Protein 4QEZ (pdb70)

CATH classification: 3.40.50.1580

Structure (mmCIF, N/CA/C/O backbone):
data_4QEZ
#
_entry.id   4QEZ
#
_cell.length_a   181.269
_cell.length_b   74.635
_cell.length_c   46.688
_cell.angle_alpha   90.00
_cell.angle_beta   95.26
_cell.angle_gamma   90.00
#
_symmetry.space_group_name_H-M   'C 1 2 1'
#
loop_
_entity.id
_entity.type
_entity.pdbx_description
1 polymer "5'-methylthioadenosine/S-adenosylhomocysteine nucleosidase"
2 non-polymer ADENINE
3 non-polymer 2-AMINO-2-HYDROXYMETHYL-PROPANE-1,3-DIOL
#
loop_
_atom_site.group_PDB
_atom_site.id
_atom_site.type_symbol
_atom_site.label_atom_id
_atom_site.label_alt_id
_atom_site.label_comp_id
_atom_site.label_asym_id
_atom_site.label_entity_id
_atom_site.label_seq_id
_atom_site.pdbx_PDB_ins_code
_atom_site.Cartn_x
_atom_site.Cartn_y
_atom_site.Cartn_z
_atom_site.occupancy
_atom_site.B_iso_or_equiv
_atom_site.auth_seq_id
_atom_site.auth_comp_id
_atom_site.auth_asym_id
_atom_site.auth_atom_id
_atom_site.pdbx_PDB_model_num
ATOM 1 N N . ARG A 1 2 ? 39.947 -31.716 25.650 1.00 57.89 2 ARG B N 1
ATOM 2 C CA . ARG A 1 2 ? 41.083 -30.807 26.040 1.00 57.50 2 ARG B CA 1
ATOM 3 C C . ARG A 1 2 ? 41.590 -29.927 24.874 1.00 55.11 2 ARG B C 1
ATOM 4 O O . ARG A 1 2 ? 41.581 -28.695 24.978 1.00 54.21 2 ARG B O 1
ATOM 12 N N . ILE A 1 3 ? 42.031 -30.549 23.778 1.00 54.39 3 ILE B N 1
ATOM 13 C CA . ILE A 1 3 ? 42.396 -29.786 22.557 1.00 52.36 3 ILE B CA 1
ATOM 14 C C . ILE A 1 3 ? 41.486 -30.081 21.369 1.00 51.19 3 ILE B C 1
ATOM 15 O O . ILE A 1 3 ? 41.185 -31.232 21.065 1.00 51.96 3 ILE B O 1
ATOM 20 N N . ALA A 1 4 ? 41.058 -29.029 20.693 1.00 49.54 4 ALA B N 1
ATOM 21 C CA . ALA A 1 4 ? 40.190 -29.176 19.538 1.00 48.50 4 ALA B CA 1
ATOM 22 C C . ALA A 1 4 ? 40.933 -28.848 18.249 1.00 47.28 4 ALA B C 1
ATOM 23 O O . ALA A 1 4 ? 41.700 -27.885 18.181 1.00 46.68 4 ALA B O 1
ATOM 25 N N . VAL A 1 5 ? 40.692 -29.649 17.221 1.00 47.20 5 VAL B N 1
ATOM 26 C CA . VAL A 1 5 ? 41.195 -29.330 15.891 1.00 46.21 5 VAL B CA 1
ATOM 27 C C . VAL A 1 5 ? 40.016 -29.364 14.917 1.00 45.54 5 VAL B C 1
ATOM 28 O O . VAL A 1 5 ? 39.244 -30.329 14.880 1.00 46.33 5 VAL B O 1
ATOM 32 N N . ILE A 1 6 ? 39.887 -28.322 14.131 1.00 44.33 6 ILE B N 1
ATOM 33 C CA . ILE A 1 6 ? 38.744 -28.163 13.267 1.00 43.78 6 ILE B CA 1
ATOM 34 C C . ILE A 1 6 ? 39.129 -28.101 11.806 1.00 43.34 6 ILE B C 1
ATOM 35 O O . ILE A 1 6 ? 40.097 -27.495 11.449 1.00 42.99 6 ILE B O 1
ATOM 40 N N . GLY A 1 7 ? 38.341 -28.719 10.959 1.00 43.61 7 GLY B N 1
ATOM 41 C CA . GLY A 1 7 ? 38.612 -28.688 9.552 1.00 43.47 7 GLY B CA 1
ATOM 42 C C . GLY A 1 7 ? 37.340 -28.799 8.783 1.00 43.51 7 GLY B C 1
ATOM 43 O O . GLY A 1 7 ? 36.431 -29.411 9.224 1.00 44.11 7 GLY B O 1
ATOM 44 N N . ALA A 1 8 ? 37.302 -28.223 7.608 1.00 43.13 8 ALA B N 1
ATOM 45 C CA . ALA A 1 8 ? 36.084 -28.068 6.878 1.00 43.17 8 ALA B CA 1
ATOM 46 C C . ALA A 1 8 ? 35.671 -29.246 6.043 1.00 44.38 8 ALA B C 1
ATOM 47 O O . ALA A 1 8 ? 34.520 -29.571 5.992 1.00 44.91 8 ALA B O 1
ATOM 49 N N . MET A 1 9 ? 36.606 -29.867 5.352 1.00 45.03 9 MET B N 1
ATOM 50 C CA . MET A 1 9 ? 36.264 -30.889 4.396 1.00 46.37 9 MET B CA 1
ATOM 51 C C . MET A 1 9 ? 36.721 -32.191 4.909 1.00 47.58 9 MET B C 1
ATOM 52 O O . MET A 1 9 ? 37.362 -32.240 5.909 1.00 47.29 9 MET B O 1
ATOM 57 N N . GLU A 1 10 ? 36.396 -33.260 4.224 1.00 49.11 10 GLU B N 1
ATOM 58 C CA . GLU A 1 10 ? 36.740 -34.561 4.725 1.00 50.60 10 GLU B CA 1
ATOM 59 C C . GLU A 1 10 ? 38.204 -34.838 4.534 1.00 50.96 10 GLU B C 1
ATOM 60 O O . GLU A 1 10 ? 38.841 -35.484 5.327 1.00 51.60 10 GLU B O 1
ATOM 66 N N . GLU A 1 11 ? 38.734 -34.331 3.453 1.00 50.75 11 GLU B N 1
ATOM 67 C CA . GLU A 1 11 ? 40.113 -34.528 3.142 1.00 51.34 11 GLU B CA 1
ATOM 68 C C . GLU A 1 11 ? 40.997 -33.869 4.151 1.00 50.23 11 GLU B C 1
ATOM 69 O O . GLU A 1 11 ? 42.079 -34.318 4.397 1.00 51.01 11 GLU B O 1
ATOM 75 N N . GLU A 1 12 ? 40.519 -32.796 4.737 1.00 48.59 12 GLU B N 1
ATOM 76 C CA . GLU A 1 12 ? 41.277 -32.049 5.750 1.00 47.62 12 GLU B CA 1
ATOM 77 C C . GLU A 1 12 ? 41.228 -32.654 7.163 1.00 47.93 12 GLU B C 1
ATOM 78 O O . GLU A 1 12 ? 42.053 -32.302 7.999 1.00 47.64 12 GLU B O 1
ATOM 84 N N . VAL A 1 13 ? 40.281 -33.559 7.426 1.00 48.73 13 VAL B N 1
ATOM 85 C CA . VAL A 1 13 ? 40.185 -34.217 8.741 1.00 49.41 13 VAL B CA 1
ATOM 86 C C . VAL A 1 13 ? 40.475 -35.720 8.727 1.00 51.50 13 VAL B C 1
ATOM 87 O O . VAL A 1 13 ? 40.941 -36.263 9.728 1.00 52.35 13 VAL B O 1
ATOM 91 N N . ARG A 1 14 ? 40.210 -36.392 7.606 1.00 52.54 14 ARG B N 1
ATOM 92 C CA . ARG A 1 14 ? 40.370 -37.847 7.529 1.00 54.83 14 ARG B CA 1
ATOM 93 C C . ARG A 1 14 ? 41.758 -38.310 7.976 1.00 55.75 14 ARG B C 1
ATOM 94 O O . ARG A 1 14 ? 41.891 -39.370 8.586 1.00 57.53 14 ARG B O 1
ATOM 102 N N . ILE A 1 15 ? 42.782 -37.516 7.672 1.00 54.80 15 ILE B N 1
ATOM 103 C CA . ILE A 1 15 ? 44.155 -37.867 8.012 1.00 55.82 15 ILE B CA 1
ATOM 104 C C . ILE A 1 15 ? 44.296 -37.918 9.526 1.00 55.84 15 ILE B C 1
ATOM 105 O O . ILE A 1 15 ? 44.732 -38.926 10.073 1.00 57.67 15 ILE B O 1
ATOM 110 N N . LEU A 1 16 ? 43.916 -36.835 10.195 1.00 54.05 16 LEU B N 1
ATOM 111 C CA . LEU A 1 16 ? 43.873 -36.806 11.658 1.00 54.15 16 LEU B CA 1
ATOM 112 C C . LEU A 1 16 ? 43.013 -37.919 12.242 1.00 55.71 16 LEU B C 1
ATOM 113 O O . LEU A 1 16 ? 43.422 -38.598 13.187 1.00 57.19 16 LEU B O 1
ATOM 118 N N . ARG A 1 17 ? 41.823 -38.104 11.682 1.00 55.61 17 ARG B N 1
ATOM 119 C CA . ARG A 1 17 ? 40.855 -39.036 12.258 1.00 57.19 17 ARG B CA 1
ATOM 120 C C . ARG A 1 17 ? 41.366 -40.473 12.338 1.00 59.84 17 ARG B C 1
ATOM 121 O O . ARG A 1 17 ? 41.026 -41.200 13.269 1.00 61.51 17 ARG B O 1
ATOM 129 N N . ASP A 1 18 ? 42.193 -40.872 11.374 1.00 60.50 18 ASP B N 1
ATOM 130 C CA . ASP A 1 18 ?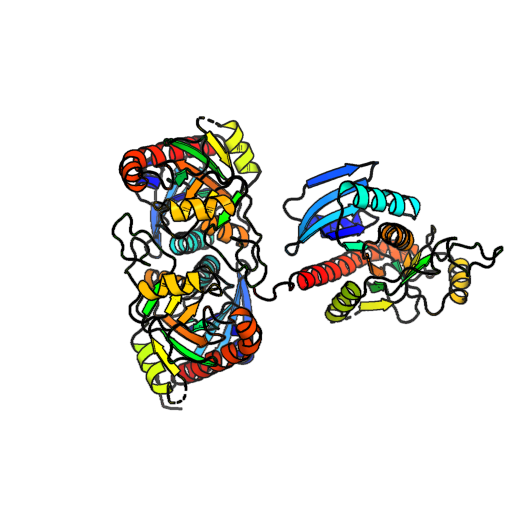 42.789 -42.204 11.379 1.00 63.19 18 ASP B CA 1
ATOM 131 C C . ASP A 1 18 ? 43.878 -42.362 12.444 1.00 64.00 18 ASP B C 1
ATOM 132 O O . ASP A 1 18 ? 44.100 -43.467 12.931 1.00 66.48 18 ASP B O 1
ATOM 137 N N . LYS A 1 19 ? 44.548 -41.267 12.802 1.00 62.18 19 LYS B N 1
ATOM 138 C CA . LYS A 1 19 ? 45.566 -41.277 13.867 1.00 62.94 19 LYS B CA 1
ATOM 139 C C . LYS A 1 19 ? 44.954 -41.311 15.273 1.00 63.35 19 LYS B C 1
ATOM 140 O O . LYS A 1 19 ? 45.623 -41.692 16.230 1.00 64.83 19 LYS B O 1
ATOM 146 N N . LEU A 1 20 ? 43.694 -40.900 15.398 1.00 62.25 20 LEU B N 1
ATOM 147 C CA . LEU A 1 20 ? 43.016 -40.908 16.689 1.00 62.83 20 LEU B CA 1
ATOM 148 C C . LEU A 1 20 ? 42.833 -42.349 17.158 1.00 65.94 20 LEU B C 1
ATOM 149 O O . LEU A 1 20 ? 42.586 -43.252 16.356 1.00 67.28 20 LEU B O 1
ATOM 154 N N . GLU A 1 21 ? 42.968 -42.548 18.464 1.00 67.32 21 GLU B N 1
ATOM 155 C CA . GLU A 1 21 ? 42.700 -43.835 19.092 1.00 70.50 21 GLU B CA 1
ATOM 156 C C . GLU A 1 21 ? 41.582 -43.678 20.098 1.00 71.03 21 GLU B C 1
ATOM 157 O O . GLU A 1 21 ? 41.355 -42.584 20.603 1.00 69.19 21 GLU B O 1
ATOM 163 N N . GLN A 1 22 ? 40.882 -44.771 20.378 1.00 73.79 22 GLN B N 1
ATOM 164 C CA . GLN A 1 22 ? 39.696 -44.716 21.225 1.00 74.71 22 GLN B CA 1
ATOM 165 C C . GLN A 1 22 ? 38.673 -43.767 20.573 1.00 72.13 22 GLN B C 1
ATOM 166 O O . GLN A 1 22 ? 37.998 -42.998 21.251 1.00 71.34 22 GLN B O 1
ATOM 172 N N . ALA A 1 23 ? 38.552 -43.841 19.249 1.00 71.06 23 ALA B N 1
ATOM 173 C CA . ALA A 1 23 ? 37.727 -42.894 18.502 1.00 68.57 23 ALA B CA 1
ATOM 174 C C . ALA A 1 23 ? 36.241 -43.163 18.735 1.00 69.94 23 ALA B C 1
ATOM 175 O O . ALA A 1 23 ? 35.772 -44.292 18.607 1.00 72.62 23 ALA B O 1
ATOM 177 N N . GLU A 1 24 ? 35.515 -42.102 19.069 1.00 68.29 24 GLU B N 1
ATOM 178 C CA . GLU A 1 24 ? 34.088 -42.166 19.356 1.00 69.51 24 GLU B CA 1
ATOM 179 C C . GLU A 1 24 ? 33.426 -40.966 18.671 1.00 66.77 24 GLU B C 1
ATOM 180 O O . GLU A 1 24 ? 33.479 -39.854 19.184 1.00 64.99 24 GLU B O 1
ATOM 186 N N . THR A 1 25 ? 32.813 -41.206 17.511 1.00 66.70 25 THR B N 1
ATOM 187 C CA . THR A 1 25 ? 32.213 -40.143 16.695 1.00 64.34 25 THR B CA 1
ATOM 188 C C . THR A 1 25 ? 30.731 -39.929 16.980 1.00 65.31 25 THR B C 1
ATOM 189 O O . THR A 1 25 ? 29.985 -40.880 17.200 1.00 68.10 25 THR B O 1
ATOM 193 N N . GLU A 1 26 ? 30.317 -38.667 16.960 1.00 63.21 26 GLU B N 1
ATOM 194 C CA . GLU A 1 26 ? 28.941 -38.293 17.223 1.00 64.01 26 GLU B CA 1
ATOM 195 C C . GLU A 1 26 ? 28.573 -37.068 16.391 1.00 61.49 26 GLU B C 1
ATOM 196 O O . GLU A 1 26 ? 29.400 -36.167 16.229 1.00 59.04 26 GLU B O 1
ATOM 202 N N . THR A 1 27 ? 27.354 -37.052 15.842 1.00 62.34 27 THR B N 1
ATOM 203 C CA . THR A 1 27 ? 26.907 -35.974 14.943 1.00 60.35 27 THR B CA 1
ATOM 204 C C . THR A 1 27 ? 25.909 -35.048 15.629 1.00 60.43 27 THR B C 1
ATOM 205 O O . THR A 1 27 ? 24.944 -35.510 16.233 1.00 62.83 27 THR B O 1
ATOM 209 N N . VAL A 1 28 ? 26.139 -33.744 15.504 1.00 58.06 28 VAL B N 1
ATOM 210 C CA . VAL A 1 28 ? 25.260 -32.723 16.064 1.00 58.02 28 VAL B CA 1
ATOM 211 C C . VAL A 1 28 ? 24.989 -31.688 14.981 1.00 56.19 28 VAL B C 1
ATOM 212 O O . VAL A 1 28 ? 25.922 -31.090 14.454 1.00 54.02 28 VAL B O 1
ATOM 216 N N . ALA A 1 29 ? 23.722 -31.491 14.638 1.00 57.31 29 ALA B N 1
ATOM 217 C CA . ALA A 1 29 ? 23.325 -30.544 13.590 1.00 56.00 29 ALA B CA 1
ATOM 218 C C . ALA A 1 29 ? 24.022 -30.813 12.249 1.00 54.77 29 ALA B C 1
ATOM 219 O O . ALA A 1 29 ? 24.392 -29.882 11.522 1.00 52.93 29 ALA B O 1
ATOM 221 N N . GLY A 1 30 ? 24.202 -32.093 11.932 1.00 56.07 30 GLY B N 1
ATOM 222 C CA . GLY A 1 30 ? 24.904 -32.502 10.720 1.00 55.34 30 GLY B CA 1
ATOM 223 C C . GLY A 1 30 ? 26.417 -32.305 10.744 1.00 53.40 30 GLY B C 1
ATOM 224 O O . GLY A 1 30 ? 27.073 -32.451 9.711 1.00 52.70 30 GLY B O 1
ATOM 225 N N . CYS A 1 31 ? 26.975 -31.987 11.913 1.00 52.80 31 CYS B N 1
ATOM 226 C CA . CYS A 1 31 ? 28.415 -31.793 12.073 1.00 51.25 31 CYS B CA 1
ATOM 227 C C . CYS A 1 31 ? 29.036 -32.979 12.798 1.00 52.57 31 CYS B C 1
ATOM 228 O O . CYS A 1 31 ? 28.568 -33.387 13.862 1.00 54.04 31 CYS B O 1
ATOM 231 N N . GLU A 1 32 ? 30.092 -33.528 12.208 1.00 52.23 32 GLU B N 1
ATOM 232 C CA . GLU A 1 32 ? 30.809 -34.671 12.768 1.00 53.57 32 GLU B CA 1
ATOM 233 C C . GLU A 1 32 ? 31.742 -34.218 13.905 1.00 52.77 32 GLU B C 1
ATOM 234 O O . GLU A 1 32 ? 32.494 -33.263 13.750 1.00 50.91 32 GLU B O 1
ATOM 240 N N . PHE A 1 33 ? 31.664 -34.888 15.051 1.00 54.43 33 PHE B N 1
ATOM 241 C CA . PHE A 1 33 ? 32.598 -34.668 16.159 1.00 54.22 33 PHE B CA 1
ATOM 242 C C . PHE A 1 33 ? 33.244 -35.988 16.519 1.00 56.11 33 PHE B C 1
ATOM 243 O O . PHE A 1 33 ? 32.605 -36.829 17.153 1.00 58.34 33 PHE B O 1
ATOM 251 N N . THR A 1 34 ? 34.489 -36.194 16.101 1.00 55.49 34 THR B N 1
ATOM 252 C CA . THR A 1 34 ? 35.218 -37.398 16.496 1.00 57.40 34 THR B CA 1
ATOM 253 C C . THR A 1 34 ? 36.118 -37.077 17.676 1.00 57.36 34 THR B C 1
ATOM 254 O O . THR A 1 34 ? 36.842 -36.082 17.666 1.00 55.55 34 THR B O 1
ATOM 258 N N . LYS A 1 35 ? 36.064 -37.935 18.689 1.00 59.67 35 LYS B N 1
ATOM 259 C CA . LYS A 1 35 ? 36.754 -37.710 19.951 1.00 60.19 35 LYS B CA 1
ATOM 260 C C . LYS A 1 35 ? 37.640 -38.911 20.256 1.00 62.29 35 LYS B C 1
ATOM 261 O O . LYS A 1 35 ? 37.156 -40.041 20.304 1.00 64.60 35 LYS B O 1
ATOM 267 N N . GLY A 1 36 ? 38.932 -38.659 20.466 1.00 61.75 36 GLY B N 1
ATOM 268 C CA . GLY A 1 36 ? 39.895 -39.723 20.740 1.00 63.80 36 GLY B CA 1
ATOM 269 C C . GLY A 1 36 ? 41.210 -39.217 21.320 1.00 63.42 36 GLY B C 1
ATOM 270 O O . GLY A 1 36 ? 41.295 -38.086 21.807 1.00 61.98 36 GLY B O 1
ATOM 271 N N . GLN A 1 37 ? 42.233 -40.067 21.262 1.00 64.93 37 GLN B N 1
ATOM 272 C CA . GLN A 1 37 ? 43.546 -39.774 21.838 1.00 65.17 37 GLN B CA 1
ATOM 273 C C . GLN A 1 37 ? 44.612 -39.634 20.759 1.00 64.10 37 GLN B C 1
ATOM 274 O O . GLN A 1 37 ? 44.699 -40.472 19.865 1.00 64.83 37 GLN B O 1
ATOM 280 N N . LEU A 1 38 ? 45.415 -38.575 20.849 1.00 62.66 38 LEU B N 1
ATOM 281 C CA . LEU A 1 38 ? 46.566 -38.383 19.963 1.00 62.06 38 LEU B CA 1
ATOM 282 C C . LEU A 1 38 ? 47.653 -37.575 20.675 1.00 62.00 38 LEU B C 1
ATOM 283 O O . LEU A 1 38 ? 47.355 -36.589 21.344 1.00 61.01 38 LEU B O 1
ATOM 288 N N . ALA A 1 39 ? 48.907 -38.015 20.539 1.00 63.37 39 ALA B N 1
ATOM 289 C CA . ALA A 1 39 ? 50.051 -37.384 21.205 1.00 63.87 39 ALA B CA 1
ATOM 290 C C . ALA A 1 39 ? 49.773 -37.138 22.694 1.00 64.75 39 ALA B C 1
ATOM 291 O O . ALA A 1 39 ? 50.092 -36.074 23.230 1.00 64.08 39 ALA B O 1
ATOM 293 N N . GLY A 1 40 ? 49.161 -38.126 23.345 1.00 66.50 40 GLY B N 1
ATOM 294 C CA . GLY A 1 40 ? 48.729 -38.016 24.737 1.00 67.68 40 GLY B CA 1
ATOM 295 C C . GLY A 1 40 ? 47.844 -36.818 25.039 1.00 65.72 40 GLY B C 1
ATOM 296 O O . GLY A 1 40 ? 47.898 -36.270 26.135 1.00 66.41 40 GLY B O 1
ATOM 297 N N . HIS A 1 41 ? 47.029 -36.405 24.071 1.00 63.49 41 HIS B N 1
ATOM 298 C CA . HIS A 1 41 ? 46.040 -35.356 24.285 1.00 61.82 41 HIS B CA 1
ATOM 299 C C . HIS A 1 41 ? 44.663 -35.942 24.056 1.00 61.82 41 HIS B C 1
ATOM 300 O O . HIS A 1 41 ? 44.513 -36.874 23.264 1.00 62.20 41 HIS B O 1
ATOM 307 N N . GLU A 1 42 ? 43.659 -35.404 24.744 1.00 61.65 42 GLU B N 1
ATOM 308 C CA . GLU A 1 42 ? 42.273 -35.688 24.379 1.00 61.33 42 GLU B CA 1
ATOM 309 C C . GLU A 1 42 ? 41.913 -34.711 23.291 1.00 58.60 42 GLU B C 1
ATOM 310 O O . GLU A 1 42 ? 41.853 -33.507 23.531 1.00 57.32 42 GLU B O 1
ATOM 316 N N . VAL A 1 43 ? 41.690 -35.236 22.094 1.00 57.94 43 VAL B N 1
ATOM 317 C CA . VAL A 1 43 ? 41.540 -34.407 20.913 1.00 55.57 43 VAL B CA 1
ATOM 318 C C . VAL A 1 43 ? 40.116 -34.518 20.387 1.00 55.15 43 VAL B C 1
ATOM 319 O O . VAL A 1 43 ? 39.649 -35.609 20.077 1.00 56.40 43 VAL B O 1
ATOM 323 N N . ILE A 1 44 ? 39.433 -33.380 20.298 1.00 53.60 44 ILE B N 1
ATOM 324 C CA . ILE A 1 44 ? 38.110 -33.312 19.688 1.00 53.08 44 ILE B CA 1
ATOM 325 C C . ILE A 1 44 ? 38.260 -32.834 18.242 1.00 51.22 44 ILE B C 1
ATOM 326 O O . ILE A 1 44 ? 38.587 -31.677 17.981 1.00 49.66 44 ILE B O 1
ATOM 331 N N . LEU A 1 45 ? 38.032 -33.753 17.315 1.00 51.72 45 LEU B N 1
ATOM 332 C CA . LEU A 1 45 ? 38.158 -33.483 15.897 1.00 50.43 45 LEU B CA 1
ATOM 333 C C . LEU A 1 45 ? 36.797 -33.127 15.333 1.00 49.88 45 LEU B C 1
ATOM 334 O O . LEU A 1 45 ? 35.830 -33.863 15.517 1.00 51.19 45 LEU B O 1
ATOM 339 N N . LEU A 1 46 ? 36.715 -31.993 14.647 1.00 48.16 46 LEU B N 1
ATOM 340 C CA . LEU A 1 46 ? 35.438 -31.499 14.145 1.00 47.67 46 LEU B CA 1
ATOM 341 C C . LEU A 1 46 ? 35.521 -31.171 12.665 1.00 46.68 46 LEU B C 1
ATOM 342 O O . LEU A 1 46 ? 36.357 -30.366 12.250 1.00 45.53 46 LEU B O 1
ATOM 347 N N . LYS A 1 47 ? 34.653 -31.799 11.875 1.00 47.40 47 LYS B N 1
ATOM 348 C CA . LYS A 1 47 ? 34.444 -31.394 10.494 1.00 46.69 47 LYS B CA 1
ATOM 349 C C . LYS A 1 47 ? 33.344 -30.323 10.464 1.00 45.95 47 LYS B C 1
ATOM 350 O O . LYS A 1 47 ? 32.161 -30.607 10.687 1.00 46.85 47 LYS B O 1
ATOM 356 N N . SER A 1 48 ? 33.757 -29.089 10.201 1.00 44.53 48 SER B N 1
ATOM 357 C CA . SER A 1 48 ? 32.903 -27.924 10.366 1.00 43.88 48 SER B CA 1
ATOM 358 C C . SER A 1 48 ? 32.031 -27.654 9.168 1.00 43.90 48 SER B C 1
ATOM 359 O O . SER A 1 48 ? 31.039 -26.940 9.277 1.00 43.86 48 SER B O 1
ATOM 362 N N . GLY A 1 49 ? 32.416 -28.192 8.016 1.00 44.14 49 GLY B N 1
ATOM 363 C CA . GLY A 1 49 ? 31.845 -27.754 6.757 1.00 44.14 49 GLY B CA 1
ATOM 364 C C . GLY A 1 49 ? 32.455 -26.429 6.338 1.00 42.96 49 GLY B C 1
ATOM 365 O O . GLY A 1 49 ? 33.161 -25.773 7.111 1.00 42.17 49 GLY B O 1
ATOM 366 N N . ILE A 1 50 ? 32.145 -26.029 5.111 1.00 43.08 50 ILE B N 1
ATOM 367 C CA . ILE A 1 50 ? 32.752 -24.867 4.483 1.00 42.38 50 ILE B CA 1
ATOM 368 C C . ILE A 1 50 ? 31.959 -23.589 4.783 1.00 41.96 50 ILE B C 1
ATOM 369 O O . ILE A 1 50 ? 30.729 -23.615 4.838 1.00 42.47 50 ILE B O 1
ATOM 374 N N . GLY A 1 51 ? 32.666 -22.478 4.986 1.00 41.27 51 GLY B N 1
ATOM 375 C CA . GLY A 1 51 ? 32.038 -21.153 5.118 1.00 41.09 51 GLY B CA 1
ATOM 376 C C . GLY A 1 51 ? 31.943 -20.638 6.538 1.00 40.71 51 GLY B C 1
ATOM 377 O O . GLY A 1 51 ? 32.118 -21.389 7.497 1.00 40.67 51 GLY B O 1
ATOM 378 N N . LYS A 1 52 ? 31.654 -19.347 6.664 1.00 40.68 52 LYS B N 1
ATOM 379 C CA . LYS A 1 52 ? 31.636 -18.662 7.964 1.00 40.55 52 LYS B CA 1
ATOM 380 C C . LYS A 1 52 ? 30.572 -19.182 8.910 1.00 40.98 52 LYS B C 1
ATOM 381 O O . LYS A 1 52 ? 30.843 -19.427 10.080 1.00 40.98 52 LYS B O 1
ATOM 387 N N . VAL A 1 53 ? 29.353 -19.314 8.406 1.00 41.59 53 VAL B N 1
ATOM 388 C CA . VAL A 1 53 ? 28.234 -19.748 9.232 1.00 42.38 53 VAL B CA 1
ATOM 389 C C . VAL A 1 53 ? 28.437 -21.190 9.705 1.00 42.57 53 VAL B C 1
ATOM 390 O O . VAL A 1 53 ? 28.224 -21.488 10.879 1.00 43.03 53 VAL B O 1
ATOM 394 N N . ASN A 1 54 ? 28.855 -22.077 8.801 1.00 42.47 54 ASN B N 1
ATOM 395 C CA . ASN A 1 54 ? 29.168 -23.458 9.168 1.00 42.85 54 ASN B CA 1
ATOM 396 C C . ASN A 1 54 ? 30.228 -23.521 10.245 1.00 42.36 54 ASN B C 1
ATOM 397 O O . ASN A 1 54 ? 30.047 -24.179 11.261 1.00 43.02 54 ASN B O 1
ATOM 402 N N . ALA A 1 55 ? 31.326 -22.812 10.034 1.00 41.47 55 ALA B N 1
ATOM 403 C CA . ALA A 1 55 ? 32.399 -22.778 11.013 1.00 41.19 55 ALA B CA 1
ATOM 404 C C . ALA A 1 55 ? 31.948 -22.168 12.346 1.00 41.52 55 ALA B C 1
ATOM 405 O O . ALA A 1 55 ? 32.277 -22.687 13.406 1.00 41.95 55 ALA B O 1
ATOM 407 N N . ALA A 1 56 ? 31.197 -21.074 12.289 1.00 41.56 56 ALA B N 1
ATOM 408 C CA . ALA A 1 56 ? 30.747 -20.403 13.503 1.00 42.13 56 ALA B CA 1
ATOM 409 C C . ALA A 1 56 ? 29.810 -21.298 14.317 1.00 43.23 56 ALA B C 1
ATOM 410 O O . ALA A 1 56 ? 29.985 -21.440 15.527 1.00 43.86 56 ALA B O 1
ATOM 412 N N . MET A 1 57 ? 28.836 -21.901 13.640 1.00 43.72 57 MET B N 1
ATOM 413 C CA . MET A 1 57 ? 27.889 -22.812 14.269 1.00 45.11 57 MET B CA 1
ATOM 414 C C . MET A 1 57 ? 28.617 -23.988 14.899 1.00 45.46 57 MET B C 1
ATOM 415 O O . MET A 1 57 ? 28.446 -24.283 16.086 1.00 46.52 57 MET B O 1
ATOM 420 N N . SER A 1 58 ? 29.418 -24.662 14.078 1.00 44.78 58 SER B N 1
ATOM 421 C CA . SER A 1 58 ? 30.147 -25.852 14.493 1.00 45.27 58 SER B CA 1
ATOM 422 C C . SER A 1 58 ? 31.134 -25.557 15.639 1.00 45.13 58 SER B C 1
ATOM 423 O O . SER A 1 58 ? 31.224 -26.327 16.588 1.00 46.23 58 SER B O 1
ATOM 426 N N . THR A 1 59 ? 31.842 -24.434 15.563 1.00 44.03 59 THR B N 1
ATOM 427 C CA . THR A 1 59 ? 32.743 -24.019 16.642 1.00 44.09 59 THR B CA 1
ATOM 428 C C . THR A 1 59 ? 31.967 -23.756 17.929 1.00 45.31 59 THR B C 1
ATOM 429 O O . THR A 1 59 ? 32.445 -24.063 19.017 1.00 46.15 59 THR B O 1
ATOM 433 N N . THR A 1 60 ? 30.780 -23.174 17.808 1.00 45.61 60 THR B N 1
ATOM 434 C CA . THR A 1 60 ? 29.949 -22.879 18.974 1.00 47.03 60 THR B CA 1
ATOM 435 C C . THR A 1 60 ? 29.476 -24.160 19.650 1.00 48.63 60 THR B C 1
ATOM 436 O O . THR A 1 60 ? 29.476 -24.263 20.879 1.00 49.97 60 THR B O 1
ATOM 440 N N . ILE A 1 61 ? 29.058 -25.127 18.842 1.00 48.76 61 ILE B N 1
ATOM 441 C CA . ILE A 1 61 ? 28.625 -26.420 19.368 1.00 50.54 61 ILE B CA 1
ATOM 442 C C . ILE A 1 61 ? 29.774 -27.079 20.126 1.00 50.87 61 ILE B C 1
ATOM 443 O O . ILE A 1 61 ? 29.580 -27.596 21.228 1.00 52.65 61 ILE B O 1
ATOM 448 N N . LEU A 1 62 ? 30.962 -27.053 19.523 1.00 49.40 62 LEU B N 1
ATOM 449 C CA . LEU A 1 62 ? 32.175 -27.570 20.151 1.00 49.67 62 LEU B CA 1
ATOM 450 C C . LEU A 1 62 ? 32.385 -26.965 21.534 1.00 50.54 62 LEU B C 1
ATOM 451 O O . LEU A 1 62 ? 32.492 -27.677 22.526 1.00 52.21 62 LEU B O 1
ATOM 456 N N . LEU A 1 63 ? 32.420 -25.640 21.584 1.00 49.64 63 LEU B N 1
ATOM 457 C CA . LEU A 1 63 ? 32.685 -24.922 22.822 1.00 50.51 63 LEU B CA 1
ATOM 458 C C . LEU A 1 63 ? 31.590 -25.101 23.876 1.00 52.59 63 LEU B C 1
ATOM 459 O O . LEU A 1 63 ? 31.874 -25.076 25.078 1.00 54.04 63 LEU B O 1
ATOM 464 N N . GLU A 1 64 ? 30.348 -25.276 23.440 1.00 52.97 64 GLU B N 1
ATOM 465 C CA . GLU A 1 64 ? 29.244 -25.498 24.374 1.00 55.25 64 GLU B CA 1
ATOM 466 C C . GLU A 1 64 ? 29.301 -26.905 24.953 1.00 57.10 64 GLU B C 1
ATOM 467 O O . GLU A 1 64 ? 29.290 -27.080 26.170 1.00 59.06 64 GLU B O 1
ATOM 473 N N . ARG A 1 65 ? 29.389 -27.898 24.073 1.00 56.63 65 ARG B N 1
ATOM 474 C CA . ARG A 1 65 ? 29.322 -29.308 24.470 1.00 58.62 65 ARG B CA 1
ATOM 475 C C . ARG A 1 65 ? 30.638 -29.903 24.983 1.00 58.87 65 ARG B C 1
ATOM 476 O O . ARG A 1 65 ? 30.625 -30.688 25.921 1.00 61.15 65 ARG B O 1
ATOM 484 N N . TYR A 1 66 ? 31.760 -29.551 24.361 1.00 56.79 66 TYR B N 1
ATOM 485 C CA . TYR A 1 66 ? 33.031 -30.215 24.655 1.00 57.07 66 TYR B CA 1
ATOM 486 C C . TYR A 1 66 ? 34.004 -29.416 25.519 1.00 56.92 66 TYR B C 1
ATOM 487 O O . TYR A 1 66 ? 34.846 -30.002 26.200 1.00 58.12 66 TYR B O 1
ATOM 496 N N . LYS A 1 67 ? 33.884 -28.094 25.501 1.00 55.74 67 LYS B N 1
ATOM 497 C CA . LYS A 1 67 ? 34.692 -27.241 26.367 1.00 55.94 67 LYS B CA 1
ATOM 498 C C . LYS A 1 67 ? 36.208 -27.498 26.241 1.00 55.41 67 LYS B C 1
ATOM 499 O O . LYS A 1 67 ? 36.885 -27.735 27.244 1.00 56.92 67 LYS B O 1
ATOM 505 N N . PRO A 1 68 ? 36.745 -27.446 25.010 1.00 53.46 68 PRO B N 1
ATOM 506 C CA . PRO A 1 68 ? 38.181 -27.616 24.842 1.00 53.12 68 PRO B CA 1
ATOM 507 C C . PRO A 1 68 ? 38.953 -26.400 25.325 1.00 52.88 68 PRO B C 1
ATOM 508 O O . PRO A 1 68 ? 38.450 -25.279 25.245 1.00 52.15 68 PRO B O 1
ATOM 512 N N . GLU A 1 69 ? 40.160 -26.630 25.828 1.00 53.73 69 GLU B N 1
ATOM 513 C CA . GLU A 1 69 ? 40.989 -25.567 26.387 1.00 53.99 69 GLU B CA 1
ATOM 514 C C . GLU A 1 69 ? 41.625 -24.726 25.300 1.00 52.20 69 GLU B C 1
ATOM 515 O O . GLU A 1 69 ? 41.876 -23.541 25.502 1.00 52.10 69 GLU B O 1
ATOM 521 N N . LYS A 1 70 ? 41.938 -25.360 24.174 1.00 51.13 70 LYS B N 1
ATOM 522 C CA . LYS A 1 70 ? 42.549 -24.686 23.028 1.00 49.66 70 LYS B CA 1
ATOM 523 C C . LYS A 1 70 ? 41.947 -25.216 21.735 1.00 48.32 70 LYS B C 1
ATOM 524 O O . LYS A 1 70 ? 41.374 -26.305 21.704 1.00 48.70 70 LYS B O 1
ATOM 530 N N . VAL A 1 71 ? 42.073 -24.430 20.675 1.00 46.99 71 VAL B N 1
ATOM 531 C CA . VAL A 1 71 ? 41.462 -24.748 19.394 1.00 45.80 71 VAL B CA 1
ATOM 532 C C . VAL A 1 71 ? 42.453 -24.491 18.268 1.00 45.16 71 VAL B C 1
ATOM 533 O O . VAL A 1 71 ? 43.077 -23.438 18.208 1.00 45.04 71 VAL B O 1
ATOM 537 N N . ILE A 1 72 ? 42.588 -25.460 17.375 1.00 45.01 72 ILE B N 1
ATOM 538 C CA . ILE A 1 72 ? 43.422 -25.292 16.202 1.00 44.58 72 ILE B CA 1
ATOM 539 C C . ILE A 1 72 ? 42.565 -25.472 14.964 1.00 43.69 72 ILE B C 1
ATOM 540 O O . ILE A 1 72 ? 41.767 -26.400 14.884 1.00 43.83 72 ILE B O 1
ATOM 545 N N . ASN A 1 73 ? 42.744 -24.583 13.999 1.00 43.02 73 ASN B N 1
ATOM 546 C CA . ASN A 1 73 ? 42.027 -24.667 12.748 1.00 42.37 73 ASN B CA 1
ATOM 547 C C . ASN A 1 73 ? 42.994 -25.080 11.641 1.00 42.74 73 ASN B C 1
ATOM 548 O O . ASN A 1 73 ? 44.029 -24.450 11.448 1.00 43.03 73 ASN B O 1
ATOM 553 N N . THR A 1 74 ? 42.622 -26.126 10.908 1.00 42.94 74 THR B N 1
ATOM 554 C CA . THR A 1 74 ? 43.477 -26.713 9.889 1.00 43.62 74 THR B CA 1
ATOM 555 C C . THR A 1 74 ? 42.797 -26.728 8.514 1.00 43.35 74 THR B C 1
ATOM 556 O O . THR A 1 74 ? 41.668 -26.271 8.366 1.00 42.62 74 THR B O 1
ATOM 560 N N . GLY A 1 75 ? 43.508 -27.219 7.506 1.00 44.14 75 GLY B N 1
ATOM 561 C CA . GLY A 1 75 ? 42.954 -27.344 6.160 1.00 44.27 75 GLY B CA 1
ATOM 562 C C . GLY A 1 75 ? 43.744 -26.599 5.103 1.00 44.65 75 GLY B C 1
ATOM 563 O O . GLY A 1 75 ? 44.878 -26.176 5.329 1.00 45.11 75 GLY B O 1
ATOM 564 N N . SER A 1 76 ? 43.121 -26.447 3.941 1.00 44.75 76 SER B N 1
ATOM 565 C CA . SER A 1 76 ? 43.721 -25.754 2.812 1.00 45.41 76 SER B CA 1
ATOM 566 C C . SER A 1 76 ? 43.488 -24.242 2.904 1.00 44.66 76 SER B C 1
ATOM 567 O O . SER A 1 76 ? 42.672 -23.774 3.699 1.00 43.59 76 SER B O 1
ATOM 570 N N . ALA A 1 77 ? 44.222 -23.489 2.090 1.00 45.49 77 ALA B N 1
ATOM 571 C CA . ALA A 1 77 ? 44.046 -22.042 1.978 1.00 45.24 77 ALA B CA 1
ATOM 572 C C . ALA A 1 77 ? 44.673 -21.536 0.692 1.00 46.66 77 ALA B C 1
ATOM 573 O O . ALA A 1 77 ? 45.523 -22.200 0.109 1.00 47.90 77 ALA B O 1
ATOM 575 N N . GLY A 1 78 ? 44.242 -20.361 0.249 1.00 46.72 78 GLY B N 1
ATOM 576 C CA . GLY A 1 78 ? 44.737 -19.769 -0.987 1.00 48.32 78 GLY B CA 1
ATOM 577 C C . GLY A 1 78 ? 45.879 -18.820 -0.720 1.00 49.32 78 GLY B C 1
ATOM 578 O O . GLY A 1 78 ? 45.745 -17.878 0.056 1.00 48.75 78 GLY B O 1
ATOM 579 N N . GLY A 1 79 ? 47.003 -19.056 -1.378 1.00 51.05 79 GLY B N 1
ATOM 580 C CA . GLY A 1 79 ? 48.175 -18.221 -1.188 1.00 52.43 79 GLY B CA 1
ATOM 581 C C . GLY A 1 79 ? 47.954 -16.798 -1.663 1.00 53.26 79 GLY B C 1
ATOM 582 O O . GLY A 1 79 ? 47.423 -16.569 -2.753 1.00 53.94 79 GLY B O 1
ATOM 583 N N . PHE A 1 80 ? 48.372 -15.844 -0.835 1.00 53.44 80 PHE B N 1
ATOM 584 C CA . PHE A 1 80 ? 48.217 -14.429 -1.136 1.00 54.45 80 PHE B CA 1
ATOM 585 C C . PHE A 1 80 ? 49.545 -13.671 -1.250 1.00 56.89 80 PHE B C 1
ATOM 586 O O . PHE A 1 80 ? 49.676 -12.809 -2.104 1.00 58.72 80 PHE B O 1
ATOM 594 N N . HIS A 1 81 ? 50.509 -13.986 -0.383 1.00 57.11 81 HIS B N 1
ATOM 595 C CA . HIS A 1 81 ? 51.827 -13.349 -0.400 1.00 59.65 81 HIS B CA 1
ATOM 596 C C . HIS A 1 81 ? 52.703 -13.979 -1.481 1.00 61.65 81 HIS B C 1
ATOM 597 O O . HIS A 1 81 ? 52.727 -15.200 -1.635 1.00 60.94 81 HIS B O 1
ATOM 604 N N . HIS A 1 82 ? 53.446 -13.138 -2.200 1.00 64.47 82 HIS B N 1
ATOM 605 C CA . HIS A 1 82 ? 54.139 -13.548 -3.429 1.00 66.83 82 HIS B CA 1
ATOM 606 C C . HIS A 1 82 ? 55.336 -14.486 -3.231 1.00 67.98 82 HIS B C 1
ATOM 607 O O . HIS A 1 82 ? 55.826 -15.080 -4.191 1.00 69.70 82 HIS B O 1
ATOM 614 N N . SER A 1 83 ? 55.811 -14.609 -1.998 1.00 67.27 83 SER B N 1
ATOM 615 C CA . SER A 1 83 ? 56.907 -15.525 -1.675 1.00 68.30 83 SER B CA 1
ATOM 616 C C . SER A 1 83 ? 56.447 -16.978 -1.552 1.00 66.29 83 SER B C 1
ATOM 617 O O . SER A 1 83 ? 57.256 -17.892 -1.684 1.00 67.51 83 SER B O 1
ATOM 620 N N . LEU A 1 84 ? 55.154 -17.188 -1.300 1.00 63.47 84 LEU B N 1
ATOM 621 C CA . LEU A 1 84 ? 54.651 -18.511 -0.924 1.00 61.52 84 LEU B CA 1
ATOM 622 C C . LEU A 1 84 ? 54.248 -19.356 -2.118 1.00 61.82 84 LEU B C 1
ATOM 623 O O . LEU A 1 84 ? 53.817 -18.839 -3.147 1.00 62.53 84 LEU B O 1
ATOM 628 N N . ASN A 1 85 ? 54.417 -20.666 -1.966 1.00 61.56 85 ASN B N 1
ATOM 629 C CA . ASN A 1 85 ? 54.070 -21.632 -2.996 1.00 62.03 85 ASN B CA 1
ATOM 630 C C . ASN A 1 85 ? 53.060 -22.626 -2.488 1.00 59.71 85 ASN B C 1
ATOM 631 O O . ASN A 1 85 ? 52.843 -22.742 -1.284 1.00 58.05 85 ASN B O 1
ATOM 636 N N . VAL A 1 86 ? 52.462 -23.354 -3.420 1.00 59.93 86 VAL B N 1
ATOM 637 C CA . VAL A 1 86 ? 51.586 -24.460 -3.084 1.00 58.37 86 VAL B CA 1
ATOM 638 C C . VAL A 1 86 ? 52.397 -25.461 -2.257 1.00 58.79 86 VAL B C 1
ATOM 639 O O . VAL A 1 86 ? 53.558 -25.742 -2.577 1.00 60.96 86 VAL B O 1
ATOM 643 N N . GLY A 1 87 ? 51.794 -25.959 -1.180 1.00 56.91 87 GLY B N 1
ATOM 644 C CA . GLY A 1 87 ? 52.464 -26.875 -0.260 1.00 57.23 87 GLY B CA 1
ATOM 645 C C . GLY A 1 87 ? 52.894 -26.221 1.044 1.00 56.43 87 GLY B C 1
ATOM 646 O O . GLY A 1 87 ? 52.998 -26.898 2.078 1.00 55.98 87 GLY B O 1
ATOM 647 N N . ASP A 1 88 ? 53.130 -24.909 1.010 1.00 56.46 88 ASP B N 1
ATOM 648 C CA . ASP A 1 88 ? 53.618 -24.177 2.183 1.00 56.13 88 ASP B CA 1
ATOM 649 C C . ASP A 1 88 ? 52.578 -24.078 3.293 1.00 53.77 88 ASP B C 1
ATOM 650 O O . ASP A 1 88 ? 51.382 -23.961 3.033 1.00 52.29 88 ASP B O 1
ATOM 655 N N . VAL A 1 89 ? 53.062 -24.124 4.532 1.00 53.72 89 VAL B N 1
ATOM 656 C CA . VAL A 1 89 ? 52.228 -24.034 5.720 1.00 51.91 89 VAL B CA 1
ATOM 657 C C . VAL A 1 89 ? 52.290 -22.620 6.288 1.00 51.64 89 VAL B C 1
ATOM 658 O O . VAL A 1 89 ? 53.355 -22.004 6.316 1.00 53.19 89 VAL B O 1
ATOM 662 N N . VAL A 1 90 ? 51.147 -22.124 6.753 1.00 49.94 90 VAL B N 1
ATOM 663 C CA . VAL A 1 90 ? 51.051 -20.797 7.351 1.00 49.70 90 VAL B CA 1
ATOM 664 C C . VAL A 1 90 ? 50.454 -20.891 8.752 1.00 48.59 90 VAL B C 1
ATOM 665 O O . VAL A 1 90 ? 49.357 -21.414 8.924 1.00 47.23 90 VAL B O 1
ATOM 669 N N . ILE A 1 91 ? 51.174 -20.379 9.747 1.00 49.41 91 ILE B N 1
ATOM 670 C CA . ILE A 1 91 ? 50.624 -20.194 11.089 1.00 48.68 91 ILE B CA 1
ATOM 671 C C . ILE A 1 91 ? 50.021 -18.799 11.171 1.00 48.29 91 ILE B C 1
ATOM 672 O O . ILE A 1 91 ? 50.645 -17.820 10.754 1.00 49.40 91 ILE B O 1
ATOM 677 N N . SER A 1 92 ? 48.812 -18.711 11.718 1.00 46.96 92 SER B N 1
ATOM 678 C CA . SER A 1 92 ? 48.170 -17.425 11.930 1.00 46.72 92 SER B CA 1
ATOM 679 C C . SER A 1 92 ? 48.884 -16.651 13.023 1.00 47.98 92 SER B C 1
ATOM 680 O O . SER A 1 92 ? 49.008 -17.138 14.149 1.00 48.16 92 SER B O 1
ATOM 683 N N . THR A 1 93 ? 49.360 -15.456 12.687 1.00 49.10 93 THR B N 1
ATOM 684 C CA . THR A 1 93 ? 49.680 -14.460 13.695 1.00 50.32 93 THR B CA 1
ATOM 685 C C . THR A 1 93 ? 48.373 -13.831 14.136 1.00 49.35 93 THR B C 1
ATOM 686 O O . THR A 1 93 ? 48.084 -13.723 15.326 1.00 49.51 93 THR B O 1
ATOM 690 N N . GLU A 1 94 ? 47.582 -13.426 13.147 1.00 48.58 94 GLU B N 1
ATOM 691 C CA . GLU A 1 94 ? 46.331 -12.723 13.367 1.00 47.91 94 GLU B CA 1
ATOM 692 C C . GLU A 1 94 ? 45.340 -13.186 12.309 1.00 46.46 94 GLU B C 1
ATOM 693 O O . GLU A 1 94 ? 45.745 -13.666 11.249 1.00 46.36 94 GLU B O 1
ATOM 699 N N . VAL A 1 95 ? 44.049 -13.048 12.598 1.00 45.56 95 VAL B N 1
ATOM 700 C CA . VAL A 1 95 ? 43.002 -13.392 11.639 1.00 44.41 95 VAL B CA 1
ATOM 701 C C . VAL A 1 95 ? 42.030 -12.227 11.445 1.00 44.62 95 VAL B C 1
ATOM 702 O O . VAL A 1 95 ? 41.652 -11.559 12.407 1.00 45.09 95 VAL B O 1
ATOM 706 N N . ARG A 1 96 ? 41.629 -12.006 10.197 1.00 44.48 96 ARG B N 1
ATOM 707 C CA . ARG A 1 96 ? 40.680 -10.962 9.847 1.00 44.83 96 ARG B CA 1
ATOM 708 C C . ARG A 1 96 ? 39.657 -11.458 8.826 1.00 43.96 96 ARG B C 1
ATOM 709 O O . ARG A 1 96 ? 39.861 -12.477 8.170 1.00 43.33 96 ARG B O 1
ATOM 717 N N . HIS A 1 97 ? 38.540 -10.743 8.722 1.00 44.12 97 HIS B N 1
ATOM 718 C CA . HIS A 1 97 ? 37.587 -10.939 7.633 1.00 43.78 97 HIS B CA 1
ATOM 719 C C . HIS A 1 97 ? 38.052 -10.062 6.483 1.00 44.96 97 HIS B C 1
ATOM 720 O O . HIS A 1 97 ? 38.315 -8.887 6.700 1.00 46.16 97 HIS B O 1
ATOM 727 N N . HIS A 1 98 ? 38.153 -10.601 5.272 1.00 44.89 98 HIS B N 1
ATOM 728 C CA . HIS A 1 98 ? 38.470 -9.750 4.118 1.00 46.29 98 HIS B CA 1
ATOM 729 C C . HIS A 1 98 ? 37.245 -9.222 3.382 1.00 46.73 98 HIS B C 1
ATOM 730 O O . HIS A 1 98 ? 37.355 -8.301 2.577 1.00 48.19 98 HIS B O 1
ATOM 737 N N . ASP A 1 99 ? 36.082 -9.794 3.664 1.00 45.71 99 ASP B N 1
ATOM 738 C CA . ASP A 1 99 ? 34.846 -9.419 2.969 1.00 46.20 99 ASP B CA 1
ATOM 739 C C . ASP A 1 99 ? 33.873 -8.666 3.874 1.00 46.41 99 ASP B C 1
ATOM 740 O O . ASP A 1 99 ? 32.712 -8.495 3.510 1.00 46.74 99 ASP B O 1
ATOM 745 N N . VAL A 1 100 ? 34.323 -8.230 5.049 1.00 46.40 100 VAL B N 1
ATOM 746 C CA . VAL A 1 100 ? 33.482 -7.420 5.924 1.00 46.98 100 VAL B CA 1
ATOM 747 C C . VAL A 1 100 ? 33.702 -5.934 5.635 1.00 48.82 100 VAL B C 1
ATOM 748 O O . VAL A 1 100 ? 34.831 -5.454 5.626 1.00 49.57 100 VAL B O 1
ATOM 752 N N . ASP A 1 101 ? 32.610 -5.213 5.397 1.00 49.80 101 ASP B N 1
ATOM 753 C CA . ASP A 1 101 ? 32.677 -3.781 5.132 1.00 51.85 101 ASP B CA 1
ATOM 754 C C . ASP A 1 101 ? 31.527 -3.028 5.793 1.00 52.79 101 ASP B C 1
ATOM 755 O O . ASP A 1 101 ? 30.415 -2.958 5.263 1.00 53.21 101 ASP B O 1
ATOM 760 N N . VAL A 1 102 ? 31.826 -2.464 6.959 1.00 53.36 102 VAL B N 1
ATOM 761 C CA . VAL A 1 102 ? 30.927 -1.545 7.637 1.00 54.82 102 VAL B CA 1
ATOM 762 C C . VAL A 1 102 ? 31.685 -0.236 7.828 1.00 56.92 102 VAL B C 1
ATOM 763 O O . VAL A 1 102 ? 31.634 0.377 8.885 1.00 57.94 102 VAL B O 1
ATOM 767 N N . THR A 1 103 ? 32.381 0.192 6.775 1.00 57.84 103 THR B N 1
ATOM 768 C CA . THR A 1 103 ? 33.168 1.423 6.809 1.00 60.18 103 THR B CA 1
ATOM 769 C C . THR A 1 103 ? 32.290 2.670 6.741 1.00 62.61 103 THR B C 1
ATOM 770 O O . THR A 1 103 ? 32.762 3.775 7.003 1.00 64.89 103 THR B O 1
ATOM 774 N N . ALA A 1 104 ? 31.023 2.498 6.377 1.00 62.33 104 ALA B N 1
ATOM 775 C CA . ALA A 1 104 ? 30.053 3.589 6.426 1.00 64.62 104 ALA B CA 1
ATOM 776 C C . ALA A 1 104 ? 29.845 4.102 7.857 1.00 65.50 104 ALA B C 1
ATOM 777 O O . ALA A 1 104 ? 29.378 5.223 8.047 1.00 67.99 104 ALA B O 1
ATOM 779 N N . PHE A 1 105 ? 30.169 3.279 8.853 1.00 63.68 105 PHE B N 1
ATOM 780 C CA . PHE A 1 105 ? 30.123 3.694 10.251 1.00 64.61 105 PHE B CA 1
ATOM 781 C C . PHE A 1 105 ? 31.519 3.662 10.878 1.00 64.47 105 PHE B C 1
ATOM 782 O O . PHE A 1 105 ? 31.682 3.358 12.062 1.00 64.07 105 PHE B O 1
ATOM 790 N N . ASN A 1 106 ? 32.515 3.994 10.059 1.00 65.11 106 ASN B N 1
ATOM 791 C CA . ASN A 1 106 ? 33.893 4.186 10.491 1.00 65.72 106 ASN B CA 1
ATOM 792 C C . ASN A 1 106 ? 34.555 3.044 11.252 1.00 63.49 106 ASN B C 1
ATOM 793 O O . ASN A 1 106 ? 35.451 3.275 12.061 1.00 64.34 106 ASN B O 1
ATOM 798 N N . TYR A 1 107 ? 34.111 1.820 11.002 1.00 60.89 107 TYR B N 1
ATOM 799 C CA . TYR A 1 107 ? 34.885 0.660 11.389 1.00 58.85 107 TYR B CA 1
ATOM 800 C C . TYR A 1 107 ? 35.869 0.492 10.260 1.00 58.66 107 TYR B C 1
ATOM 801 O O . TYR A 1 107 ? 35.516 0.724 9.103 1.00 59.00 107 TYR B O 1
ATOM 810 N N . GLU A 1 108 ? 37.104 0.115 10.573 1.00 58.39 108 GLU B N 1
ATOM 811 C CA . GLU A 1 108 ? 38.084 -0.080 9.513 1.00 58.46 108 GLU B CA 1
ATOM 812 C C . GLU A 1 108 ? 37.736 -1.330 8.722 1.00 56.09 108 GLU B C 1
ATOM 813 O O . GLU A 1 108 ? 36.986 -2.178 9.191 1.00 54.32 108 GLU B O 1
ATOM 819 N N . TYR A 1 109 ? 38.238 -1.407 7.498 1.00 56.38 109 TYR B N 1
ATOM 820 C CA . TYR A 1 109 ? 37.833 -2.458 6.582 1.00 54.63 109 TYR B CA 1
ATOM 821 C C . TYR A 1 109 ? 38.086 -3.827 7.194 1.00 52.43 109 TYR B C 1
ATOM 822 O O . TYR A 1 109 ? 39.134 -4.062 7.790 1.00 52.47 109 TYR B O 1
ATOM 831 N N . GLY A 1 110 ? 37.117 -4.724 7.050 1.00 50.76 110 GLY B N 1
ATOM 832 C CA . GLY A 1 110 ? 37.228 -6.070 7.600 1.00 48.87 110 GLY B CA 1
ATOM 833 C C . GLY A 1 110 ? 36.760 -6.209 9.038 1.00 48.39 110 GLY B C 1
ATOM 834 O O . GLY A 1 110 ? 36.555 -7.321 9.508 1.00 46.97 110 GLY B O 1
ATOM 835 N N . GLN A 1 111 ? 36.580 -5.089 9.734 1.00 49.80 111 GLN B N 1
ATOM 836 C CA . GLN A 1 111 ? 36.186 -5.114 11.130 1.00 49.77 111 GLN B CA 1
ATOM 837 C C . GLN A 1 111 ? 34.680 -5.283 11.298 1.00 49.33 111 GLN B C 1
ATOM 838 O O . GLN A 1 111 ? 33.897 -4.448 10.842 1.00 50.34 111 GLN B O 1
ATOM 844 N N . VAL A 1 112 ? 34.297 -6.369 11.969 1.00 48.06 112 VAL B N 1
ATOM 845 C CA . VAL A 1 112 ? 32.922 -6.613 12.385 1.00 47.94 112 VAL B CA 1
ATOM 846 C C . VAL A 1 112 ? 32.607 -5.696 13.573 1.00 49.46 112 VAL B C 1
ATOM 847 O O . VAL A 1 112 ? 33.412 -5.593 14.495 1.00 49.90 112 VAL B O 1
ATOM 851 N N . PRO A 1 113 ? 31.443 -5.021 13.553 1.00 50.50 113 PRO B N 1
ATOM 852 C CA . PRO A 1 113 ? 31.115 -4.092 14.640 1.00 52.28 113 PRO B CA 1
ATOM 853 C C . PRO A 1 113 ? 31.073 -4.739 16.028 1.00 52.19 113 PRO B C 1
ATOM 854 O O . PRO A 1 113 ? 30.510 -5.821 16.187 1.00 51.12 113 PRO B O 1
ATOM 858 N N . GLY A 1 114 ? 31.681 -4.083 17.013 1.00 53.55 114 GLY B N 1
ATOM 859 C CA . GLY A 1 114 ? 31.795 -4.633 18.353 1.00 53.78 114 GLY B CA 1
ATOM 860 C C . GLY A 1 114 ? 32.959 -5.592 18.520 1.00 52.47 114 GLY B C 1
ATOM 861 O O . GLY A 1 114 ? 33.189 -6.096 19.618 1.00 52.75 114 GLY B O 1
ATOM 862 N N . MET A 1 115 ? 33.683 -5.857 17.431 1.00 51.23 115 MET B N 1
ATOM 863 C CA . MET A 1 115 ? 34.861 -6.724 17.448 1.00 50.18 115 MET B CA 1
ATOM 864 C C . MET A 1 115 ? 36.100 -5.893 17.214 1.00 51.12 115 MET B C 1
ATOM 865 O O . MET A 1 115 ? 36.029 -4.843 16.572 1.00 52.09 115 MET B O 1
ATOM 870 N N . PRO A 1 116 ? 37.252 -6.369 17.714 1.00 51.05 116 PRO B N 1
ATOM 871 C CA . PRO A 1 116 ? 38.500 -5.712 17.343 1.00 52.00 116 PRO B CA 1
ATOM 872 C C . PRO A 1 116 ? 38.727 -5.895 15.844 1.00 50.97 116 PRO B C 1
ATOM 873 O O . PRO A 1 116 ? 38.179 -6.828 15.267 1.00 49.34 116 PRO B O 1
ATOM 877 N N . PRO A 1 117 ? 39.524 -5.016 15.214 1.00 52.21 117 PRO B N 1
ATOM 878 C CA . PRO A 1 117 ? 39.778 -5.111 13.769 1.00 51.66 117 PRO B CA 1
ATOM 879 C C . PRO A 1 117 ? 40.311 -6.469 13.301 1.00 49.96 117 PRO B C 1
ATOM 880 O O . PRO A 1 117 ? 40.108 -6.852 12.149 1.00 49.11 117 PRO B O 1
ATOM 884 N N . GLY A 1 118 ? 41.005 -7.172 14.192 1.00 49.73 118 GLY B N 1
ATOM 885 C CA . GLY A 1 118 ? 41.483 -8.526 13.922 1.00 48.34 118 GLY B CA 1
ATOM 886 C C . GLY A 1 118 ? 41.612 -9.335 15.199 1.00 48.02 118 GLY B C 1
ATOM 887 O O . GLY A 1 118 ? 41.565 -8.788 16.298 1.00 49.09 118 GLY B O 1
ATOM 888 N N . PHE A 1 119 ? 41.780 -10.643 15.040 1.00 46.77 119 PHE B N 1
ATOM 889 C CA . PHE A 1 119 ? 41.829 -11.568 16.165 1.00 46.52 119 PHE B CA 1
ATOM 890 C C . PHE A 1 119 ? 43.224 -12.181 16.280 1.00 46.92 119 PHE B C 1
ATOM 891 O O . PHE A 1 119 ? 43.636 -12.976 15.428 1.00 46.19 119 PHE B O 1
ATOM 899 N N . LYS A 1 120 ? 43.945 -11.798 17.332 1.00 48.30 120 LYS B N 1
ATOM 900 C CA . LYS A 1 120 ? 45.298 -12.293 17.564 1.00 49.07 120 LYS B CA 1
ATOM 901 C C . LYS A 1 120 ? 45.254 -13.751 18.016 1.00 48.23 120 LYS B C 1
ATOM 902 O O . LYS A 1 120 ? 44.455 -14.128 18.884 1.00 47.98 120 LYS B O 1
ATOM 908 N N . ALA A 1 121 ? 46.098 -14.571 17.401 1.00 48.03 121 ALA B N 1
ATOM 909 C CA . ALA A 1 121 ? 46.213 -15.968 17.785 1.00 47.59 121 ALA B CA 1
ATOM 910 C C . ALA A 1 121 ? 46.953 -16.055 19.114 1.00 49.07 121 ALA B C 1
ATOM 911 O O . ALA A 1 121 ? 47.589 -15.093 19.543 1.00 50.48 121 ALA B O 1
ATOM 913 N N . ASP A 1 122 ? 46.861 -17.207 19.765 1.00 49.00 122 ASP B N 1
ATOM 914 C CA . ASP A 1 122 ? 47.474 -17.407 21.076 1.00 50.54 122 ASP B CA 1
ATOM 915 C C . ASP A 1 122 ? 49.004 -17.346 21.017 1.00 51.98 122 ASP B C 1
ATOM 916 O O . ASP A 1 122 ? 49.638 -18.067 20.245 1.00 51.73 122 ASP B O 1
ATOM 921 N N . GLU A 1 123 ? 49.587 -16.496 21.857 1.00 53.69 123 GLU B N 1
ATOM 922 C CA . GLU A 1 123 ? 51.030 -16.290 21.874 1.00 55.46 123 GLU B CA 1
ATOM 923 C C . GLU A 1 123 ? 51.799 -17.573 22.166 1.00 56.07 123 GLU B C 1
ATOM 924 O O . GLU A 1 123 ? 52.824 -17.847 21.531 1.00 56.73 123 GLU B O 1
ATOM 930 N N . ALA A 1 124 ? 51.303 -18.352 23.124 1.00 56.12 124 ALA B N 1
ATOM 931 C CA . ALA A 1 124 ? 51.945 -19.610 23.508 1.00 56.94 124 ALA B CA 1
ATOM 932 C C . ALA A 1 124 ? 51.936 -20.609 22.357 1.00 55.61 124 ALA B C 1
ATOM 933 O O . ALA A 1 124 ? 52.964 -21.226 22.061 1.00 56.56 124 ALA B O 1
ATOM 935 N N . LEU A 1 125 ? 50.779 -20.761 21.709 1.00 53.66 125 LEU B N 1
ATOM 936 C CA . LEU A 1 125 ? 50.655 -21.659 20.563 1.00 52.48 125 LEU B CA 1
ATOM 937 C C . LEU A 1 125 ? 51.525 -21.213 19.399 1.00 52.61 125 LEU B C 1
ATOM 938 O O . LEU A 1 125 ? 52.193 -22.035 18.774 1.00 52.97 125 LEU B O 1
ATOM 943 N N . VAL A 1 126 ? 51.524 -19.920 19.105 1.00 52.57 126 VAL B N 1
ATOM 944 C CA . VAL A 1 126 ? 52.361 -19.400 18.030 1.00 53.08 126 VAL B CA 1
ATOM 945 C C . VAL A 1 126 ? 53.840 -19.654 18.348 1.00 55.24 126 VAL B C 1
ATOM 946 O O . VAL A 1 126 ? 54.585 -20.149 17.492 1.00 55.73 126 VAL B O 1
ATOM 950 N N . ALA A 1 127 ? 54.254 -19.339 19.577 1.00 56.70 127 ALA B N 1
ATOM 951 C CA . ALA A 1 127 ? 55.642 -19.550 20.011 1.00 59.04 127 ALA B CA 1
ATOM 952 C C . ALA A 1 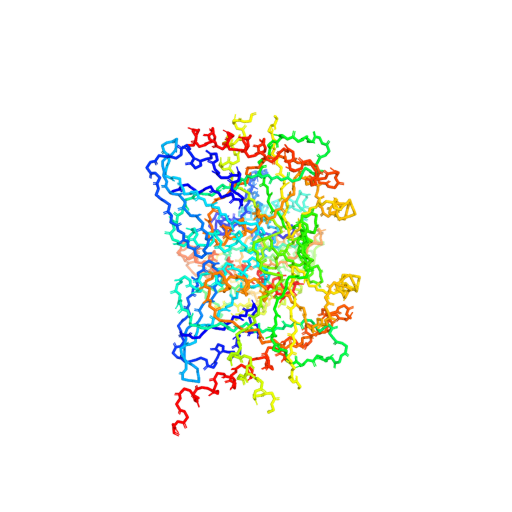127 ? 56.039 -21.008 19.865 1.00 59.24 127 ALA B C 1
ATOM 953 O O . ALA A 1 127 ? 57.127 -21.334 19.399 1.00 60.65 127 ALA B O 1
ATOM 955 N N . LEU A 1 128 ? 55.137 -21.886 20.268 1.00 58.04 128 LEU B N 1
ATOM 956 C CA . LEU A 1 128 ? 55.357 -23.316 20.152 1.00 58.29 128 LEU B CA 1
ATOM 957 C C . LEU A 1 128 ? 55.490 -23.707 18.682 1.00 57.52 128 LEU B C 1
ATOM 958 O O . LEU A 1 128 ? 56.446 -24.372 18.300 1.00 58.87 128 LEU B O 1
ATOM 963 N N . ALA A 1 129 ? 54.529 -23.296 17.859 1.00 55.61 129 ALA B N 1
ATOM 964 C CA . ALA A 1 129 ? 54.565 -23.605 16.431 1.00 54.98 129 ALA B CA 1
ATOM 965 C C . ALA A 1 129 ? 55.868 -23.135 15.799 1.00 56.69 129 ALA B C 1
ATOM 966 O O . ALA A 1 129 ? 56.476 -23.858 15.005 1.00 57.45 129 ALA B O 1
ATOM 968 N N . GLU A 1 130 ? 56.283 -21.924 16.165 1.00 57.52 130 GLU B N 1
ATOM 969 C CA . GLU A 1 130 ? 57.536 -21.338 15.683 1.00 59.56 130 GLU B CA 1
ATOM 970 C C . GLU A 1 130 ? 58.699 -22.298 15.829 1.00 61.56 130 GLU B C 1
ATOM 971 O O . GLU A 1 130 ? 59.460 -22.516 14.877 1.00 62.70 130 GLU B O 1
ATOM 977 N N . LYS A 1 131 ? 58.834 -22.877 17.017 1.00 62.22 131 LYS B N 1
ATOM 978 C CA . LYS A 1 131 ? 59.922 -23.800 17.269 1.00 64.35 131 LYS B CA 1
ATOM 979 C C . LYS A 1 131 ? 59.930 -24.987 16.317 1.00 64.10 131 LYS B C 1
ATOM 980 O O . LYS A 1 131 ? 60.993 -25.453 15.909 1.00 66.09 131 LYS B O 1
ATOM 986 N N . CYS A 1 132 ? 58.756 -25.476 15.955 1.00 61.88 132 CYS B N 1
ATOM 987 C CA . CYS A 1 132 ? 58.676 -26.632 15.076 1.00 61.77 132 CYS B CA 1
ATOM 988 C C . CYS A 1 132 ? 58.770 -26.287 13.581 1.00 61.52 132 CYS B C 1
ATOM 989 O O . CYS A 1 132 ? 58.731 -27.186 12.739 1.00 61.65 132 CYS B O 1
ATOM 992 N N . MET A 1 133 ? 58.941 -25.007 13.245 1.00 61.54 133 MET B N 1
ATOM 993 C CA . MET A 1 133 ? 59.112 -24.597 11.841 1.00 61.73 133 MET B CA 1
ATOM 994 C C . MET A 1 133 ? 60.300 -25.292 11.157 1.00 64.15 133 MET B C 1
ATOM 995 O O . MET A 1 133 ? 60.360 -25.324 9.927 1.00 64.44 133 MET B O 1
ATOM 1000 N N . GLN A 1 134 ? 61.246 -25.820 11.938 1.00 66.10 134 GLN B N 1
ATOM 1001 C CA . GLN A 1 134 ? 62.365 -26.589 11.394 1.00 68.63 134 GLN B CA 1
ATOM 1002 C C . GLN A 1 134 ? 62.300 -28.029 11.876 1.00 68.91 134 GLN B C 1
ATOM 1003 O O . GLN A 1 134 ? 61.664 -28.864 11.241 1.00 67.98 134 GLN B O 1
ATOM 1009 N N . GLN A 1 140 ? 58.293 -25.790 3.627 1.00 63.30 140 GLN B N 1
ATOM 1010 C CA . GLN A 1 140 ? 58.447 -24.428 4.127 1.00 63.06 140 GLN B CA 1
ATOM 1011 C C . GLN A 1 140 ? 57.248 -23.973 4.983 1.00 60.27 140 GLN B C 1
ATOM 1012 O O . GLN A 1 140 ? 56.107 -23.971 4.516 1.00 58.52 140 GLN B O 1
ATOM 1018 N N . VAL A 1 141 ? 57.533 -23.561 6.222 1.00 60.11 141 VAL B N 1
ATOM 1019 C CA . VAL A 1 141 ? 56.527 -23.070 7.168 1.00 57.92 141 VAL B CA 1
ATOM 1020 C C . VAL A 1 141 ? 56.767 -21.587 7.458 1.00 58.35 141 VAL B C 1
ATOM 1021 O O . VAL A 1 141 ? 57.895 -21.177 7.665 1.00 60.41 141 VAL B O 1
ATOM 1025 N N . VAL A 1 142 ? 55.698 -20.794 7.467 1.00 56.62 142 VAL B N 1
ATOM 1026 C CA . VAL A 1 142 ? 55.777 -19.356 7.738 1.00 57.07 142 VAL B CA 1
ATOM 1027 C C . VAL A 1 142 ? 54.686 -18.917 8.718 1.00 55.11 142 VAL B C 1
ATOM 1028 O O . VAL A 1 142 ? 53.748 -19.658 9.014 1.00 53.32 142 VAL B O 1
ATOM 1032 N N . LYS A 1 143 ? 54.822 -17.689 9.198 1.00 55.74 143 LYS B N 1
ATOM 1033 C CA . LYS A 1 143 ? 53.962 -17.133 10.226 1.00 54.46 143 LYS B CA 1
ATOM 1034 C C . LYS A 1 143 ? 53.454 -15.790 9.711 1.00 54.51 143 LYS B C 1
ATOM 1035 O O . LYS A 1 143 ? 54.248 -14.932 9.329 1.00 56.44 143 LYS B O 1
ATOM 1041 N N . GLY A 1 144 ? 52.138 -15.616 9.663 1.00 52.66 144 GLY B N 1
ATOM 1042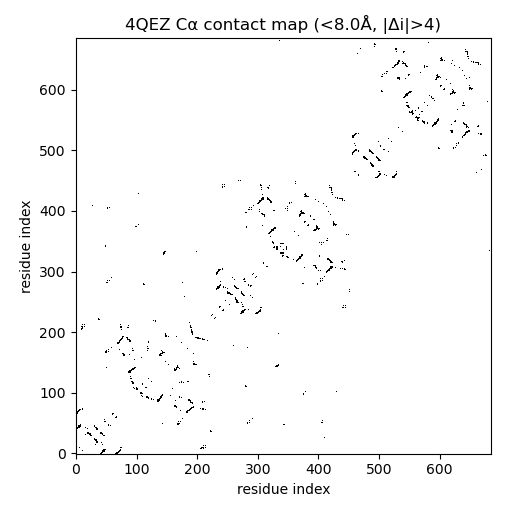 C CA . GLY A 1 144 ? 51.564 -14.404 9.081 1.00 52.75 144 GLY B CA 1
ATOM 1043 C C . GLY A 1 144 ? 50.050 -14.325 9.149 1.00 50.75 144 GLY B C 1
ATOM 1044 O O . GLY A 1 144 ? 49.391 -15.213 9.682 1.00 49.24 144 GLY B O 1
ATOM 1045 N N . MET A 1 145 ? 49.505 -13.243 8.611 1.00 50.97 145 MET B N 1
ATOM 1046 C CA . MET A 1 145 ? 48.081 -12.973 8.725 1.00 49.45 145 MET B CA 1
ATOM 1047 C C . MET A 1 145 ? 47.260 -13.771 7.718 1.00 48.15 145 MET B C 1
ATOM 1048 O O . MET A 1 145 ? 47.634 -13.886 6.545 1.00 48.83 145 MET B O 1
ATOM 1053 N N . ILE A 1 146 ? 46.133 -14.297 8.198 1.00 46.51 146 ILE B N 1
ATOM 1054 C CA . ILE A 1 146 ? 45.183 -15.030 7.385 1.00 45.36 146 ILE B CA 1
ATOM 1055 C C . ILE A 1 146 ? 43.841 -14.307 7.444 1.00 44.67 146 ILE B C 1
ATOM 1056 O O . ILE A 1 146 ? 43.392 -13.907 8.516 1.00 44.38 146 ILE B O 1
ATOM 1061 N N . ALA A 1 147 ? 43.211 -14.123 6.290 1.00 44.65 147 ALA B N 1
ATOM 1062 C CA . ALA A 1 147 ? 41.935 -13.412 6.217 1.00 44.25 147 ALA B CA 1
ATOM 1063 C C . ALA A 1 147 ? 40.878 -14.295 5.583 1.00 43.29 147 ALA B C 1
ATOM 1064 O O . ALA A 1 147 ? 41.170 -15.041 4.652 1.00 43.42 147 ALA B O 1
ATOM 1066 N N . THR A 1 148 ? 39.645 -14.179 6.070 1.00 42.60 148 THR B N 1
ATOM 1067 C CA . THR A 1 148 ? 38.573 -15.061 5.652 1.00 41.84 148 THR B CA 1
ATOM 1068 C C . THR A 1 148 ? 37.437 -14.321 4.974 1.00 42.13 148 THR B C 1
ATOM 1069 O O . THR A 1 148 ? 37.071 -13.236 5.400 1.00 42.52 148 THR B O 1
ATOM 1073 N N . GLY A 1 149 ? 36.852 -14.940 3.952 1.00 42.11 149 GLY B N 1
ATOM 1074 C CA . GLY A 1 149 ? 35.609 -14.459 3.362 1.00 42.42 149 GLY B CA 1
ATOM 1075 C C . GLY A 1 149 ? 34.746 -15.627 2.950 1.00 42.08 149 GLY B C 1
ATOM 1076 O O . GLY A 1 149 ? 35.223 -16.756 2.881 1.00 41.76 149 GLY B O 1
ATOM 1077 N N . ASP A 1 150 ? 33.470 -15.365 2.670 1.00 42.36 150 ASP B N 1
ATOM 1078 C CA . ASP A 1 150 ? 32.540 -16.431 2.269 1.00 42.34 150 ASP B CA 1
ATOM 1079 C C . ASP A 1 150 ? 32.586 -16.697 0.768 1.00 43.18 150 ASP B C 1
ATOM 1080 O O . ASP A 1 150 ? 31.568 -16.988 0.148 1.00 43.75 150 ASP B O 1
ATOM 1085 N N . SER A 1 151 ? 33.780 -16.634 0.190 1.00 43.49 151 SER B N 1
ATOM 1086 C CA . SER A 1 151 ? 33.959 -16.877 -1.221 1.00 44.55 151 SER B CA 1
ATOM 1087 C C . SER A 1 151 ? 35.274 -17.599 -1.479 1.00 44.66 151 SER B C 1
ATOM 1088 O O . SER A 1 151 ? 36.251 -17.417 -0.746 1.00 44.19 151 SER B O 1
ATOM 1091 N N . PHE A 1 152 ? 35.281 -18.426 -2.522 1.00 45.49 152 PHE B N 1
ATOM 1092 C CA . PHE A 1 152 ? 36.513 -19.018 -3.040 1.00 46.12 152 PHE B CA 1
ATOM 1093 C C . PHE A 1 152 ? 37.152 -18.004 -3.981 1.00 47.44 152 PHE B C 1
ATOM 1094 O O . PHE A 1 152 ? 36.571 -17.660 -5.019 1.00 48.58 152 PHE B O 1
ATOM 1102 N N . MET A 1 153 ? 38.323 -17.500 -3.602 1.00 47.52 153 MET B N 1
ATOM 1103 C CA . MET A 1 153 ? 38.992 -16.436 -4.365 1.00 49.02 153 MET B CA 1
ATOM 1104 C C . MET A 1 153 ? 39.694 -16.954 -5.627 1.00 50.75 153 MET B C 1
ATOM 1105 O O . MET A 1 153 ? 40.914 -17.079 -5.660 1.00 51.45 153 MET B O 1
ATOM 1110 N N . SER A 1 154 ? 38.914 -17.257 -6.659 1.00 51.64 154 SER B N 1
ATOM 1111 C CA . SER A 1 154 ? 39.453 -17.655 -7.959 1.00 53.65 154 SER B CA 1
ATOM 1112 C C . SER A 1 154 ? 39.488 -16.479 -8.944 1.00 55.59 154 SER B C 1
ATOM 1113 O O . SER A 1 154 ? 40.268 -16.485 -9.897 1.00 57.60 154 SER B O 1
ATOM 1116 N N . ASP A 1 155 ? 38.649 -15.474 -8.705 1.00 55.22 155 ASP B N 1
ATOM 1117 C CA . ASP A 1 155 ? 38.587 -14.284 -9.549 1.00 57.18 155 ASP B CA 1
ATOM 1118 C C . ASP A 1 155 ? 39.754 -13.332 -9.243 1.00 57.96 155 ASP B C 1
ATOM 1119 O O . ASP A 1 155 ? 39.894 -12.871 -8.108 1.00 56.60 155 ASP B O 1
ATOM 1124 N N . PRO A 1 156 ? 40.600 -13.043 -10.248 1.00 60.41 156 PRO B N 1
ATOM 1125 C CA . PRO A 1 156 ? 41.720 -12.114 -10.051 1.00 61.67 156 PRO B CA 1
ATOM 1126 C C . PRO A 1 156 ? 41.300 -10.732 -9.554 1.00 61.74 156 PRO B C 1
ATOM 1127 O O . PRO A 1 156 ? 42.027 -10.117 -8.777 1.00 61.70 156 PRO B O 1
ATOM 1131 N N . ASN A 1 157 ? 40.144 -10.252 -10.004 1.00 62.09 157 ASN B N 1
ATOM 1132 C CA . ASN A 1 157 ? 39.654 -8.935 -9.606 1.00 62.46 157 ASN B CA 1
ATOM 1133 C C . ASN A 1 157 ? 39.329 -8.881 -8.126 1.00 59.95 157 ASN B C 1
ATOM 1134 O O . ASN A 1 157 ? 39.677 -7.907 -7.449 1.00 60.27 157 ASN B O 1
ATOM 1139 N N . ARG A 1 158 ? 38.669 -9.934 -7.639 1.00 57.70 158 ARG B N 1
ATOM 1140 C CA . ARG A 1 158 ? 38.356 -10.090 -6.216 1.00 55.37 158 ARG B CA 1
ATOM 1141 C C . ARG A 1 158 ? 39.647 -10.087 -5.394 1.00 55.02 158 ARG B C 1
ATOM 1142 O O . ARG A 1 158 ? 39.720 -9.457 -4.333 1.00 54.38 158 ARG B O 1
ATOM 1150 N N . VAL A 1 159 ? 40.677 -10.757 -5.909 1.00 55.75 159 VAL B N 1
ATOM 1151 C CA . VAL A 1 159 ? 41.968 -10.827 -5.235 1.00 55.78 159 VAL B CA 1
ATOM 1152 C C . VAL A 1 159 ? 42.637 -9.451 -5.194 1.00 57.70 159 VAL B C 1
ATOM 1153 O O . VAL A 1 159 ? 43.108 -9.017 -4.138 1.00 57.28 159 VAL B O 1
ATOM 1157 N N . ALA A 1 160 ? 42.674 -8.767 -6.335 1.00 60.07 160 ALA B N 1
ATOM 1158 C CA . ALA A 1 160 ? 43.255 -7.421 -6.419 1.00 62.40 160 ALA B CA 1
ATOM 1159 C C . ALA A 1 160 ? 42.584 -6.435 -5.459 1.00 61.74 160 ALA B C 1
ATOM 1160 O O . ALA A 1 160 ? 43.257 -5.627 -4.805 1.00 62.67 160 ALA B O 1
ATOM 1162 N N . ALA A 1 161 ? 41.260 -6.524 -5.361 1.00 60.33 161 ALA B N 1
ATOM 1163 C CA . ALA A 1 161 ? 40.482 -5.669 -4.457 1.00 59.73 161 ALA B CA 1
ATOM 1164 C C . ALA A 1 161 ? 40.898 -5.825 -2.987 1.00 58.10 161 ALA B C 1
ATOM 1165 O O . ALA A 1 161 ? 40.841 -4.867 -2.208 1.00 58.58 161 ALA B O 1
ATOM 1167 N N . ILE A 1 162 ? 41.314 -7.037 -2.628 1.00 56.39 162 ILE B N 1
ATOM 1168 C CA . ILE A 1 162 ? 41.729 -7.371 -1.260 1.00 54.89 162 ILE B CA 1
ATOM 1169 C C . ILE A 1 162 ? 43.155 -6.912 -0.956 1.00 56.41 162 ILE B C 1
ATOM 1170 O O . ILE A 1 162 ? 43.450 -6.534 0.182 1.00 56.15 162 ILE B O 1
ATOM 1175 N N . ARG A 1 163 ? 44.032 -6.981 -1.961 1.00 58.20 163 ARG B N 1
ATOM 1176 C CA . ARG A 1 163 ? 45.461 -6.642 -1.798 1.00 60.02 163 ARG B CA 1
ATOM 1177 C C . ARG A 1 163 ? 45.679 -5.302 -1.128 1.00 61.54 163 ARG B C 1
ATOM 1178 O O . ARG A 1 163 ? 46.542 -5.146 -0.259 1.00 61.97 163 ARG B O 1
ATOM 1186 N N . ASP A 1 164 ? 44.870 -4.340 -1.545 1.00 62.54 164 ASP B N 1
ATOM 1187 C CA . ASP A 1 164 ? 45.029 -2.963 -1.125 1.00 64.58 164 ASP B CA 1
ATOM 1188 C C . ASP A 1 164 ? 44.379 -2.651 0.232 1.00 63.09 164 ASP B C 1
ATOM 1189 O O . ASP A 1 164 ? 44.484 -1.524 0.717 1.00 64.81 164 ASP B O 1
ATOM 1194 N N . LYS A 1 165 ? 43.711 -3.632 0.838 1.00 60.21 165 LYS B N 1
ATOM 1195 C CA . LYS A 1 165 ? 43.012 -3.415 2.111 1.00 58.90 165 LYS B CA 1
ATOM 1196 C C . LYS A 1 165 ? 43.848 -3.798 3.335 1.00 58.26 165 LYS B C 1
ATOM 1197 O O . LYS A 1 165 ? 43.652 -3.223 4.403 1.00 58.40 165 LYS B O 1
ATOM 1203 N N . PHE A 1 166 ? 44.758 -4.765 3.194 1.00 57.75 166 PHE B N 1
ATOM 1204 C CA . PHE A 1 166 ? 45.554 -5.243 4.342 1.00 57.20 166 PHE B CA 1
ATOM 1205 C C . PHE A 1 166 ? 47.058 -5.107 4.136 1.00 59.28 166 PHE B C 1
ATOM 1206 O O . PHE A 1 166 ? 47.536 -4.935 3.007 1.00 60.87 166 PHE B O 1
ATOM 1214 N N . GLU A 1 167 ? 47.794 -5.187 5.241 1.00 59.48 167 GLU B N 1
ATOM 1215 C CA . GLU A 1 167 ? 49.198 -4.783 5.272 1.00 62.00 167 GLU B CA 1
ATOM 1216 C C . GLU A 1 167 ? 50.157 -5.736 4.551 1.00 62.30 167 GLU B C 1
ATOM 1217 O O . GLU A 1 167 ? 50.913 -5.310 3.662 1.00 64.68 167 GLU B O 1
ATOM 1223 N N . ASN A 1 168 ? 50.153 -7.001 4.948 1.00 60.21 168 ASN B N 1
ATOM 1224 C CA . ASN A 1 168 ? 50.766 -8.036 4.120 1.00 60.17 168 ASN B CA 1
ATOM 1225 C C . ASN A 1 168 ? 50.121 -9.371 4.438 1.00 57.35 168 ASN B C 1
ATOM 1226 O O . ASN A 1 168 ? 50.631 -10.171 5.223 1.00 56.73 168 ASN B O 1
ATOM 1231 N N . LEU A 1 169 ? 48.958 -9.562 3.823 1.00 55.88 169 LEU B N 1
ATOM 1232 C CA . LEU A 1 169 ? 48.187 -10.785 3.916 1.00 53.50 169 LEU B CA 1
ATOM 1233 C C . LEU A 1 169 ? 48.981 -11.961 3.344 1.00 53.70 169 LEU B C 1
ATOM 1234 O O . LEU A 1 169 ? 49.625 -11.832 2.300 1.00 55.42 169 LEU B O 1
ATOM 1239 N N . TYR A 1 170 ? 48.930 -13.101 4.034 1.00 52.20 170 TYR B N 1
ATOM 1240 C CA . TYR A 1 170 ? 49.663 -14.297 3.613 1.00 52.47 170 TYR B CA 1
ATOM 1241 C C . TYR A 1 170 ? 48.773 -15.294 2.882 1.00 51.14 170 TYR B C 1
ATOM 1242 O O . TYR A 1 170 ? 49.118 -15.748 1.793 1.00 52.09 170 TYR B O 1
ATOM 1251 N N . ALA A 1 171 ? 47.634 -15.631 3.482 1.00 49.20 171 ALA B N 1
ATOM 1252 C CA . ALA A 1 171 ? 46.711 -16.607 2.899 1.00 48.06 171 ALA B CA 1
ATOM 1253 C C . ALA A 1 171 ? 45.263 -16.200 3.082 1.00 46.73 171 ALA B C 1
ATOM 1254 O O . ALA A 1 171 ? 44.939 -15.405 3.961 1.00 46.32 171 ALA B O 1
ATOM 1256 N N . VAL A 1 172 ? 44.393 -16.782 2.263 1.00 46.22 172 VAL B N 1
ATOM 1257 C CA . VAL A 1 172 ? 42.936 -16.529 2.349 1.00 45.13 172 VAL B CA 1
ATOM 1258 C C . VAL A 1 172 ? 42.159 -17.840 2.362 1.00 44.13 172 VAL B C 1
ATOM 1259 O O . VAL A 1 172 ? 42.530 -18.803 1.687 1.00 44.58 172 VAL B O 1
ATOM 1263 N N . GLU A 1 173 ? 41.088 -17.880 3.140 1.00 43.01 173 GLU B N 1
ATOM 1264 C CA . GLU A 1 173 ? 40.208 -19.028 3.117 1.00 42.37 173 GLU B CA 1
ATOM 1265 C C . GLU A 1 173 ? 38.794 -18.651 3.575 1.00 41.65 173 GLU B C 1
ATOM 1266 O O . GLU A 1 173 ? 38.363 -17.520 3.328 1.00 41.87 173 GLU B O 1
ATOM 1272 N N . MET A 1 174 ? 38.062 -19.577 4.202 1.00 41.06 174 MET B N 1
ATOM 1273 C CA . MET A 1 174 ? 36.635 -19.370 4.449 1.00 40.72 174 MET B CA 1
ATOM 1274 C C . MET A 1 174 ? 36.138 -19.775 5.836 1.00 40.19 174 MET B C 1
ATOM 1275 O O . MET A 1 174 ? 34.931 -19.862 6.031 1.00 40.16 174 MET B O 1
ATOM 1280 N N . GLU A 1 175 ? 37.020 -19.990 6.811 1.00 40.03 175 GLU B N 1
ATOM 1281 C CA . GLU A 1 175 ? 36.565 -20.342 8.177 1.00 39.81 175 GLU B CA 1
ATOM 1282 C C . GLU A 1 175 ? 37.287 -19.656 9.334 1.00 39.81 175 GLU B C 1
ATOM 1283 O O . GLU A 1 175 ? 36.671 -19.376 10.357 1.00 39.83 175 GLU B O 1
ATOM 1289 N N . ALA A 1 176 ? 38.587 -19.408 9.185 1.00 40.04 176 ALA B N 1
ATOM 1290 C CA . ALA A 1 176 ? 39.443 -18.971 10.282 1.00 40.33 176 ALA B CA 1
ATOM 1291 C C . ALA A 1 176 ? 38.870 -17.858 11.143 1.00 40.43 176 ALA B C 1
ATOM 1292 O O . ALA A 1 176 ? 38.937 -17.927 12.363 1.00 40.66 176 ALA B O 1
ATOM 1294 N N . ALA A 1 177 ? 38.288 -16.846 10.515 1.00 40.47 177 ALA B N 1
ATOM 1295 C CA . ALA A 1 177 ? 37.849 -15.659 11.241 1.00 40.89 177 ALA B CA 1
ATOM 1296 C C . ALA A 1 177 ? 36.587 -15.970 12.026 1.00 40.75 177 ALA B C 1
ATOM 1297 O O . ALA A 1 177 ? 36.395 -15.444 13.120 1.00 41.24 177 ALA B O 1
ATOM 1299 N N . ALA A 1 178 ? 35.727 -16.821 11.469 1.00 40.35 178 ALA B N 1
ATOM 1300 C CA . ALA A 1 178 ? 34.555 -17.306 12.194 1.00 40.48 178 ALA B CA 1
ATOM 1301 C C . ALA A 1 178 ? 34.996 -18.079 13.440 1.00 40.72 178 ALA B C 1
ATOM 1302 O O . ALA A 1 178 ? 34.460 -17.873 14.527 1.00 41.28 178 ALA B O 1
ATOM 1304 N N . VAL A 1 179 ? 35.981 -18.954 13.276 1.00 40.51 179 VAL B N 1
ATOM 1305 C CA . VAL A 1 179 ? 36.504 -19.723 14.396 1.00 40.93 179 VAL B CA 1
ATOM 1306 C C . VAL A 1 179 ? 37.056 -18.759 15.449 1.00 41.48 179 VAL B C 1
ATOM 1307 O O . VAL A 1 179 ? 36.705 -18.851 16.626 1.00 42.14 179 VAL B O 1
ATOM 1311 N N . ALA A 1 180 ? 37.905 -17.833 15.009 1.00 41.45 180 ALA B N 1
ATOM 1312 C CA . ALA A 1 180 ? 38.573 -16.898 15.903 1.00 42.23 180 ALA B CA 1
ATOM 1313 C C . ALA A 1 180 ? 37.584 -15.998 16.619 1.00 42.78 180 ALA B C 1
ATOM 1314 O O . ALA A 1 180 ? 37.674 -15.802 17.825 1.00 43.65 180 ALA B O 1
ATOM 1316 N N . GLN A 1 181 ? 36.630 -15.464 15.870 1.00 42.46 181 GLN B N 1
ATOM 1317 C CA . GLN A 1 181 ? 35.617 -14.580 16.433 1.00 43.15 181 GLN B CA 1
ATOM 1318 C C . GLN A 1 181 ? 34.787 -15.284 17.501 1.00 43.65 181 GLN B C 1
ATOM 1319 O O . GLN A 1 181 ? 34.467 -14.689 18.526 1.00 44.71 181 GLN B O 1
ATOM 1325 N N . VAL A 1 182 ? 34.448 -16.547 17.277 1.00 43.16 182 VAL B N 1
ATOM 1326 C CA . VAL A 1 182 ? 33.715 -17.313 18.298 1.00 43.93 182 VAL B CA 1
ATOM 1327 C C . VAL A 1 182 ? 34.612 -17.492 19.528 1.00 44.73 182 VAL B C 1
ATOM 1328 O O . VAL A 1 182 ? 34.221 -17.157 20.650 1.00 45.95 182 VAL B O 1
ATOM 1332 N N . CYS A 1 183 ? 35.811 -18.020 19.295 1.00 44.28 183 CYS B N 1
ATOM 1333 C CA . CYS A 1 183 ? 36.805 -18.215 20.349 1.00 45.12 183 CYS B CA 1
ATOM 1334 C C . CYS A 1 183 ? 37.110 -16.924 21.096 1.00 46.09 183 CYS B C 1
ATOM 1335 O O . CYS A 1 183 ? 37.265 -16.927 22.313 1.00 47.36 183 CYS B O 1
ATOM 1338 N N . HIS A 1 184 ? 37.181 -15.823 20.362 1.00 45.70 184 HIS B N 1
ATOM 1339 C CA . HIS A 1 184 ? 37.336 -14.510 20.962 1.00 46.82 184 HIS B CA 1
ATOM 1340 C C . HIS A 1 184 ? 36.283 -14.280 22.029 1.00 48.02 184 HIS B C 1
ATOM 1341 O O . HIS A 1 184 ? 36.608 -13.908 23.152 1.00 49.46 184 HIS B O 1
ATOM 1348 N N . GLN A 1 185 ? 35.021 -14.518 21.690 1.00 47.66 185 GLN B N 1
ATOM 1349 C CA . GLN A 1 185 ? 33.932 -14.237 22.618 1.00 49.02 185 GLN B CA 1
ATOM 1350 C C . GLN A 1 185 ? 33.785 -15.262 23.732 1.00 50.02 185 GLN B C 1
ATOM 1351 O O . GLN A 1 185 ? 33.326 -14.928 24.831 1.00 51.70 185 GLN B O 1
ATOM 1357 N N . TYR A 1 186 ? 34.180 -16.499 23.458 1.00 49.22 186 TYR B N 1
ATOM 1358 C CA . TYR A 1 186 ? 34.280 -17.511 24.504 1.00 50.35 186 TYR B CA 1
ATOM 1359 C C . TYR A 1 186 ? 35.587 -17.405 25.307 1.00 51.14 186 TYR B C 1
ATOM 1360 O O . TYR A 1 186 ? 35.741 -18.080 26.323 1.00 52.46 186 TYR B O 1
ATOM 1369 N N . GLU A 1 187 ? 36.513 -16.564 24.846 1.00 50.56 187 GLU B N 1
ATOM 1370 C CA . GLU A 1 187 ? 37.845 -16.413 25.449 1.00 51.37 187 GLU B CA 1
ATOM 1371 C C . GLU A 1 187 ? 38.620 -17.733 25.483 1.00 51.15 187 GLU B C 1
ATOM 1372 O O . GLU A 1 187 ? 39.184 -18.114 26.506 1.00 52.55 187 GLU B O 1
ATOM 1378 N N . VAL A 1 188 ? 38.637 -18.418 24.343 1.00 49.55 188 VAL B N 1
ATOM 1379 C CA . VAL A 1 188 ? 39.397 -19.644 24.172 1.00 49.33 188 VAL B CA 1
ATOM 1380 C C . VAL A 1 188 ? 40.563 -19.330 23.244 1.00 48.44 188 VAL B C 1
ATOM 1381 O O . VAL A 1 188 ? 40.354 -18.761 22.170 1.00 47.25 188 VAL B O 1
ATOM 1385 N N . PRO A 1 189 ? 41.796 -19.679 23.654 1.00 49.25 189 PRO B N 1
ATOM 1386 C CA . PRO A 1 189 ? 42.947 -19.541 22.764 1.00 48.70 189 PRO B CA 1
ATOM 1387 C C . PRO A 1 189 ? 42.790 -20.326 21.471 1.00 47.27 189 PRO B C 1
ATOM 1388 O O . PRO A 1 189 ? 42.260 -21.433 21.480 1.00 47.11 189 PRO B O 1
ATOM 1392 N N . PHE A 1 190 ? 43.243 -19.745 20.369 1.00 46.48 190 PHE B N 1
ATOM 1393 C CA . PHE A 1 190 ? 43.157 -20.389 19.067 1.00 45.34 190 PHE B CA 1
ATOM 1394 C C . PHE A 1 190 ? 44.436 -20.172 18.257 1.00 45.46 190 PHE B C 1
ATOM 1395 O O . PHE A 1 190 ? 45.235 -19.277 18.544 1.00 46.28 190 PHE B O 1
ATOM 1403 N N . VAL A 1 191 ? 44.604 -20.992 17.231 1.00 44.89 191 VAL B N 1
ATOM 1404 C CA . VAL A 1 191 ? 45.592 -20.733 16.204 1.00 45.01 191 VAL B CA 1
ATOM 1405 C C . VAL A 1 191 ? 45.145 -21.430 14.926 1.00 44.11 191 VAL B C 1
ATOM 1406 O O . VAL A 1 191 ? 44.575 -22.520 14.972 1.00 43.85 191 VAL B O 1
ATOM 1410 N N . ILE A 1 192 ? 45.409 -20.792 13.790 1.00 43.91 192 ILE B N 1
ATOM 1411 C CA . ILE A 1 192 ? 45.155 -21.398 12.491 1.00 43.40 192 ILE B CA 1
ATOM 1412 C C . ILE A 1 192 ? 46.461 -21.974 11.954 1.00 44.35 192 ILE B C 1
ATOM 1413 O O . ILE A 1 192 ? 47.492 -21.293 11.933 1.00 45.24 192 ILE B O 1
ATOM 1418 N N . ILE A 1 193 ? 46.417 -23.230 11.531 1.00 44.41 193 ILE B N 1
ATOM 1419 C CA . ILE A 1 193 ? 47.545 -23.839 10.838 1.00 45.45 193 ILE B CA 1
ATOM 1420 C C . ILE A 1 193 ? 47.039 -24.517 9.577 1.00 45.20 193 ILE B C 1
ATOM 1421 O O . ILE A 1 193 ? 46.458 -25.600 9.628 1.00 45.07 193 ILE B O 1
ATOM 1426 N N . ARG A 1 194 ? 47.263 -23.864 8.444 1.00 45.37 194 ARG B N 1
ATOM 1427 C CA . ARG A 1 194 ? 46.791 -24.357 7.170 1.00 45.35 194 ARG B CA 1
ATOM 1428 C C . ARG A 1 194 ? 47.929 -24.423 6.165 1.00 46.75 194 ARG B C 1
ATOM 1429 O O . ARG A 1 194 ? 48.952 -23.755 6.319 1.00 47.61 194 ARG B O 1
ATOM 1437 N N . ALA A 1 195 ? 47.745 -25.251 5.141 1.00 47.23 195 ALA B N 1
ATOM 1438 C CA . ALA A 1 195 ? 48.704 -25.370 4.050 1.00 48.80 195 ALA B CA 1
ATOM 1439 C C . ALA A 1 195 ? 48.073 -24.825 2.776 1.00 48.75 195 ALA B C 1
ATOM 1440 O O . ALA A 1 195 ? 46.851 -24.708 2.688 1.00 47.57 195 ALA B O 1
ATOM 1442 N N . LEU A 1 196 ? 48.908 -24.492 1.793 1.00 50.25 196 LEU B N 1
ATOM 1443 C CA . LEU A 1 196 ? 48.411 -23.901 0.548 1.00 50.58 196 LEU B CA 1
ATOM 1444 C C . LEU A 1 196 ? 48.088 -24.967 -0.487 1.00 51.39 196 LEU B C 1
ATOM 1445 O O . LEU A 1 196 ? 48.953 -25.765 -0.869 1.00 52.96 196 LEU B O 1
ATOM 1450 N N . SER A 1 197 ? 46.829 -24.968 -0.923 1.00 50.53 197 SER B N 1
ATOM 1451 C CA . SER A 1 197 ? 46.355 -25.834 -1.998 1.00 51.45 197 SER B CA 1
ATOM 1452 C C . SER A 1 197 ? 46.588 -25.177 -3.358 1.00 52.94 197 SER B C 1
ATOM 1453 O O . SER A 1 197 ? 46.716 -25.861 -4.375 1.00 54.53 197 SER B O 1
ATOM 1456 N N . ASP A 1 198 ? 46.639 -23.847 -3.365 1.00 52.68 198 ASP B N 1
ATOM 1457 C CA . ASP A 1 198 ? 46.749 -23.081 -4.597 1.00 54.17 198 ASP B CA 1
ATOM 1458 C C . ASP A 1 198 ? 47.118 -21.630 -4.295 1.00 54.12 198 ASP B C 1
ATOM 1459 O O . ASP A 1 198 ? 47.267 -21.244 -3.140 1.00 52.89 198 ASP B O 1
ATOM 1464 N N . ILE A 1 199 ? 47.276 -20.845 -5.354 1.00 55.73 199 ILE B N 1
ATOM 1465 C CA . ILE A 1 199 ? 47.545 -19.421 -5.250 1.00 56.14 199 ILE B CA 1
ATOM 1466 C C . ILE A 1 199 ? 46.281 -18.677 -5.639 1.00 55.46 199 ILE B C 1
ATOM 1467 O O . ILE A 1 199 ? 45.786 -18.824 -6.764 1.00 56.48 199 ILE B O 1
ATOM 1472 N N . ALA A 1 200 ? 45.760 -17.881 -4.712 1.00 53.95 200 ALA B N 1
ATOM 1473 C CA . ALA A 1 200 ? 44.488 -17.189 -4.921 1.00 53.23 200 ALA B CA 1
ATOM 1474 C C . ALA A 1 200 ? 44.517 -16.340 -6.186 1.00 55.34 200 ALA B C 1
ATOM 1475 O O . ALA A 1 200 ? 45.401 -15.506 -6.355 1.00 56.92 200 ALA B O 1
ATOM 1477 N N . GLY A 1 201 ? 43.550 -16.572 -7.071 1.00 55.61 201 GLY B N 1
ATOM 1478 C CA . GLY A 1 201 ? 43.389 -15.778 -8.285 1.00 57.71 201 GLY B CA 1
ATOM 1479 C C . GLY A 1 201 ? 44.147 -16.287 -9.486 1.00 60.09 201 GLY B C 1
ATOM 1480 O O . GLY A 1 201 ? 43.990 -15.759 -10.587 1.00 62.11 201 GLY B O 1
ATOM 1481 N N . LYS A 1 202 ? 44.975 -17.306 -9.299 1.00 60.15 202 LYS B N 1
ATOM 1482 C CA . LYS A 1 202 ? 45.768 -17.781 -10.421 1.00 62.72 202 LYS B CA 1
ATOM 1483 C C . LYS A 1 202 ? 45.029 -18.867 -11.191 1.00 62.97 202 LYS B C 1
ATOM 1484 O O . LYS A 1 202 ? 44.194 -18.541 -12.048 1.00 63.83 202 LYS B O 1
ATOM 1490 N N . GLU A 1 203 ? 45.259 -20.133 -10.896 1.00 62.41 203 GLU B N 1
ATOM 1491 C CA . GLU A 1 203 ? 44.544 -21.177 -11.600 1.00 62.88 203 GLU B CA 1
ATOM 1492 C C . GLU A 1 203 ? 43.909 -21.921 -10.474 1.00 60.27 203 GLU B C 1
ATOM 1493 O O . GLU A 1 203 ? 44.023 -23.124 -10.402 1.00 60.35 203 GLU B O 1
ATOM 1499 N N . SER A 1 204 ? 43.270 -21.166 -9.583 1.00 58.21 204 SER B N 1
ATOM 1500 C CA . SER A 1 204 ? 43.038 -21.597 -8.213 1.00 55.83 204 SER B CA 1
ATOM 1501 C C . SER A 1 204 ? 42.335 -22.937 -8.096 1.00 55.26 204 SER B C 1
ATOM 1502 O O . SER A 1 204 ? 42.831 -23.835 -7.419 1.00 54.78 204 SER B O 1
ATOM 1505 N N . ASN A 1 205 ? 41.194 -23.086 -8.760 1.00 55.58 205 ASN B N 1
ATOM 1506 C CA . ASN A 1 205 ? 40.375 -24.289 -8.572 1.00 55.15 205 ASN B CA 1
ATOM 1507 C C . ASN A 1 205 ? 40.986 -25.547 -9.202 1.00 56.90 205 ASN B C 1
ATOM 1508 O O . ASN A 1 205 ? 40.809 -26.651 -8.688 1.00 56.53 205 ASN B O 1
ATOM 1513 N N . VAL A 1 206 ? 41.714 -25.372 -10.299 1.00 59.06 206 VAL B N 1
ATOM 1514 C CA . VAL A 1 206 ? 42.429 -26.486 -10.934 1.00 61.10 206 VAL B CA 1
ATOM 1515 C C . VAL A 1 206 ? 43.605 -26.905 -10.063 1.00 60.66 206 VAL B C 1
ATOM 1516 O O . VAL A 1 206 ? 43.860 -28.090 -9.895 1.00 61.22 206 VAL B O 1
ATOM 1520 N N . SER A 1 207 ? 44.317 -25.928 -9.513 1.00 59.86 207 SER B N 1
ATOM 1521 C CA . SER A 1 207 ? 45.397 -26.202 -8.574 1.00 59.37 207 SER B CA 1
ATOM 1522 C C . SER A 1 207 ? 44.860 -26.846 -7.292 1.00 57.25 207 SER B C 1
ATOM 1523 O O . SER A 1 207 ? 45.449 -27.789 -6.772 1.00 57.48 207 SER B O 1
ATOM 1526 N N . PHE A 1 208 ? 43.733 -26.337 -6.801 1.00 55.40 208 PHE B N 1
ATOM 1527 C CA . PHE A 1 208 ? 43.110 -26.828 -5.570 1.00 53.52 208 PHE B CA 1
ATOM 1528 C C . PHE A 1 208 ? 42.757 -28.315 -5.635 1.00 54.26 208 PHE B C 1
ATOM 1529 O O . PHE A 1 208 ? 43.103 -29.079 -4.730 1.00 53.85 208 PHE B O 1
ATOM 1537 N N . ASP A 1 209 ? 42.049 -28.713 -6.692 1.00 55.54 209 ASP B N 1
ATOM 1538 C CA . ASP A 1 209 ? 41.733 -30.135 -6.913 1.00 56.77 209 ASP B CA 1
ATOM 1539 C C . ASP A 1 209 ? 42.986 -30.994 -7.001 1.00 58.36 209 ASP B C 1
ATOM 1540 O O . ASP A 1 209 ? 42.971 -32.164 -6.638 1.00 58.95 209 ASP B O 1
ATOM 1545 N N . GLN A 1 210 ? 44.061 -30.403 -7.498 1.00 59.26 210 GLN B N 1
ATOM 1546 C CA . GLN A 1 210 ? 45.308 -31.120 -7.695 1.00 61.12 210 GLN B CA 1
ATOM 1547 C C . GLN A 1 210 ? 46.105 -31.306 -6.396 1.00 60.06 210 GLN B C 1
ATOM 1548 O O . GLN A 1 210 ? 46.715 -32.360 -6.195 1.00 61.31 210 GLN B O 1
ATOM 1554 N N . PHE A 1 211 ? 46.097 -30.296 -5.521 1.00 58.03 211 PHE B N 1
ATOM 1555 C CA . PHE A 1 211 ? 46.957 -30.293 -4.326 1.00 57.26 211 PHE B CA 1
ATOM 1556 C C . PHE A 1 211 ? 46.205 -30.117 -2.994 1.00 54.89 211 PHE B C 1
ATOM 1557 O O . PHE A 1 211 ? 46.782 -29.635 -2.014 1.00 53.97 211 PHE B O 1
ATOM 1565 N N . LEU A 1 212 ? 44.934 -30.512 -2.946 1.00 54.14 212 LEU B N 1
ATOM 1566 C CA . LEU A 1 212 ? 44.156 -30.449 -1.702 1.00 52.27 212 LEU B CA 1
ATOM 1567 C C . LEU A 1 212 ? 44.631 -31.510 -0.707 1.00 52.59 212 LEU B C 1
ATOM 1568 O O . LEU A 1 212 ? 44.789 -31.233 0.484 1.00 51.44 212 LEU B O 1
ATOM 1573 N N . ASP A 1 213 ? 44.839 -32.725 -1.205 1.00 54.40 213 ASP B N 1
ATOM 1574 C CA . ASP A 1 213 ? 45.316 -33.829 -0.379 1.00 55.19 213 ASP B CA 1
ATOM 1575 C C . ASP A 1 213 ? 46.701 -33.523 0.196 1.00 55.39 213 ASP B C 1
ATOM 1576 O O . ASP A 1 213 ? 46.969 -33.803 1.363 1.00 55.00 213 ASP B O 1
ATOM 1581 N N . GLN A 1 214 ? 47.575 -32.937 -0.623 1.00 56.23 214 GLN B N 1
ATOM 1582 C CA . GLN A 1 214 ? 48.888 -32.494 -0.160 1.00 56.62 214 GLN B CA 1
ATOM 1583 C C . GLN A 1 214 ? 48.767 -31.444 0.943 1.00 54.59 214 GLN B C 1
ATOM 1584 O O . GLN A 1 214 ? 49.500 -31.487 1.928 1.00 54.64 214 GLN B O 1
ATOM 1590 N N . ALA A 1 215 ? 47.844 -30.503 0.767 1.00 53.04 215 ALA B N 1
ATOM 1591 C CA . ALA A 1 215 ? 47.634 -29.438 1.742 1.00 51.30 215 ALA B CA 1
ATOM 1592 C C . ALA A 1 215 ? 47.121 -29.988 3.067 1.00 50.36 215 ALA B C 1
ATOM 1593 O O . ALA A 1 215 ? 47.570 -29.574 4.137 1.00 49.84 215 ALA B O 1
ATOM 1595 N N . ALA A 1 216 ? 46.176 -30.918 2.991 1.00 50.39 216 ALA B N 1
ATOM 1596 C CA . ALA A 1 216 ? 45.701 -31.626 4.172 1.00 50.04 216 ALA B CA 1
ATOM 1597 C C . ALA A 1 216 ? 46.858 -32.328 4.885 1.00 51.25 216 ALA B C 1
ATOM 1598 O O . ALA A 1 216 ? 47.010 -32.212 6.104 1.00 50.77 216 ALA B O 1
ATOM 1600 N N . LEU A 1 217 ? 47.681 -33.034 4.113 1.00 53.03 217 LEU B N 1
ATOM 1601 C CA . LEU A 1 217 ? 48.789 -33.801 4.669 1.00 54.55 217 LEU B CA 1
ATOM 1602 C C . LEU A 1 217 ? 49.807 -32.922 5.380 1.00 54.30 217 LEU B C 1
ATOM 1603 O O . LEU A 1 217 ? 50.156 -33.192 6.525 1.00 54.48 217 LEU B O 1
ATOM 1608 N N . HIS A 1 218 ? 50.278 -31.874 4.710 1.00 54.10 218 HIS B N 1
ATOM 1609 C CA . HIS A 1 218 ? 51.275 -30.984 5.299 1.00 54.19 218 HIS B CA 1
ATOM 1610 C C . HIS A 1 218 ? 50.728 -30.295 6.546 1.00 52.52 218 HIS B C 1
ATOM 1611 O O . HIS A 1 218 ? 51.407 -30.227 7.572 1.00 52.93 218 HIS B O 1
ATOM 1618 N N . SER A 1 219 ? 49.499 -29.791 6.450 1.00 50.84 219 SER B N 1
ATOM 1619 C CA . SER A 1 219 ? 48.852 -29.136 7.591 1.00 49.39 219 SER B CA 1
ATOM 1620 C C . SER A 1 219 ? 48.698 -30.110 8.757 1.00 49.72 219 SER B C 1
ATOM 1621 O O . SER A 1 219 ? 49.035 -29.775 9.883 1.00 49.68 219 SER B O 1
ATOM 1624 N N . THR A 1 220 ? 48.217 -31.319 8.479 1.00 50.35 220 THR B N 1
ATOM 1625 C CA . THR A 1 220 ? 48.031 -32.322 9.526 1.00 51.01 220 THR B CA 1
ATOM 1626 C C . THR A 1 220 ? 49.347 -32.705 10.213 1.00 52.52 220 THR B C 1
ATOM 1627 O O . THR A 1 220 ? 49.405 -32.805 11.440 1.00 52.73 220 THR B O 1
ATOM 1631 N N . ASN A 1 221 ? 50.397 -32.930 9.428 1.00 53.83 221 ASN B N 1
ATOM 1632 C CA . ASN A 1 221 ? 51.688 -33.352 9.983 1.00 55.61 221 ASN B CA 1
ATOM 1633 C C . ASN A 1 221 ? 52.318 -32.317 10.898 1.00 55.29 221 ASN B C 1
ATOM 1634 O O . ASN A 1 221 ? 52.890 -32.673 11.932 1.00 56.37 221 ASN B O 1
ATOM 1639 N N . PHE A 1 222 ? 52.222 -31.043 10.522 1.00 54.07 222 PHE B N 1
ATOM 1640 C CA . PHE A 1 222 ? 52.753 -29.964 11.357 1.00 53.92 222 PHE B CA 1
ATOM 1641 C C . PHE A 1 222 ? 51.990 -29.893 12.674 1.00 53.06 222 PHE B C 1
ATOM 1642 O O . PHE A 1 222 ? 52.575 -29.690 13.737 1.00 53.82 222 PHE B O 1
ATOM 1650 N N . ILE A 1 223 ? 50.680 -30.062 12.586 1.00 51.70 223 ILE B N 1
ATOM 1651 C CA . ILE A 1 223 ? 49.814 -30.045 13.759 1.00 51.05 223 ILE B CA 1
ATOM 1652 C C . ILE A 1 223 ? 50.168 -31.184 14.707 1.00 52.63 223 ILE B C 1
ATOM 1653 O O . ILE A 1 223 ? 50.188 -31.003 15.923 1.00 52.97 223 ILE B O 1
ATOM 1658 N N . VAL A 1 224 ? 50.443 -32.354 14.138 1.00 53.79 224 VAL B N 1
ATOM 1659 C CA . VAL A 1 224 ? 50.808 -33.515 14.931 1.00 55.59 224 VAL B CA 1
ATOM 1660 C C . VAL A 1 224 ? 52.074 -33.235 15.728 1.00 56.93 224 VAL B C 1
ATOM 1661 O O . VAL A 1 224 ? 52.157 -33.593 16.893 1.00 57.96 224 VAL B O 1
ATOM 1665 N N . LYS A 1 225 ? 53.054 -32.591 15.109 1.00 57.18 225 LYS B N 1
ATOM 1666 C CA . LYS A 1 225 ? 54.297 -32.300 15.812 1.00 58.73 225 LYS B CA 1
ATOM 1667 C C . LYS A 1 225 ? 54.164 -31.126 16.785 1.00 57.98 225 LYS B C 1
ATOM 1668 O O . LYS A 1 225 ? 54.876 -31.070 17.776 1.00 59.40 225 LYS B O 1
ATOM 1674 N N . VAL A 1 226 ? 53.234 -30.212 16.538 1.00 55.98 226 VAL B N 1
ATOM 1675 C CA . VAL A 1 226 ? 52.893 -29.192 17.533 1.00 55.38 226 VAL B CA 1
ATOM 1676 C C . VAL A 1 226 ? 52.214 -29.842 18.749 1.00 55.76 226 VAL B C 1
ATOM 1677 O O . VAL A 1 226 ? 52.542 -29.512 19.890 1.00 56.72 226 VAL B O 1
ATOM 1681 N N . LEU A 1 227 ? 51.272 -30.756 18.499 1.00 55.29 227 LEU B N 1
ATOM 1682 C CA . LEU A 1 227 ? 50.627 -31.530 19.567 1.00 56.06 227 LEU B CA 1
ATOM 1683 C C . LEU A 1 227 ? 51.667 -32.329 20.340 1.00 58.44 227 LEU B C 1
ATOM 1684 O O . LEU A 1 227 ? 51.738 -32.271 21.561 1.00 59.51 227 LEU B O 1
ATOM 1689 N N . GLU A 1 228 ? 52.462 -33.086 19.601 1.00 59.46 228 GLU B N 1
ATOM 1690 C CA . GLU A 1 228 ? 53.531 -33.882 20.149 1.00 61.91 228 GLU B CA 1
ATOM 1691 C C . GLU A 1 228 ? 54.466 -33.060 21.009 1.00 62.89 228 GLU B C 1
ATOM 1692 O O . GLU A 1 228 ? 54.919 -33.528 22.047 1.00 64.84 228 GLU B O 1
ATOM 1698 N N . GLU A 1 229 ? 54.727 -31.822 20.609 1.00 61.75 229 GLU B N 1
ATOM 1699 C CA . GLU A 1 229 ? 55.576 -30.932 21.398 1.00 62.80 229 GLU B CA 1
ATOM 1700 C C . GLU A 1 229 ? 54.933 -30.572 22.752 1.00 62.90 229 GLU B C 1
ATOM 1701 O O . GLU A 1 229 ? 55.351 -29.649 23.430 1.00 63.48 229 GLU B O 1
ATOM 1707 N N . LEU A 1 230 ? 53.960 -31.370 23.190 1.00 62.76 230 LEU B N 1
ATOM 1708 C CA . LEU A 1 230 ? 53.587 -31.391 24.592 1.00 63.85 230 LEU B CA 1
ATOM 1709 C C . LEU A 1 230 ? 53.326 -32.851 25.082 1.00 65.49 230 LEU B C 1
ATOM 1710 O O . LEU A 1 230 ? 52.364 -33.470 24.617 1.00 64.56 230 LEU B O 1
ATOM 1715 N N . LYS A 1 231 ? 54.170 -33.480 25.917 1.00 68.13 231 LYS B N 1
ATOM 1716 C CA . LYS A 1 231 ? 55.660 -33.476 25.944 1.00 69.97 231 LYS B CA 1
ATOM 1717 C C . LYS A 1 231 ? 56.445 -32.207 26.277 1.00 70.22 231 LYS B C 1
ATOM 1718 O O . LYS A 1 231 ? 57.671 -32.183 26.209 1.00 71.86 231 LYS B O 1
ATOM 1724 N N . LEU A 1 232 ? 55.755 -31.182 26.726 1.00 68.99 232 LEU B N 1
ATOM 1725 C CA . LEU A 1 232 ? 56.416 -29.960 27.136 1.00 69.51 232 LEU B CA 1
ATOM 1726 C C . LEU A 1 232 ? 55.778 -29.537 28.427 1.00 70.16 232 LEU B C 1
ATOM 1727 O O . LEU A 1 232 ? 56.408 -28.882 29.226 1.00 71.77 232 LEU B O 1
ATOM 1732 N N . GLU A 1 233 ? 54.524 -29.911 28.647 1.00 69.13 233 GLU B N 1
ATOM 1733 C CA . GLU A 1 233 ? 53.985 -29.866 29.979 1.00 70.51 233 GLU B CA 1
ATOM 1734 C C . GLU A 1 233 ? 54.748 -30.784 30.943 1.00 73.69 233 GLU B C 1
ATOM 1735 O O . GLU A 1 233 ? 54.716 -30.549 32.145 1.00 75.54 233 GLU B O 1
ATOM 1741 N N . HIS A 1 234 ? 55.410 -31.826 30.430 1.00 74.52 234 HIS B N 1
ATOM 1742 C CA . HIS A 1 234 ? 56.299 -32.662 31.247 1.00 77.78 234 HIS B CA 1
ATOM 1743 C C . HIS A 1 234 ? 57.788 -32.625 30.798 1.00 79.03 234 HIS B C 1
ATOM 1744 O O . HIS A 1 234 ? 58.669 -32.189 31.538 1.00 81.15 234 HIS B O 1
ATOM 1751 N N . HIS A 1 235 ? 58.025 -33.094 29.569 1.00 77.87 235 HIS B N 1
ATOM 1752 C CA . HIS A 1 235 ? 59.353 -33.430 29.001 1.00 79.35 235 HIS B CA 1
ATOM 1753 C C . HIS A 1 235 ? 60.065 -34.634 29.623 1.00 82.64 235 HIS B C 1
ATOM 1754 O O . HIS A 1 235 ? 61.184 -34.952 29.229 1.00 84.24 235 HIS B O 1
ATOM 1761 N N . HIS A 1 236 ? 59.385 -35.346 30.520 1.00 83.76 236 HIS B N 1
ATOM 1762 C CA . HIS A 1 236 ? 59.966 -36.495 31.201 1.00 87.14 236 HIS B CA 1
ATOM 1763 C C . HIS A 1 236 ? 60.026 -37.704 30.259 1.00 87.29 236 HIS B C 1
ATOM 1764 O O . HIS A 1 236 ? 61.061 -37.944 29.650 1.00 88.34 236 HIS B O 1
ATOM 1771 N N . HIS A 1 237 ? 58.914 -38.416 30.089 1.00 86.36 237 HIS B N 1
ATOM 1772 C CA . HIS A 1 237 ? 58.872 -39.694 29.348 1.00 87.08 237 HIS B CA 1
ATOM 1773 C C . HIS A 1 237 ? 60.206 -40.456 29.237 1.00 90.09 237 HIS B C 1
ATOM 1774 O O . HIS A 1 237 ? 60.873 -40.468 28.209 1.00 89.67 237 HIS B O 1
ATOM 1781 N N . ARG B 1 2 ? 10.110 -21.564 24.197 1.00 69.82 2 ARG A N 1
ATOM 1782 C CA . ARG B 1 2 ? 9.330 -22.147 23.075 1.00 70.34 2 ARG A CA 1
ATOM 1783 C C . ARG B 1 2 ? 9.349 -21.293 21.807 1.00 68.45 2 ARG A C 1
ATOM 1784 O O . ARG B 1 2 ? 9.541 -21.863 20.753 1.00 67.48 2 ARG A O 1
ATOM 1792 N N . ILE B 1 3 ? 9.171 -19.966 21.870 1.00 68.05 3 ILE A N 1
ATOM 1793 C CA . ILE B 1 3 ? 9.384 -19.117 20.680 1.00 66.17 3 ILE A CA 1
ATOM 1794 C C . ILE B 1 3 ? 10.559 -18.126 20.842 1.00 63.97 3 ILE A C 1
ATOM 1795 O O . ILE B 1 3 ? 10.674 -17.434 21.845 1.00 64.49 3 ILE A O 1
ATOM 1800 N N . ALA B 1 4 ? 11.453 -18.085 19.858 1.00 61.72 4 ALA A N 1
ATOM 1801 C CA . ALA B 1 4 ? 12.616 -17.206 19.918 1.00 59.81 4 ALA A CA 1
ATOM 1802 C C . ALA B 1 4 ? 12.498 -16.034 18.950 1.00 59.02 4 ALA A C 1
ATOM 1803 O O . ALA B 1 4 ? 12.055 -16.199 17.811 1.00 58.86 4 ALA A O 1
ATOM 1805 N N . VAL B 1 5 ? 12.903 -14.852 19.409 1.00 58.70 5 VAL A N 1
ATOM 1806 C CA . VAL B 1 5 ? 12.991 -13.681 18.552 1.00 57.97 5 VAL A CA 1
ATOM 1807 C C . VAL B 1 5 ? 14.403 -13.130 18.663 1.00 56.29 5 VAL A C 1
ATOM 1808 O O . VAL B 1 5 ? 14.874 -12.851 19.767 1.00 56.56 5 VAL A O 1
ATOM 1812 N N . ILE B 1 6 ? 15.051 -12.948 17.514 1.00 54.82 6 ILE A N 1
ATOM 1813 C CA . ILE B 1 6 ? 16.449 -12.552 17.456 1.00 53.31 6 ILE A CA 1
ATOM 1814 C C . ILE B 1 6 ? 16.587 -11.187 16.795 1.00 53.17 6 ILE A C 1
ATOM 1815 O O . ILE B 1 6 ? 16.081 -10.972 15.703 1.00 53.21 6 ILE A O 1
ATOM 1820 N N . GLY B 1 7 ? 17.275 -10.270 17.471 1.00 53.20 7 GLY A N 1
ATOM 1821 C CA . GLY B 1 7 ? 17.578 -8.941 16.934 1.00 53.26 7 GLY A CA 1
ATOM 1822 C C . GLY B 1 7 ? 19.045 -8.651 17.149 1.00 52.28 7 GLY A C 1
ATOM 1823 O O . GLY B 1 7 ? 19.639 -9.167 18.077 1.00 52.05 7 GLY A O 1
ATOM 1824 N N . ALA B 1 8 ? 19.634 -7.840 16.283 1.00 51.91 8 ALA A N 1
ATOM 1825 C CA . ALA B 1 8 ? 21.076 -7.631 16.297 1.00 51.08 8 ALA A CA 1
ATOM 1826 C C . ALA B 1 8 ? 21.484 -6.530 17.259 1.00 52.11 8 ALA A C 1
ATOM 1827 O O . ALA B 1 8 ? 22.455 -6.682 18.004 1.00 51.84 8 ALA A O 1
ATOM 1829 N N . MET B 1 9 ? 20.738 -5.431 17.243 1.00 53.44 9 MET A N 1
ATOM 1830 C CA . MET B 1 9 ? 21.125 -4.231 17.959 1.00 54.67 9 MET A CA 1
ATOM 1831 C C . MET B 1 9 ? 20.209 -3.970 19.129 1.00 56.14 9 MET A C 1
ATOM 1832 O O . MET B 1 9 ? 19.129 -4.550 19.234 1.00 56.42 9 MET A O 1
ATOM 1837 N N . GLU B 1 10 ? 20.657 -3.080 20.009 1.00 57.30 10 GLU A N 1
ATOM 1838 C CA . GLU B 1 10 ? 19.910 -2.713 21.203 1.00 58.97 10 GLU A CA 1
ATOM 1839 C C . GLU B 1 10 ? 18.554 -2.108 20.835 1.00 60.29 10 GLU A C 1
ATOM 1840 O O . GLU B 1 10 ? 17.531 -2.434 21.439 1.00 61.21 10 GLU A O 1
ATOM 1846 N N . GLU B 1 11 ? 18.554 -1.238 19.832 1.00 60.57 11 GLU A N 1
ATOM 1847 C CA . GLU B 1 11 ? 17.334 -0.561 19.393 1.00 61.99 11 GLU A CA 1
ATOM 1848 C C . GLU B 1 11 ? 16.299 -1.555 18.862 1.00 61.41 11 GLU A C 1
ATOM 1849 O O . GLU B 1 11 ? 15.096 -1.350 19.030 1.00 62.85 11 GLU A O 1
ATOM 1855 N N . GLU B 1 12 ? 16.777 -2.628 18.231 1.00 59.50 12 GLU A N 1
ATOM 1856 C CA . GLU B 1 12 ? 15.907 -3.634 17.617 1.00 58.97 12 GLU A CA 1
ATOM 1857 C C . GLU B 1 12 ? 15.289 -4.612 18.613 1.00 59.31 12 GLU A C 1
ATOM 1858 O O . GLU B 1 12 ? 14.345 -5.316 18.265 1.00 59.53 12 GLU A O 1
ATOM 1864 N N . VAL B 1 13 ? 15.830 -4.683 19.828 1.00 59.53 13 VAL A N 1
ATOM 1865 C CA . VAL B 1 13 ? 15.294 -5.591 20.856 1.00 60.12 13 VAL A CA 1
ATOM 1866 C C . VAL B 1 13 ? 14.671 -4.888 22.067 1.00 62.30 13 VAL A C 1
ATOM 1867 O O . VAL B 1 13 ? 13.760 -5.430 22.691 1.00 63.48 13 VAL A O 1
ATOM 1871 N N . ARG B 1 14 ? 15.157 -3.691 22.397 1.00 63.03 14 ARG A N 1
ATOM 1872 C CA . ARG B 1 14 ? 14.696 -2.972 23.589 1.00 65.24 14 ARG A CA 1
ATOM 1873 C C . ARG B 1 14 ? 13.175 -2.829 23.636 1.00 67.11 14 ARG A C 1
ATOM 1874 O O . ARG B 1 14 ? 12.582 -2.896 24.712 1.00 68.83 14 ARG A O 1
ATOM 1882 N N . ILE B 1 15 ? 12.551 -2.650 22.474 1.00 66.95 15 ILE A N 1
ATOM 1883 C CA . ILE B 1 15 ? 11.102 -2.471 22.401 1.00 68.88 15 ILE A CA 1
ATOM 1884 C C . ILE B 1 15 ? 10.410 -3.739 22.878 1.00 69.19 15 ILE A C 1
ATOM 1885 O O . ILE B 1 15 ? 9.579 -3.694 23.790 1.00 71.28 15 ILE A O 1
ATOM 1890 N N . LEU B 1 16 ? 10.763 -4.870 22.279 1.00 67.30 16 LEU A N 1
ATOM 1891 C CA . LEU B 1 16 ? 10.240 -6.148 22.752 1.00 67.65 16 LEU A CA 1
ATOM 1892 C C . LEU B 1 16 ? 10.581 -6.427 24.209 1.00 68.45 16 LEU A C 1
ATOM 1893 O O . LEU B 1 16 ? 9.720 -6.872 24.955 1.00 70.26 16 LEU A O 1
ATOM 1898 N N . ARG B 1 17 ? 11.817 -6.154 24.614 1.00 67.32 17 ARG A N 1
ATOM 1899 C CA . ARG B 1 17 ? 12.258 -6.512 25.958 1.00 67.99 17 ARG A CA 1
ATOM 1900 C C . ARG B 1 17 ? 11.422 -5.858 27.059 1.00 70.78 17 ARG A C 1
ATOM 1901 O O . ARG B 1 17 ? 11.230 -6.441 28.127 1.00 72.04 17 ARG A O 1
ATOM 1909 N N . ASP B 1 18 ? 10.937 -4.648 26.805 1.00 71.94 18 ASP A N 1
ATOM 1910 C CA . ASP B 1 18 ? 10.105 -3.943 27.772 1.00 74.82 18 ASP A CA 1
ATOM 1911 C C . ASP B 1 18 ? 8.701 -4.543 27.873 1.00 76.64 18 ASP A C 1
ATOM 1912 O O . ASP B 1 18 ? 8.061 -4.444 28.920 1.00 79.10 18 ASP A O 1
ATOM 1917 N N . LYS B 1 19 ? 8.223 -5.156 26.788 1.00 75.67 19 LYS A N 1
ATOM 1918 C CA . LYS B 1 19 ? 6.916 -5.834 26.781 1.00 77.44 19 LYS A CA 1
ATOM 1919 C C . LYS B 1 19 ? 6.950 -7.189 27.486 1.00 77.61 19 LYS A C 1
ATOM 1920 O O . LYS B 1 19 ? 5.904 -7.711 27.878 1.00 79.78 19 LYS A O 1
ATOM 1926 N N . LEU B 1 20 ? 8.138 -7.774 27.617 1.00 75.53 20 LEU A N 1
ATOM 1927 C CA . LEU B 1 20 ? 8.262 -9.070 28.281 1.00 75.74 20 LEU A CA 1
ATOM 1928 C C . LEU B 1 20 ? 7.932 -8.926 29.748 1.00 78.37 20 LEU A C 1
ATOM 1929 O O . LEU B 1 20 ? 8.236 -7.904 30.363 1.00 79.07 20 LEU A O 1
ATOM 1934 N N . GLU B 1 21 ? 7.287 -9.951 30.292 1.00 80.04 21 GLU A N 1
ATOM 1935 C CA . GLU B 1 21 ? 6.988 -10.023 31.720 1.00 82.74 21 GLU A CA 1
ATOM 1936 C C . GLU B 1 21 ? 7.668 -11.240 32.303 1.00 82.28 21 GLU A C 1
ATOM 1937 O O . GLU B 1 21 ? 7.950 -12.202 31.585 1.00 80.59 21 GLU A O 1
ATOM 1943 N N . GLN B 1 22 ? 7.947 -11.185 33.599 1.00 83.92 22 GLN A N 1
ATOM 1944 C CA . GLN B 1 22 ? 8.739 -12.207 34.260 1.00 83.61 22 GLN A CA 1
ATOM 1945 C C . GLN B 1 22 ? 10.103 -12.329 33.569 1.00 80.11 22 GLN A C 1
ATOM 1946 O O . GLN B 1 22 ? 10.618 -13.429 33.343 1.00 78.90 22 GLN A O 1
ATOM 1952 N N . ALA B 1 23 ? 10.681 -11.175 33.237 1.00 78.73 23 ALA A N 1
ATOM 1953 C CA . ALA B 1 23 ? 11.917 -11.120 32.458 1.00 75.59 23 ALA A CA 1
ATOM 1954 C C . ALA B 1 23 ? 13.101 -11.568 33.306 1.00 75.16 23 ALA A C 1
ATOM 1955 O O . ALA B 1 23 ? 13.287 -11.109 34.433 1.00 76.84 23 ALA A O 1
ATOM 1957 N N . GLU B 1 24 ? 13.882 -12.477 32.743 1.00 73.07 24 GLU A N 1
ATOM 1958 C CA . GLU B 1 24 ? 15.036 -13.053 33.405 1.00 72.56 24 GLU A CA 1
ATOM 1959 C C . GLU B 1 24 ? 16.165 -13.112 32.380 1.00 69.51 24 GLU A C 1
ATOM 1960 O O . GLU B 1 24 ? 16.196 -14.010 31.547 1.00 68.16 24 GLU A O 1
ATOM 1966 N N . THR B 1 25 ? 17.073 -12.140 32.438 1.00 68.66 25 THR A N 1
ATOM 1967 C CA . THR B 1 25 ? 18.160 -12.010 31.460 1.00 66.04 25 THR A CA 1
ATOM 1968 C C . THR B 1 25 ? 19.444 -12.708 31.905 1.00 65.29 25 THR A C 1
ATOM 1969 O O . THR B 1 25 ? 19.807 -12.686 33.085 1.00 66.76 25 THR A O 1
ATOM 1973 N N . GLU B 1 26 ? 20.134 -13.309 30.944 1.00 63.16 26 GLU A N 1
ATOM 1974 C CA . GLU B 1 26 ? 21.377 -14.020 31.194 1.00 62.36 26 GLU A CA 1
ATOM 1975 C C . GLU B 1 26 ? 22.299 -13.857 29.985 1.00 59.96 26 GLU A C 1
ATOM 1976 O O . GLU B 1 26 ? 21.831 -13.908 28.858 1.00 58.83 26 GLU A O 1
ATOM 1982 N N . THR B 1 27 ? 23.599 -13.659 30.237 1.00 59.42 27 THR A N 1
ATOM 1983 C CA . THR B 1 27 ? 24.586 -13.427 29.181 1.00 57.47 27 THR A CA 1
ATOM 1984 C C . THR B 1 27 ? 25.478 -14.648 28.969 1.00 56.51 27 THR A C 1
ATOM 1985 O O . THR B 1 27 ? 26.019 -15.214 29.917 1.00 57.39 27 THR A O 1
ATOM 1989 N N . VAL B 1 28 ? 25.629 -15.036 27.709 1.00 54.84 28 VAL A N 1
ATOM 1990 C CA . VAL B 1 28 ? 26.465 -16.170 27.318 1.00 53.91 28 VAL A CA 1
ATOM 1991 C C . VAL B 1 28 ? 27.339 -15.717 26.152 1.00 52.27 28 VAL A C 1
ATOM 1992 O O . VAL B 1 28 ? 26.825 -15.297 25.117 1.00 51.44 28 VAL A O 1
ATOM 1996 N N . ALA B 1 29 ? 28.654 -15.790 26.327 1.00 52.00 29 ALA A N 1
ATOM 1997 C CA . ALA B 1 29 ? 29.606 -15.365 25.299 1.00 50.78 29 ALA A CA 1
ATOM 1998 C C . ALA B 1 29 ? 29.376 -13.916 24.840 1.00 50.68 29 ALA A C 1
ATOM 1999 O O . ALA B 1 29 ? 29.527 -13.584 23.659 1.00 49.67 29 ALA A O 1
ATOM 2001 N N . GLY B 1 30 ? 29.019 -13.061 25.795 1.00 51.96 30 GLY A N 1
ATOM 2002 C CA . GLY B 1 30 ? 28.728 -11.657 25.517 1.00 52.29 30 GLY A CA 1
ATOM 2003 C C . GLY B 1 30 ? 27.400 -11.398 24.831 1.00 52.06 30 GLY A C 1
ATOM 2004 O O . GLY B 1 30 ? 27.146 -10.277 24.392 1.00 52.28 30 GLY A O 1
ATOM 2005 N N . CYS B 1 31 ? 26.565 -12.433 24.717 1.00 51.82 31 CYS A N 1
ATOM 2006 C CA . CYS B 1 31 ? 25.266 -12.325 24.063 1.00 51.77 31 CYS A CA 1
ATOM 2007 C C . CYS B 1 31 ? 24.161 -12.320 25.111 1.00 53.35 31 CYS A C 1
ATOM 2008 O O . CYS B 1 31 ? 24.106 -13.192 25.983 1.00 54.04 31 CYS A O 1
ATOM 2011 N N . GLU B 1 32 ? 23.283 -11.332 25.010 1.00 54.09 32 GLU A N 1
ATOM 2012 C CA . GLU B 1 32 ? 22.162 -11.171 25.929 1.00 55.81 32 GLU A CA 1
ATOM 2013 C C . GLU B 1 32 ? 21.029 -12.135 25.562 1.00 55.93 32 GLU A C 1
ATOM 2014 O O . GLU B 1 32 ? 20.642 -12.225 24.406 1.00 55.02 32 GLU A O 1
ATOM 2020 N N . PHE B 1 33 ? 20.529 -12.874 26.547 1.00 57.24 33 PHE A N 1
ATOM 2021 C CA . PHE B 1 33 ? 19.348 -13.715 26.374 1.00 57.95 33 PHE A CA 1
ATOM 2022 C C . PHE B 1 33 ? 18.317 -13.321 27.407 1.00 60.22 33 PHE A C 1
ATOM 2023 O O . PHE B 1 33 ? 18.446 -13.688 28.567 1.00 61.50 33 PHE A O 1
ATOM 2031 N N . THR B 1 34 ? 17.301 -12.570 27.003 1.00 60.90 34 THR A N 1
ATOM 2032 C CA . THR B 1 34 ? 16.203 -12.249 27.914 1.00 63.29 34 THR A CA 1
ATOM 2033 C C . THR B 1 34 ? 15.044 -13.211 27.678 1.00 64.26 34 THR A C 1
ATOM 2034 O O . THR B 1 34 ? 14.643 -13.446 26.545 1.00 63.36 34 THR A O 1
ATOM 2038 N N . LYS B 1 35 ? 14.520 -13.759 28.771 1.00 66.34 35 LYS A N 1
ATOM 2039 C CA . LYS B 1 35 ? 13.495 -14.796 28.731 1.00 67.69 35 LYS A CA 1
ATOM 2040 C C . LYS B 1 35 ? 12.298 -14.349 29.566 1.00 70.54 35 LYS A C 1
ATOM 2041 O O . LYS B 1 35 ? 12.443 -14.035 30.745 1.00 72.02 35 LYS A O 1
ATOM 2047 N N . GLY B 1 36 ? 11.124 -14.313 28.948 1.00 71.46 36 GLY A N 1
ATOM 2048 C CA . GLY B 1 36 ? 9.910 -13.865 29.621 1.00 74.32 36 GLY A CA 1
ATOM 2049 C C . GLY B 1 36 ? 8.643 -14.264 28.896 1.00 75.49 36 GLY A C 1
ATOM 2050 O O . GLY B 1 36 ? 8.667 -15.140 28.023 1.00 74.38 36 GLY A O 1
ATOM 2051 N N . GLN B 1 37 ? 7.536 -13.617 29.268 1.00 77.92 37 GLN A N 1
ATOM 2052 C CA . GLN B 1 37 ? 6.215 -13.931 28.727 1.00 79.66 37 GLN A CA 1
ATOM 2053 C C . GLN B 1 37 ? 5.674 -12.790 27.881 1.00 79.42 37 GLN A C 1
ATOM 2054 O O . GLN B 1 37 ? 5.711 -11.632 28.302 1.00 79.93 37 GLN A O 1
ATOM 2060 N N . LEU B 1 38 ? 5.174 -13.123 26.692 1.00 78.85 38 LEU A N 1
ATOM 2061 C CA . LEU B 1 38 ? 4.491 -12.154 25.837 1.00 79.09 38 LEU A CA 1
ATOM 2062 C C . LEU B 1 38 ? 3.455 -12.869 24.973 1.00 80.19 38 LEU A C 1
ATOM 2063 O O . LEU B 1 38 ? 3.728 -13.940 24.420 1.00 79.09 38 LEU A O 1
ATOM 2068 N N . ALA B 1 39 ? 2.267 -12.272 24.867 1.00 82.53 39 ALA A N 1
ATOM 2069 C CA . ALA B 1 39 ? 1.150 -12.854 24.109 1.00 84.12 39 ALA A CA 1
ATOM 2070 C C . ALA B 1 39 ? 0.926 -14.327 24.465 1.00 85.29 39 ALA A C 1
ATOM 2071 O O . ALA B 1 39 ? 0.709 -15.165 23.584 1.00 84.98 39 ALA A O 1
ATOM 2073 N N . GLY B 1 40 ? 1.010 -14.632 25.759 1.00 86.75 40 GLY A N 1
ATOM 2074 C CA . GLY B 1 40 ? 0.934 -16.006 26.252 1.00 87.99 40 GLY A CA 1
ATOM 2075 C C . GLY B 1 40 ? 1.909 -16.982 25.605 1.00 85.34 40 GLY A C 1
ATOM 2076 O O . GLY B 1 40 ? 1.594 -18.161 25.441 1.00 86.40 40 GLY A O 1
ATOM 2077 N N . HIS B 1 41 ? 3.095 -16.496 25.238 1.00 82.06 41 HIS A N 1
ATOM 2078 C CA . HIS B 1 41 ? 4.170 -17.353 24.750 1.00 79.52 41 HIS A CA 1
ATOM 2079 C C . HIS B 1 41 ? 5.345 -17.220 25.687 1.00 78.20 41 HIS A C 1
ATOM 2080 O O . HIS B 1 41 ? 5.535 -16.167 26.298 1.00 78.23 41 HIS A O 1
ATOM 2087 N N . GLU B 1 42 ? 6.131 -18.287 25.804 1.00 77.24 42 GLU A N 1
ATOM 2088 C CA . GLU B 1 42 ? 7.429 -18.187 26.440 1.00 75.51 42 GLU A CA 1
ATOM 2089 C C . GLU B 1 42 ? 8.391 -17.756 25.345 1.00 72.20 42 GLU A C 1
ATOM 2090 O O . GLU B 1 42 ? 8.657 -18.494 24.399 1.00 70.93 42 GLU A O 1
ATOM 2096 N N . VAL B 1 43 ? 8.879 -16.529 25.477 1.00 71.10 43 VAL A N 1
ATOM 2097 C CA . VAL B 1 43 ? 9.627 -15.872 24.419 1.00 68.45 43 VAL A CA 1
ATOM 2098 C C . VAL B 1 43 ? 11.087 -15.688 24.849 1.00 66.56 43 VAL A C 1
ATOM 2099 O O . VAL B 1 43 ? 11.360 -15.064 25.874 1.00 67.23 43 VAL A O 1
ATOM 2103 N N . ILE B 1 44 ? 12.010 -16.258 24.078 1.00 64.40 44 ILE A N 1
ATOM 2104 C CA . ILE B 1 44 ? 13.434 -16.071 24.306 1.00 62.57 44 ILE A CA 1
ATOM 2105 C C . ILE B 1 44 ? 13.929 -14.971 23.376 1.00 60.81 44 ILE A C 1
ATOM 2106 O O . ILE B 1 44 ? 14.024 -15.160 22.167 1.00 59.53 44 ILE A O 1
ATOM 2111 N N . LEU B 1 45 ? 14.236 -13.822 23.960 1.00 60.99 45 LEU A N 1
ATOM 2112 C CA . LEU B 1 45 ? 14.708 -12.670 23.224 1.00 59.77 45 LEU A CA 1
ATOM 2113 C C . LEU B 1 45 ? 16.233 -12.661 23.228 1.00 57.98 45 LEU A C 1
ATOM 2114 O O . LEU B 1 45 ? 16.864 -12.732 24.290 1.00 58.33 45 LEU A O 1
ATOM 2119 N N . LEU B 1 46 ? 16.828 -12.560 22.047 1.00 56.28 46 LEU A N 1
ATOM 2120 C CA . LEU B 1 46 ? 18.273 -12.623 21.920 1.00 54.69 46 LEU A CA 1
ATOM 2121 C C . LEU B 1 46 ? 18.813 -11.441 21.130 1.00 53.86 46 LEU A C 1
ATOM 2122 O O . LEU B 1 46 ? 18.405 -11.216 19.994 1.00 53.43 46 LEU A O 1
ATOM 2127 N N . LYS B 1 47 ? 19.727 -10.691 21.744 1.00 53.84 47 LYS A N 1
ATOM 2128 C CA . LYS B 1 47 ? 20.516 -9.700 21.027 1.00 53.11 47 LYS A CA 1
ATOM 2129 C C . LYS B 1 47 ? 21.776 -10.385 20.479 1.00 51.51 47 LYS A C 1
ATOM 2130 O O . LYS B 1 47 ? 22.688 -10.746 21.223 1.00 51.32 47 LYS A O 1
ATOM 2136 N N . SER B 1 48 ? 21.799 -10.574 19.166 1.00 50.50 48 SER A N 1
ATOM 2137 C CA . SER B 1 48 ? 22.786 -11.418 18.513 1.00 49.14 48 SER A CA 1
ATOM 2138 C C . SER B 1 48 ? 24.073 -10.694 18.216 1.00 48.62 48 SER A C 1
ATOM 2139 O O . SER B 1 48 ? 25.095 -11.333 17.979 1.00 47.76 48 SER A O 1
ATOM 2142 N N . GLY B 1 49 ? 24.015 -9.368 18.172 1.00 49.35 49 GLY A N 1
ATOM 2143 C CA . GLY B 1 49 ? 25.096 -8.594 17.588 1.00 49.10 49 GLY A CA 1
ATOM 2144 C C . GLY B 1 49 ? 25.024 -8.649 16.072 1.00 48.40 49 GLY A C 1
ATOM 2145 O O . GLY B 1 49 ? 24.248 -9.419 15.489 1.00 47.98 49 GLY A O 1
ATOM 2146 N N . ILE B 1 50 ? 25.847 -7.828 15.437 1.00 48.50 50 ILE A N 1
ATOM 2147 C CA . ILE B 1 50 ? 25.796 -7.613 13.998 1.00 48.24 50 ILE A CA 1
ATOM 2148 C C . ILE B 1 50 ? 26.702 -8.598 13.261 1.00 47.12 50 ILE A C 1
ATOM 2149 O O . ILE B 1 50 ? 27.773 -8.935 13.749 1.00 46.81 50 ILE A O 1
ATOM 2154 N N . GLY B 1 51 ? 26.251 -9.069 12.097 1.00 46.69 51 GLY A N 1
ATOM 2155 C CA . GLY B 1 51 ? 27.072 -9.890 11.205 1.00 45.89 51 GLY A CA 1
ATOM 2156 C C . GLY B 1 51 ? 26.762 -11.374 11.246 1.00 45.08 51 GLY A C 1
ATOM 2157 O O . GLY B 1 51 ? 26.090 -11.858 12.155 1.00 45.13 51 GLY A O 1
ATOM 2158 N N . LYS B 1 52 ? 27.294 -12.098 10.263 1.00 44.56 52 LYS A N 1
ATOM 2159 C CA . LYS B 1 52 ? 27.012 -13.524 10.093 1.00 44.01 52 LYS A CA 1
ATOM 2160 C C . LYS B 1 52 ? 27.505 -14.382 11.238 1.00 43.70 52 LYS A C 1
ATOM 2161 O O . LYS B 1 52 ? 26.780 -15.241 11.733 1.00 43.74 52 LYS A O 1
ATOM 2167 N N . VAL B 1 53 ? 28.752 -14.173 11.630 1.00 43.59 53 VAL A N 1
ATOM 2168 C CA . VAL B 1 53 ? 29.363 -14.988 12.681 1.00 43.44 53 VAL A CA 1
ATOM 2169 C C . VAL B 1 53 ? 28.671 -14.749 14.026 1.00 43.91 53 VAL A C 1
ATOM 2170 O O . VAL B 1 53 ? 28.359 -15.702 14.739 1.00 43.97 53 VAL A O 1
ATOM 2174 N N . ASN B 1 54 ? 28.414 -13.486 14.355 1.00 44.44 54 ASN A N 1
ATOM 2175 C CA . ASN B 1 54 ? 27.663 -13.161 15.565 1.00 45.11 54 ASN A CA 1
ATOM 2176 C C . ASN B 1 54 ? 26.301 -13.833 15.583 1.00 45.27 54 ASN A C 1
ATOM 2177 O O . ASN B 1 54 ? 25.934 -14.467 16.560 1.00 45.64 54 ASN A O 1
ATOM 2182 N N . ALA B 1 55 ? 25.556 -13.688 14.493 1.00 45.19 55 ALA A N 1
ATOM 2183 C CA . ALA B 1 55 ? 24.234 -14.286 14.395 1.00 45.57 55 ALA A CA 1
ATOM 2184 C C . ALA B 1 55 ? 24.305 -15.805 14.449 1.00 45.29 55 ALA A C 1
ATOM 2185 O O . ALA B 1 55 ? 23.512 -16.439 15.135 1.00 45.94 55 ALA A O 1
ATOM 2187 N N . ALA B 1 56 ? 25.265 -16.391 13.749 1.00 44.56 56 ALA A N 1
ATOM 2188 C CA . ALA B 1 56 ? 25.400 -17.849 13.727 1.00 44.46 56 ALA A CA 1
ATOM 2189 C C . ALA B 1 56 ? 25.733 -18.404 15.109 1.00 44.82 56 ALA A C 1
ATOM 2190 O O . ALA B 1 56 ? 25.119 -19.365 15.559 1.00 45.43 56 ALA A O 1
ATOM 2192 N N . MET B 1 57 ? 26.710 -17.792 15.769 1.00 44.66 57 MET A N 1
ATOM 2193 C CA . MET B 1 57 ? 27.127 -18.191 17.114 1.00 45.15 57 MET A CA 1
ATOM 2194 C C . MET B 1 57 ? 25.969 -18.069 18.088 1.00 46.14 57 MET A C 1
ATOM 2195 O O . MET B 1 57 ? 25.621 -19.018 18.790 1.00 46.83 57 MET A O 1
ATOM 2200 N N . SER B 1 58 ? 25.380 -16.883 18.112 1.00 46.40 58 SER A N 1
ATOM 2201 C CA . SER B 1 58 ? 24.295 -16.570 19.024 1.00 47.51 58 SER A CA 1
ATOM 2202 C C . SER B 1 58 ? 23.062 -17.459 18.775 1.00 48.13 58 SER A C 1
ATOM 2203 O O . SER B 1 58 ? 22.447 -17.938 19.722 1.00 49.25 58 SER A O 1
ATOM 2206 N N . THR B 1 59 ? 22.718 -17.694 17.508 1.00 47.61 59 THR A N 1
ATOM 2207 C CA . THR B 1 59 ? 21.612 -18.604 17.166 1.00 48.34 59 THR A CA 1
ATOM 2208 C C . THR B 1 59 ? 21.915 -20.029 17.642 1.00 48.71 59 THR A C 1
ATOM 2209 O O . THR B 1 59 ? 21.022 -20.733 18.086 1.00 49.94 59 THR A O 1
ATOM 2213 N N . THR B 1 60 ? 23.175 -20.448 17.531 1.00 47.85 60 THR A N 1
ATOM 2214 C CA . THR B 1 60 ? 23.579 -21.788 17.948 1.00 48.28 60 THR A CA 1
ATOM 2215 C C . THR B 1 60 ? 23.469 -21.951 19.458 1.00 49.43 60 THR A C 1
ATOM 2216 O O . THR B 1 60 ? 22.982 -22.975 19.945 1.00 50.63 60 THR A O 1
ATOM 2220 N N . ILE B 1 61 ? 23.905 -20.935 20.197 1.00 49.28 61 ILE A N 1
ATOM 2221 C CA . ILE B 1 61 ? 23.779 -20.944 21.652 1.00 50.54 61 ILE A CA 1
ATOM 2222 C C . ILE B 1 61 ? 22.309 -21.054 22.052 1.00 52.02 61 ILE A C 1
ATOM 2223 O O . ILE B 1 61 ? 21.959 -21.844 22.930 1.00 53.44 61 ILE A O 1
ATOM 2228 N N . LEU B 1 62 ? 21.462 -20.258 21.405 1.00 51.87 62 LEU A N 1
ATOM 2229 C CA . LEU B 1 62 ? 20.018 -20.308 21.616 1.00 53.35 62 LEU A CA 1
ATOM 2230 C C . LEU B 1 62 ? 19.490 -21.727 21.456 1.00 54.35 62 LEU A C 1
ATOM 2231 O O . LEU B 1 62 ? 18.858 -22.269 22.361 1.00 56.10 62 LEU A O 1
ATOM 2236 N N . LEU B 1 63 ? 19.757 -22.320 20.298 1.00 53.41 63 LEU A N 1
ATOM 2237 C CA . LEU B 1 63 ? 19.240 -23.646 19.969 1.00 54.44 63 LEU A CA 1
ATOM 2238 C C . LEU B 1 63 ? 19.804 -24.749 20.863 1.00 55.33 63 LEU A C 1
ATOM 2239 O O . LEU B 1 63 ? 19.128 -25.742 21.126 1.00 57.05 63 LEU A O 1
ATOM 2244 N N . GLU B 1 64 ? 21.036 -24.577 21.330 1.00 54.39 64 GLU A N 1
ATOM 2245 C CA . GLU B 1 64 ? 21.636 -25.553 22.233 1.00 55.34 64 GLU A CA 1
ATOM 2246 C C . GLU B 1 64 ? 21.030 -25.459 23.628 1.00 57.22 64 GLU A C 1
ATOM 2247 O O . GLU B 1 64 ? 20.575 -26.459 24.175 1.00 59.07 64 GLU A O 1
ATOM 2253 N N . ARG B 1 65 ? 21.026 -24.250 24.181 1.00 56.91 65 ARG A N 1
ATOM 2254 C CA . ARG B 1 65 ? 20.616 -24.022 25.563 1.00 58.67 65 ARG A CA 1
ATOM 2255 C C . ARG B 1 65 ? 19.113 -23.919 25.771 1.00 60.44 65 ARG A C 1
ATOM 2256 O O . ARG B 1 65 ? 18.601 -24.421 26.773 1.00 62.60 65 ARG A O 1
ATOM 2264 N N . TYR B 1 66 ? 18.410 -23.257 24.855 1.00 59.74 66 TYR A N 1
ATOM 2265 C CA . TYR B 1 66 ? 16.997 -22.938 25.071 1.00 61.47 66 TYR A CA 1
ATOM 2266 C C . TYR B 1 66 ? 16.008 -23.811 24.302 1.00 62.50 66 TYR A C 1
ATOM 2267 O O . TYR B 1 66 ? 14.867 -23.968 24.733 1.00 64.66 66 TYR A O 1
ATOM 2276 N N . LYS B 1 67 ? 16.436 -24.375 23.177 1.00 61.15 67 LYS A N 1
ATOM 2277 C CA . LYS B 1 67 ? 15.607 -25.305 22.409 1.00 62.24 67 LYS A CA 1
ATOM 2278 C C . LYS B 1 67 ? 14.229 -24.735 22.039 1.00 63.33 67 LYS A C 1
ATOM 2279 O O . LYS B 1 67 ? 13.201 -25.344 22.346 1.00 65.70 67 LYS A O 1
ATOM 2285 N N . PRO B 1 68 ? 14.200 -23.561 21.387 1.00 61.86 68 PRO A N 1
ATOM 2286 C CA . PRO B 1 68 ? 12.920 -22.990 20.993 1.00 62.97 68 PRO A CA 1
ATOM 2287 C C . PRO B 1 68 ? 12.345 -23.744 19.805 1.00 63.36 68 PRO A C 1
ATOM 2288 O O . PRO B 1 68 ? 13.091 -24.265 18.985 1.00 61.95 68 PRO A O 1
ATOM 2292 N N . GLU B 1 69 ? 11.020 -23.801 19.733 1.00 65.48 69 GLU A N 1
ATOM 2293 C CA . GLU B 1 69 ? 10.312 -24.546 18.695 1.00 66.43 69 GLU A CA 1
ATOM 2294 C C . GLU B 1 69 ? 10.311 -23.796 17.368 1.00 64.83 69 GLU A C 1
ATOM 2295 O O . GLU B 1 69 ? 10.315 -24.413 16.306 1.00 64.61 69 GLU A O 1
ATOM 2301 N N . LYS B 1 70 ? 10.290 -22.469 17.444 1.00 63.94 70 LYS A N 1
ATOM 2302 C CA . LYS B 1 70 ? 10.326 -21.608 16.267 1.00 62.57 70 LYS A CA 1
ATOM 2303 C C . LYS B 1 70 ? 11.212 -20.393 16.533 1.00 60.64 70 LYS A C 1
ATOM 2304 O O . LYS B 1 70 ? 11.472 -20.041 17.682 1.00 60.83 70 LYS A O 1
ATOM 2310 N N . VAL B 1 71 ? 11.668 -19.757 15.460 1.00 59.04 71 VAL A N 1
ATOM 2311 C CA . VAL B 1 71 ? 12.599 -18.641 15.548 1.00 57.31 71 VAL A CA 1
ATOM 2312 C C . VAL B 1 71 ? 12.174 -17.526 14.613 1.00 57.14 71 VAL A C 1
ATOM 2313 O O . VAL B 1 71 ? 11.862 -17.767 13.445 1.00 57.14 71 VAL A O 1
ATOM 2317 N N . ILE B 1 72 ? 12.146 -16.304 15.124 1.00 57.20 72 ILE A N 1
ATOM 2318 C CA . ILE B 1 72 ? 11.848 -15.147 14.296 1.00 57.12 72 ILE A CA 1
ATOM 2319 C C . ILE B 1 72 ? 13.013 -14.193 14.356 1.00 55.56 72 ILE A C 1
ATOM 2320 O O . ILE B 1 72 ? 13.538 -13.919 15.428 1.00 55.39 72 ILE A O 1
ATOM 2325 N N . ASN B 1 73 ? 13.405 -13.676 13.203 1.00 54.65 73 ASN A N 1
ATOM 2326 C CA . ASN B 1 73 ? 14.487 -12.712 13.130 1.00 53.46 73 ASN A CA 1
ATOM 2327 C C . ASN B 1 73 ? 13.927 -11.342 12.790 1.00 54.36 73 ASN A C 1
ATOM 2328 O O . ASN B 1 73 ? 13.204 -11.190 11.807 1.00 55.00 73 ASN A O 1
ATOM 2333 N N . THR B 1 74 ? 14.281 -10.350 13.602 1.00 54.53 74 THR A N 1
ATOM 2334 C CA . THR B 1 74 ? 13.732 -9.003 13.484 1.00 55.71 74 THR A CA 1
ATOM 2335 C C . THR B 1 74 ? 14.832 -7.954 13.293 1.00 54.98 74 THR A C 1
ATOM 2336 O O . THR B 1 74 ? 16.009 -8.282 13.254 1.00 53.58 74 THR A O 1
ATOM 2340 N N . GLY B 1 75 ? 14.434 -6.695 13.142 1.00 56.15 75 GLY A N 1
ATOM 2341 C CA . GLY B 1 75 ? 15.382 -5.590 13.022 1.00 55.94 75 GLY A CA 1
ATOM 2342 C C . GLY B 1 75 ? 15.230 -4.788 11.745 1.00 56.45 75 GLY A C 1
ATOM 2343 O O . GLY B 1 75 ? 14.223 -4.895 11.036 1.00 57.25 75 GLY A O 1
ATOM 2344 N N . SER B 1 76 ? 16.243 -3.975 11.461 1.00 56.20 76 SER A N 1
ATOM 2345 C CA . SER B 1 76 ? 16.260 -3.137 10.276 1.00 56.87 76 SER A CA 1
ATOM 2346 C C . SER B 1 76 ? 16.804 -3.911 9.064 1.00 55.62 76 SER A C 1
ATOM 2347 O O . SER B 1 76 ? 17.370 -5.002 9.206 1.00 54.18 76 SER A O 1
ATOM 2350 N N . ALA B 1 77 ? 16.610 -3.341 7.876 1.00 56.39 77 ALA A N 1
ATOM 2351 C CA . ALA B 1 77 ? 17.153 -3.898 6.638 1.00 55.57 77 ALA A CA 1
ATOM 2352 C C . ALA B 1 77 ? 17.159 -2.842 5.550 1.00 56.87 77 ALA A C 1
ATOM 2353 O O . ALA B 1 77 ? 16.431 -1.855 5.632 1.00 58.50 77 ALA A O 1
ATOM 2355 N N . GLY B 1 78 ? 17.985 -3.047 4.536 1.00 56.37 78 GLY A N 1
ATOM 2356 C CA . GLY B 1 78 ? 18.110 -2.097 3.437 1.00 57.73 78 GLY A CA 1
ATOM 2357 C C . GLY B 1 78 ? 17.207 -2.460 2.283 1.00 58.40 78 GLY A C 1
ATOM 2358 O O . GLY B 1 78 ? 17.273 -3.573 1.767 1.00 57.39 78 GLY A O 1
ATOM 2359 N N . GLY B 1 79 ? 16.368 -1.519 1.868 1.00 60.29 79 GLY A N 1
ATOM 2360 C CA . GLY B 1 79 ? 15.428 -1.766 0.787 1.00 61.27 79 GLY A CA 1
ATOM 2361 C C . GLY B 1 79 ? 16.128 -2.005 -0.534 1.00 61.22 79 GLY A C 1
ATOM 2362 O O . GLY B 1 79 ? 17.050 -1.275 -0.902 1.00 61.69 79 GLY A O 1
ATOM 2363 N N . PHE B 1 80 ? 15.684 -3.036 -1.243 1.00 60.88 80 PHE A N 1
ATOM 2364 C CA . PHE B 1 80 ? 16.267 -3.403 -2.526 1.00 60.95 80 PHE A CA 1
ATOM 2365 C C . PHE B 1 80 ? 15.276 -3.306 -3.694 1.00 62.73 80 PHE A C 1
ATOM 2366 O O . PHE B 1 80 ? 15.656 -2.887 -4.781 1.00 63.82 80 PHE A O 1
ATOM 2374 N N . HIS B 1 81 ? 14.024 -3.707 -3.480 1.00 63.22 81 HIS A N 1
ATOM 2375 C CA . HIS B 1 81 ? 12.990 -3.650 -4.519 1.00 65.08 81 HIS A CA 1
ATOM 2376 C C . HIS B 1 81 ? 12.423 -2.234 -4.640 1.00 67.23 81 HIS A C 1
ATOM 2377 O O . HIS B 1 81 ? 12.169 -1.575 -3.635 1.00 67.38 81 HIS A O 1
ATOM 2384 N N . HIS B 1 82 ? 12.196 -1.792 -5.877 1.00 69.07 82 HIS A N 1
ATOM 2385 C CA . HIS B 1 82 ? 11.902 -0.384 -6.176 1.00 71.32 82 HIS A CA 1
ATOM 2386 C C . HIS B 1 82 ? 10.531 0.113 -5.715 1.00 72.91 82 HIS A C 1
ATOM 2387 O O . HIS B 1 82 ? 10.285 1.320 -5.695 1.00 74.72 82 HIS A O 1
ATOM 2394 N N . SER B 1 83 ? 9.639 -0.807 -5.364 1.00 72.45 83 SER A N 1
ATOM 2395 C CA . SER B 1 83 ? 8.319 -0.445 -4.849 1.00 74.03 83 SER A CA 1
ATOM 2396 C C . SER B 1 83 ? 8.352 -0.035 -3.375 1.00 73.27 83 SER A C 1
ATOM 2397 O O . SER B 1 83 ? 7.454 0.662 -2.906 1.00 74.93 83 SER A O 1
ATOM 2400 N N . LEU B 1 84 ? 9.384 -0.464 -2.650 1.00 70.98 84 LEU A N 1
ATOM 2401 C CA . LEU B 1 84 ? 9.400 -0.343 -1.191 1.00 70.12 84 LEU A CA 1
ATOM 2402 C C . LEU B 1 84 ? 9.977 0.976 -0.706 1.00 70.76 84 LEU A C 1
ATOM 2403 O O . LEU B 1 84 ? 10.859 1.552 -1.339 1.00 70.96 84 LEU A O 1
ATOM 2408 N N . ASN B 1 85 ? 9.465 1.437 0.429 1.00 71.32 85 ASN A N 1
ATOM 2409 C CA . ASN B 1 85 ? 9.921 2.668 1.068 1.00 72.13 85 ASN A CA 1
ATOM 2410 C C . ASN B 1 85 ? 10.440 2.392 2.467 1.00 70.52 85 ASN A C 1
ATOM 2411 O O . ASN B 1 85 ? 10.189 1.333 3.045 1.00 69.16 85 ASN A O 1
ATOM 2416 N N . VAL B 1 86 ? 11.142 3.377 3.013 1.00 70.96 86 VAL A N 1
ATOM 2417 C CA . VAL B 1 86 ? 11.561 3.339 4.407 1.00 69.99 86 VAL A CA 1
ATOM 2418 C C . VAL B 1 86 ? 10.302 3.221 5.267 1.00 70.93 86 VAL A C 1
ATOM 2419 O O . VAL B 1 86 ? 9.294 3.893 5.002 1.00 73.14 86 VAL A O 1
ATOM 2423 N N . GLY B 1 87 ? 10.353 2.340 6.266 1.00 69.43 87 GLY A N 1
ATOM 2424 C CA . GLY B 1 87 ? 9.205 2.069 7.129 1.00 70.34 87 GLY A CA 1
ATOM 2425 C C . GLY B 1 87 ? 8.506 0.753 6.827 1.00 69.59 87 GLY A C 1
ATOM 2426 O O . GLY B 1 87 ? 7.877 0.167 7.709 1.00 69.69 87 GLY A O 1
ATOM 2427 N N . ASP B 1 88 ? 8.607 0.293 5.581 1.00 69.10 88 ASP A N 1
ATOM 2428 C CA . ASP B 1 88 ? 7.913 -0.918 5.146 1.00 68.75 88 ASP A CA 1
ATOM 2429 C C . ASP B 1 88 ? 8.477 -2.181 5.789 1.00 66.57 88 ASP A C 1
ATOM 2430 O O . ASP B 1 88 ? 9.683 -2.291 6.022 1.00 64.84 88 ASP A O 1
ATOM 2435 N N . VAL B 1 89 ? 7.586 -3.130 6.057 1.00 66.91 89 VAL A N 1
ATOM 2436 C CA . VAL B 1 89 ? 7.943 -4.404 6.661 1.00 65.27 89 VAL A CA 1
ATOM 2437 C C . VAL B 1 89 ? 8.017 -5.487 5.589 1.00 64.47 89 VAL A C 1
ATOM 2438 O O . VAL B 1 89 ? 7.195 -5.515 4.670 1.00 65.82 89 VAL A O 1
ATOM 2442 N N . VAL B 1 90 ? 9.001 -6.376 5.716 1.00 62.45 90 VAL A N 1
ATOM 2443 C CA . VAL B 1 90 ? 9.193 -7.480 4.779 1.00 61.67 90 VAL A CA 1
ATOM 2444 C C . VAL B 1 90 ? 9.215 -8.812 5.520 1.00 60.82 90 VAL A C 1
ATOM 2445 O O . VAL B 1 90 ? 10.021 -9.000 6.431 1.00 59.51 90 VAL A O 1
ATOM 2449 N N . ILE B 1 91 ? 8.324 -9.724 5.135 1.00 61.79 91 ILE A N 1
ATOM 2450 C CA . ILE B 1 91 ? 8.377 -11.109 5.602 1.00 61.21 91 ILE A CA 1
ATOM 2451 C C . ILE B 1 91 ? 9.220 -11.916 4.626 1.00 59.90 91 ILE A C 1
ATOM 2452 O O . ILE B 1 91 ? 9.045 -11.809 3.412 1.00 60.44 91 ILE A O 1
ATOM 2457 N N . SER B 1 92 ? 10.139 -12.717 5.160 1.00 58.33 92 SER A N 1
ATOM 2458 C CA . SER B 1 92 ? 10.952 -13.591 4.336 1.00 57.24 92 SER A CA 1
ATOM 2459 C C . SER B 1 92 ? 10.102 -14.710 3.753 1.00 58.47 92 SER A C 1
ATOM 2460 O O . SER B 1 92 ? 9.469 -15.453 4.494 1.00 59.26 92 SER A O 1
ATOM 2463 N N . THR B 1 93 ? 10.082 -14.811 2.430 1.00 58.86 93 THR A N 1
ATOM 2464 C CA . THR B 1 93 ? 9.673 -16.037 1.765 1.00 59.70 93 THR A CA 1
ATOM 2465 C C . THR B 1 93 ? 10.847 -16.996 1.822 1.00 58.11 93 THR A C 1
ATOM 2466 O O . THR B 1 93 ? 10.709 -18.148 2.210 1.00 58.39 93 THR A O 1
ATOM 2470 N N . GLU B 1 94 ? 12.011 -16.482 1.441 1.00 56.62 94 GLU A N 1
ATOM 2471 C CA . GLU B 1 94 ? 13.233 -17.258 1.343 1.00 55.18 94 GLU A CA 1
ATOM 2472 C C . GLU B 1 94 ? 14.392 -16.366 1.773 1.00 53.59 94 GLU A C 1
ATOM 2473 O O . GLU B 1 94 ? 14.290 -15.141 1.698 1.00 53.75 94 GLU A O 1
ATOM 2479 N N . VAL B 1 95 ? 15.492 -16.983 2.207 1.00 52.25 95 VAL A N 1
ATOM 2480 C CA . VAL B 1 95 ? 16.700 -16.251 2.570 1.00 50.87 95 VAL A CA 1
ATOM 2481 C C . VAL B 1 95 ? 17.928 -16.801 1.842 1.00 50.01 95 VAL A C 1
ATOM 2482 O O . VAL B 1 95 ? 18.080 -18.015 1.697 1.00 50.01 95 VAL A O 1
ATOM 2486 N N . ARG B 1 96 ? 18.797 -15.895 1.391 1.00 49.52 96 ARG A N 1
ATOM 2487 C CA . ARG B 1 96 ? 20.031 -16.253 0.694 1.00 48.89 96 ARG A CA 1
ATOM 2488 C C . ARG B 1 96 ? 21.197 -15.388 1.164 1.00 48.01 96 ARG A C 1
ATOM 2489 O O . ARG B 1 96 ? 20.997 -14.338 1.779 1.00 48.05 96 ARG A O 1
ATOM 2497 N N . HIS B 1 97 ? 22.415 -15.864 0.906 1.00 47.36 97 HIS A N 1
ATOM 2498 C CA . HIS B 1 97 ? 23.613 -15.060 1.075 1.00 46.85 97 HIS A CA 1
ATOM 2499 C C . HIS B 1 97 ? 23.822 -14.307 -0.222 1.00 47.69 97 HIS A C 1
ATOM 2500 O O . HIS B 1 97 ? 23.787 -14.923 -1.278 1.00 48.20 97 HIS A O 1
ATOM 2507 N N . HIS B 1 98 ? 24.042 -12.996 -0.177 1.00 48.07 98 HIS A N 1
ATOM 2508 C CA . HIS B 1 98 ? 24.374 -12.273 -1.415 1.00 49.09 98 HIS A CA 1
ATOM 2509 C C . HIS B 1 98 ? 25.874 -12.158 -1.667 1.00 48.95 98 HIS A C 1
ATOM 2510 O O . HIS B 1 98 ? 26.281 -11.794 -2.764 1.00 49.91 98 HIS A O 1
ATOM 2517 N N . ASP B 1 99 ? 26.683 -12.446 -0.651 1.00 47.96 99 ASP A N 1
ATOM 2518 C CA . ASP B 1 99 ? 28.136 -12.292 -0.748 1.00 47.98 99 ASP A CA 1
ATOM 2519 C C . ASP B 1 99 ? 28.869 -13.627 -0.760 1.00 47.32 99 ASP A C 1
ATOM 2520 O O . ASP B 1 99 ? 30.083 -13.663 -0.602 1.00 47.24 99 ASP A O 1
ATOM 2525 N N . VAL B 1 100 ? 28.143 -14.725 -0.932 1.00 47.03 100 VAL A N 1
ATOM 2526 C CA . VAL B 1 100 ? 28.782 -16.033 -1.052 1.00 46.67 100 VAL A CA 1
ATOM 2527 C C . VAL B 1 100 ? 29.053 -16.347 -2.523 1.00 47.66 100 VAL A C 1
ATOM 2528 O O . VAL B 1 100 ? 28.149 -16.263 -3.367 1.00 48.42 100 VAL A O 1
ATOM 2532 N N . ASP B 1 101 ? 30.299 -16.702 -2.826 1.00 47.85 101 ASP A N 1
ATOM 2533 C CA . ASP B 1 101 ? 30.677 -17.049 -4.184 1.00 48.96 101 ASP A CA 1
ATOM 2534 C C . ASP B 1 101 ? 31.647 -18.215 -4.203 1.00 48.88 101 ASP A C 1
ATOM 2535 O O . ASP B 1 101 ? 32.856 -18.046 -4.027 1.00 49.00 101 ASP A O 1
ATOM 2540 N N . VAL B 1 102 ? 31.097 -19.398 -4.441 1.00 48.92 102 VAL A N 1
ATOM 2541 C CA . VAL B 1 102 ? 31.885 -20.584 -4.706 1.00 49.23 102 VAL A CA 1
ATOM 2542 C C . VAL B 1 102 ? 31.462 -21.117 -6.069 1.00 50.52 102 VAL A C 1
ATOM 2543 O O . VAL B 1 102 ? 31.262 -22.318 -6.247 1.00 50.83 102 VAL A O 1
ATOM 2547 N N . THR B 1 103 ? 31.317 -20.207 -7.031 1.00 51.48 103 THR A N 1
ATOM 2548 C CA . THR B 1 103 ? 30.886 -20.563 -8.384 1.00 52.93 103 THR A CA 1
ATOM 2549 C C . THR B 1 103 ? 32.006 -21.237 -9.175 1.00 54.05 103 THR A C 1
ATOM 2550 O O . THR B 1 103 ? 31.758 -21.821 -10.229 1.00 55.35 103 THR A O 1
ATOM 2554 N N . ALA B 1 104 ? 33.234 -21.159 -8.669 1.00 53.69 104 ALA A N 1
ATOM 2555 C CA . ALA B 1 104 ? 34.358 -21.895 -9.245 1.00 54.76 104 ALA A CA 1
ATOM 2556 C C . ALA B 1 104 ? 34.164 -23.412 -9.155 1.00 54.78 104 ALA A C 1
ATOM 2557 O O . ALA B 1 104 ? 34.787 -24.157 -9.896 1.00 56.05 104 ALA A O 1
ATOM 2559 N N . PHE B 1 105 ? 33.304 -23.862 -8.247 1.00 53.60 105 PHE A N 1
ATOM 2560 C CA . PHE B 1 105 ? 32.938 -25.276 -8.153 1.00 53.86 105 PHE A CA 1
ATOM 2561 C C . PHE B 1 105 ? 31.450 -25.477 -8.442 1.00 54.09 105 PHE A C 1
ATOM 2562 O O . PHE B 1 105 ? 30.796 -26.347 -7.862 1.00 53.84 105 PHE A O 1
ATOM 2570 N N . ASN B 1 106 ? 30.933 -24.658 -9.360 1.00 54.84 106 ASN A N 1
ATOM 2571 C CA . ASN B 1 106 ? 29.580 -24.785 -9.896 1.00 55.53 106 ASN A CA 1
ATOM 2572 C C . ASN B 1 106 ? 28.432 -24.819 -8.896 1.00 54.49 106 ASN A C 1
ATOM 2573 O O . ASN B 1 106 ? 27.389 -25.407 -9.169 1.00 55.27 106 ASN A O 1
ATOM 2578 N N . TYR B 1 107 ? 28.618 -24.190 -7.745 1.00 52.97 107 TYR A N 1
ATOM 2579 C CA . TYR B 1 107 ? 27.489 -23.851 -6.893 1.00 52.16 107 TYR A CA 1
ATOM 2580 C C . TYR B 1 107 ? 26.974 -22.556 -7.469 1.00 52.48 107 TYR A C 1
ATOM 2581 O O . TYR B 1 107 ? 27.765 -21.728 -7.913 1.00 52.63 107 TYR A O 1
ATOM 2590 N N . GLU B 1 108 ? 25.662 -22.373 -7.490 1.00 52.82 108 GLU A N 1
ATOM 2591 C CA . GLU B 1 108 ? 25.114 -21.129 -8.012 1.00 53.30 108 GLU A CA 1
ATOM 2592 C C . GLU B 1 108 ? 25.415 -20.001 -7.044 1.00 52.05 108 GLU A C 1
ATOM 2593 O O . GLU B 1 108 ? 25.704 -20.236 -5.876 1.00 50.82 108 GLU A O 1
ATOM 2599 N N . TYR B 1 109 ? 25.385 -18.777 -7.547 1.00 52.54 109 TYR A N 1
ATOM 2600 C CA . TYR B 1 109 ? 25.820 -17.624 -6.775 1.00 51.70 109 TYR A CA 1
ATOM 2601 C C . TYR B 1 109 ? 25.035 -17.519 -5.471 1.00 50.64 109 TYR A C 1
ATOM 2602 O O . TYR B 1 109 ? 23.822 -17.698 -5.456 1.00 51.06 109 TYR A O 1
ATOM 2611 N N . GLY B 1 110 ? 25.741 -17.253 -4.377 1.00 49.49 110 GLY A N 1
ATOM 2612 C CA . GLY B 1 110 ? 25.116 -17.150 -3.063 1.00 48.61 110 GLY A CA 1
ATOM 2613 C C . GLY B 1 110 ? 24.988 -18.467 -2.313 1.00 48.00 110 GLY A C 1
ATOM 2614 O O . GLY B 1 110 ? 24.734 -18.466 -1.113 1.00 47.28 110 GLY A O 1
ATOM 2615 N N . GLN B 1 111 ? 25.167 -19.589 -3.004 1.00 48.49 111 GLN A N 1
ATOM 2616 C CA . GLN B 1 111 ? 25.005 -20.896 -2.390 1.00 48.26 111 GLN A CA 1
ATOM 2617 C C . GLN B 1 111 ? 26.260 -21.334 -1.641 1.00 47.39 111 GLN A C 1
ATOM 2618 O O . GLN B 1 111 ? 27.335 -21.472 -2.235 1.00 47.53 111 GLN A O 1
ATOM 2624 N N . VAL B 1 112 ? 26.097 -21.564 -0.340 1.00 46.68 112 VAL A N 1
ATOM 2625 C CA . VAL B 1 112 ? 27.125 -22.155 0.502 1.00 46.02 112 VAL A CA 1
ATOM 2626 C C . VAL B 1 112 ? 27.204 -23.650 0.184 1.00 46.66 112 VAL A C 1
ATOM 2627 O O . VAL B 1 112 ? 26.181 -24.311 0.109 1.00 47.33 112 VAL A O 1
ATOM 2631 N N . PRO B 1 113 ? 28.418 -24.186 -0.010 1.00 46.67 113 PRO A N 1
ATOM 2632 C CA . PRO B 1 113 ? 28.545 -25.611 -0.336 1.00 47.48 113 PRO A CA 1
ATOM 2633 C C . PRO B 1 113 ? 27.930 -26.556 0.699 1.00 47.62 113 PRO A C 1
ATOM 2634 O O . PRO B 1 113 ? 28.130 -26.385 1.900 1.00 46.89 113 PRO A O 1
ATOM 2638 N N . GLY B 1 114 ? 27.192 -27.552 0.218 1.00 48.75 114 GLY A N 1
ATOM 2639 C CA . GLY B 1 114 ? 26.484 -28.473 1.094 1.00 49.30 114 GLY A CA 1
ATOM 2640 C C . GLY B 1 114 ? 25.159 -27.932 1.584 1.00 49.31 114 GLY A C 1
ATOM 2641 O O . GLY B 1 114 ? 24.438 -28.634 2.289 1.00 50.01 114 GLY A O 1
ATOM 2642 N N . MET B 1 115 ? 24.837 -26.693 1.206 1.00 48.75 115 MET A N 1
ATOM 2643 C CA . MET B 1 115 ? 23.562 -26.068 1.526 1.00 48.94 115 MET A CA 1
ATOM 2644 C C . MET B 1 115 ? 22.720 -25.919 0.275 1.00 49.95 115 MET A C 1
ATOM 2645 O O . MET B 1 115 ? 23.260 -25.817 -0.827 1.00 50.13 115 MET A O 1
ATOM 2650 N N . PRO B 1 116 ? 21.385 -25.890 0.440 1.00 50.81 116 PRO A N 1
ATOM 2651 C CA . PRO B 1 116 ? 20.547 -25.538 -0.703 1.00 51.82 116 PRO A CA 1
ATOM 2652 C C . PRO B 1 116 ? 20.824 -24.095 -1.108 1.00 50.99 116 PRO A C 1
ATOM 2653 O O . PRO B 1 116 ? 21.313 -23.330 -0.280 1.00 49.80 116 PRO A O 1
ATOM 2657 N N . PRO B 1 117 ? 20.543 -23.725 -2.371 1.00 51.80 117 PRO A N 1
ATOM 2658 C CA . PRO B 1 117 ? 20.814 -22.361 -2.842 1.00 51.34 117 PRO A CA 1
ATOM 2659 C C . PRO B 1 117 ? 20.169 -21.260 -1.997 1.00 50.88 117 PRO A C 1
ATOM 2660 O O . PRO B 1 117 ? 20.676 -20.139 -1.956 1.00 50.19 117 PRO A O 1
ATOM 2664 N N . GLY B 1 118 ? 19.058 -21.580 -1.347 1.00 51.46 118 GLY A N 1
ATOM 2665 C CA . GLY B 1 118 ? 18.402 -20.661 -0.426 1.00 51.23 118 GLY A CA 1
ATOM 2666 C C . GLY B 1 118 ? 17.620 -21.398 0.642 1.00 51.67 118 GLY A C 1
ATOM 2667 O O . GLY B 1 118 ? 17.408 -22.607 0.541 1.00 52.42 118 GLY A O 1
ATOM 2668 N N . PHE B 1 119 ? 17.218 -20.666 1.678 1.00 51.37 119 PHE A N 1
ATOM 2669 C CA . PHE B 1 119 ? 16.556 -21.251 2.844 1.00 51.87 119 PHE A CA 1
ATOM 2670 C C . PHE B 1 119 ? 15.119 -20.763 2.934 1.00 53.24 119 PHE A C 1
ATOM 2671 O O . PHE B 1 119 ? 14.862 -19.591 3.193 1.00 53.09 119 PHE A O 1
ATOM 2679 N N . LYS B 1 120 ? 14.189 -21.676 2.695 1.00 54.82 120 LYS A N 1
ATOM 2680 C CA . LYS B 1 120 ? 12.766 -21.358 2.706 1.00 56.50 120 LYS A CA 1
ATOM 2681 C C . LYS B 1 120 ? 12.284 -21.139 4.123 1.00 56.73 120 LYS A C 1
ATOM 2682 O O . LYS B 1 120 ? 12.582 -21.941 5.011 1.00 56.57 120 LYS A O 1
ATOM 2688 N N . ALA B 1 121 ? 11.541 -20.055 4.331 1.00 57.27 121 ALA A N 1
ATOM 2689 C CA . ALA B 1 121 ? 10.960 -19.777 5.636 1.00 57.84 121 ALA A CA 1
ATOM 2690 C C . ALA B 1 121 ? 9.787 -20.724 5.865 1.00 60.03 121 ALA A C 1
ATOM 2691 O O . ALA B 1 121 ? 9.295 -21.358 4.924 1.00 61.19 121 ALA A O 1
ATOM 2693 N N . ASP B 1 122 ? 9.361 -20.831 7.119 1.00 60.74 122 ASP A N 1
ATOM 2694 C CA . ASP B 1 122 ? 8.298 -21.756 7.499 1.00 63.03 122 ASP A CA 1
ATOM 2695 C C . ASP B 1 122 ? 6.956 -21.368 6.886 1.00 65.13 122 ASP A C 1
ATOM 2696 O O . ASP B 1 122 ? 6.496 -20.240 7.047 1.00 65.35 122 ASP A O 1
ATOM 2701 N N . GLU B 1 123 ? 6.326 -22.319 6.203 1.00 66.86 123 GLU A N 1
ATOM 2702 C CA . GLU B 1 123 ? 5.059 -22.072 5.516 1.00 69.10 123 GLU A CA 1
ATOM 2703 C C . GLU B 1 123 ? 3.968 -21.605 6.466 1.00 70.97 123 GLU A C 1
ATOM 2704 O O . GLU B 1 123 ? 3.209 -20.693 6.141 1.00 71.93 123 GLU A O 1
ATOM 2710 N N . ALA B 1 124 ? 3.890 -22.243 7.632 1.00 71.65 124 ALA A N 1
ATOM 2711 C CA . ALA B 1 124 ? 2.882 -21.905 8.637 1.00 73.67 124 ALA A CA 1
ATOM 2712 C C . ALA B 1 124 ? 3.068 -20.476 9.149 1.00 72.46 124 ALA A C 1
ATOM 2713 O O . ALA B 1 124 ? 2.104 -19.714 9.230 1.00 74.08 124 ALA A O 1
ATOM 2715 N N . LEU B 1 125 ? 4.305 -20.119 9.481 1.00 69.80 125 LEU A N 1
ATOM 2716 C CA . LEU B 1 125 ? 4.614 -18.769 9.948 1.00 68.65 125 LEU A CA 1
ATOM 2717 C C . LEU B 1 125 ? 4.358 -17.723 8.877 1.00 68.52 125 LEU A C 1
ATOM 2718 O O . LEU B 1 125 ? 3.784 -16.674 9.155 1.00 69.36 125 LEU A O 1
ATOM 2723 N N . VAL B 1 126 ? 4.769 -18.009 7.647 1.00 67.67 126 VAL A N 1
ATOM 2724 C CA . VAL B 1 126 ? 4.513 -17.088 6.536 1.00 67.80 126 VAL A CA 1
ATOM 2725 C C . VAL B 1 126 ? 3.003 -16.909 6.334 1.00 70.70 126 VAL A C 1
ATOM 2726 O O . VAL B 1 126 ? 2.519 -15.780 6.228 1.00 71.39 126 VAL A O 1
ATOM 2730 N N . ALA B 1 127 ? 2.269 -18.020 6.305 1.00 72.59 127 ALA A N 1
ATOM 2731 C CA . ALA B 1 127 ? 0.805 -17.985 6.136 1.00 75.69 127 ALA A CA 1
ATOM 2732 C C . ALA B 1 127 ? 0.152 -17.148 7.226 1.00 76.87 127 ALA A C 1
ATOM 2733 O O . ALA B 1 127 ? -0.743 -16.344 6.969 1.00 78.59 127 ALA A O 1
ATOM 2735 N N . LEU B 1 128 ? 0.624 -17.343 8.450 1.00 76.06 128 LEU A N 1
ATOM 2736 C CA . LEU B 1 128 ? 0.140 -16.583 9.585 1.00 77.10 128 LEU A CA 1
ATOM 2737 C C . LEU B 1 128 ? 0.454 -15.098 9.417 1.00 75.97 128 LEU A C 1
ATOM 2738 O O . LEU B 1 128 ? -0.431 -14.255 9.518 1.00 77.81 128 LEU A O 1
ATOM 2743 N N . ALA B 1 129 ? 1.710 -14.781 9.135 1.00 73.17 129 ALA A N 1
ATOM 2744 C CA . ALA B 1 129 ? 2.108 -13.393 8.923 1.00 72.17 129 ALA A CA 1
ATOM 2745 C C . ALA B 1 129 ? 1.262 -12.730 7.841 1.00 73.74 129 ALA A C 1
ATOM 2746 O O . ALA B 1 129 ? 0.823 -11.588 8.000 1.00 74.74 129 ALA A O 1
ATOM 2748 N N . GLU B 1 130 ? 1.038 -13.461 6.746 1.00 74.16 130 GLU A N 1
ATOM 2749 C CA . GLU B 1 130 ? 0.207 -12.990 5.633 1.00 75.91 130 GLU A CA 1
ATOM 2750 C C . GLU B 1 130 ? -1.127 -12.438 6.110 1.00 78.81 130 GLU A C 1
ATOM 2751 O O . GLU B 1 130 ? -1.512 -11.335 5.717 1.00 79.73 130 GLU A O 1
ATOM 2757 N N . LYS B 1 131 ? -1.823 -13.202 6.955 1.00 80.45 131 LYS A N 1
ATOM 2758 C CA . LYS B 1 131 ? -3.143 -12.777 7.443 1.00 83.57 131 LYS A CA 1
ATOM 2759 C C . LYS B 1 131 ? -3.070 -11.444 8.203 1.00 83.47 131 LYS A C 1
ATOM 2760 O O . LYS B 1 131 ? -3.969 -10.621 8.092 1.00 85.66 131 LYS A O 1
ATOM 2766 N N . CYS B 1 132 ? -1.982 -11.196 8.914 1.00 81.06 132 CYS A N 1
ATOM 2767 C CA . CYS B 1 132 ? -1.850 -9.943 9.657 1.00 81.05 132 CYS A CA 1
ATOM 2768 C C . CYS B 1 132 ? -1.312 -8.759 8.827 1.00 79.94 132 CYS A C 1
ATOM 2769 O O . CYS B 1 132 ? -1.175 -7.657 9.354 1.00 80.07 132 CYS A O 1
ATOM 2772 N N . MET B 1 133 ? -1.043 -8.970 7.536 1.00 79.14 133 MET A N 1
ATOM 2773 C CA . MET B 1 133 ? -0.590 -7.887 6.648 1.00 78.48 133 MET A CA 1
ATOM 2774 C C . MET B 1 133 ? -1.592 -6.738 6.587 1.00 81.08 133 MET A C 1
ATOM 2775 O O . MET B 1 133 ? -1.231 -5.623 6.203 1.00 80.87 133 MET A O 1
ATOM 2780 N N . GLN B 1 140 ? 2.752 -0.421 5.331 1.00 77.29 140 GLN A N 1
ATOM 2781 C CA . GLN B 1 140 ? 2.795 -1.395 4.242 1.00 76.45 140 GLN A CA 1
ATOM 2782 C C . GLN B 1 140 ? 3.690 -2.608 4.542 1.00 73.74 140 GLN A C 1
ATOM 2783 O O . GLN B 1 140 ? 4.884 -2.462 4.807 1.00 71.82 140 GLN A O 1
ATOM 2789 N N . VAL B 1 141 ? 3.097 -3.799 4.473 1.00 73.80 141 VAL A N 1
ATOM 2790 C CA . VAL B 1 141 ? 3.787 -5.063 4.730 1.00 71.63 141 VAL A CA 1
ATOM 2791 C C . VAL B 1 141 ? 3.815 -5.889 3.453 1.00 71.33 141 VAL A C 1
ATOM 2792 O O . VAL B 1 141 ? 2.809 -5.974 2.749 1.00 73.24 141 VAL A O 1
ATOM 2796 N N . VAL B 1 142 ? 4.965 -6.492 3.155 1.00 69.07 142 VAL A N 1
ATOM 2797 C CA . VAL B 1 142 ? 5.133 -7.323 1.950 1.00 68.70 142 VAL A CA 1
ATOM 2798 C C . VAL B 1 142 ? 5.867 -8.616 2.274 1.00 66.75 142 VAL A C 1
ATOM 2799 O O . VAL B 1 142 ? 6.431 -8.778 3.350 1.00 65.46 142 VAL A O 1
ATOM 2803 N N . LYS B 1 143 ? 5.866 -9.518 1.307 1.00 66.74 143 LYS A N 1
ATOM 2804 C CA . LYS B 1 143 ? 6.407 -10.850 1.462 1.00 65.35 143 LYS A CA 1
ATOM 2805 C C . LYS B 1 143 ? 7.375 -11.084 0.306 1.00 64.23 143 LYS A C 1
ATOM 2806 O O . LYS B 1 143 ? 7.000 -10.937 -0.854 1.00 65.41 143 LYS A O 1
ATOM 2812 N N . GLY B 1 144 ? 8.624 -11.423 0.612 1.00 62.14 144 GLY A N 1
ATOM 2813 C CA . GLY B 1 144 ? 9.636 -11.568 -0.431 1.00 61.16 144 GLY A CA 1
ATOM 2814 C C . GLY B 1 144 ? 10.996 -12.026 0.057 1.00 58.96 144 GLY A C 1
ATOM 2815 O O . GLY B 1 144 ? 11.194 -12.270 1.247 1.00 58.12 144 GLY A O 1
ATOM 2816 N N . MET B 1 145 ? 11.939 -12.137 -0.872 1.00 58.24 145 MET A N 1
ATOM 2817 C CA . MET B 1 145 ? 13.253 -12.678 -0.556 1.00 56.38 145 MET A CA 1
ATOM 2818 C C . MET B 1 145 ? 14.162 -11.650 0.111 1.00 55.34 145 MET A C 1
ATOM 2819 O O . MET B 1 145 ? 14.221 -10.489 -0.301 1.00 55.96 145 MET A O 1
ATOM 2824 N N . ILE B 1 146 ? 14.882 -12.116 1.129 1.00 53.95 146 ILE A N 1
ATOM 2825 C CA . ILE B 1 146 ? 15.863 -11.320 1.850 1.00 52.97 146 ILE A CA 1
ATOM 2826 C C . ILE B 1 146 ? 17.227 -11.994 1.704 1.00 51.56 146 ILE A C 1
ATOM 2827 O O . ILE B 1 146 ? 17.341 -13.208 1.864 1.00 51.00 146 ILE A O 1
ATOM 2832 N N . ALA B 1 147 ? 18.257 -11.208 1.402 1.00 5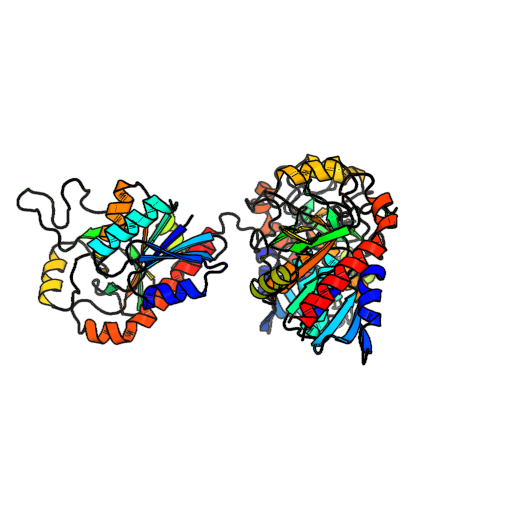1.19 147 ALA A N 1
ATOM 2833 C CA . ALA B 1 147 ? 19.612 -11.738 1.219 1.00 50.07 147 ALA A CA 1
ATOM 2834 C C . ALA B 1 147 ? 20.578 -11.052 2.163 1.00 49.35 147 ALA A C 1
ATOM 2835 O O . ALA B 1 147 ? 20.465 -9.852 2.407 1.00 49.95 147 ALA A O 1
ATOM 2837 N N . THR B 1 148 ? 21.545 -11.808 2.679 1.00 48.23 148 THR A N 1
ATOM 2838 C CA . THR B 1 148 ? 22.434 -11.274 3.708 1.00 47.63 148 THR A CA 1
ATOM 2839 C C . THR B 1 148 ? 23.898 -11.344 3.288 1.00 47.15 148 THR A C 1
ATOM 2840 O O . THR B 1 148 ? 24.318 -12.263 2.587 1.00 46.84 148 THR A O 1
ATOM 2844 N N . GLY B 1 149 ? 24.654 -10.330 3.688 1.00 47.31 149 GLY A N 1
ATOM 2845 C CA . GLY B 1 149 ? 26.101 -10.322 3.513 1.00 47.04 149 GLY A CA 1
ATOM 2846 C C . GLY B 1 149 ? 26.752 -9.675 4.714 1.00 46.91 149 GLY A C 1
ATOM 2847 O O . GLY B 1 149 ? 26.077 -9.013 5.499 1.00 47.25 149 GLY A O 1
ATOM 2848 N N . ASP B 1 150 ? 28.061 -9.849 4.856 1.00 46.63 150 ASP A N 1
ATOM 2849 C CA . ASP B 1 150 ? 28.788 -9.257 5.986 1.00 46.70 150 ASP A CA 1
ATOM 2850 C C . ASP B 1 150 ? 29.232 -7.818 5.715 1.00 47.97 150 ASP A C 1
ATOM 2851 O O . ASP B 1 150 ? 30.296 -7.397 6.141 1.00 48.34 150 ASP A O 1
ATOM 2856 N N . SER B 1 151 ? 28.382 -7.054 5.039 1.00 48.83 151 SER A N 1
ATOM 2857 C CA . SER B 1 151 ? 28.667 -5.665 4.730 1.00 50.34 151 SER A CA 1
ATOM 2858 C C . SER B 1 151 ? 27.390 -4.820 4.767 1.00 51.19 151 SER A C 1
ATOM 2859 O O . SER B 1 151 ? 26.286 -5.324 4.510 1.00 50.80 151 SER A O 1
ATOM 2862 N N . PHE B 1 152 ? 27.548 -3.547 5.117 1.00 52.50 152 PHE A N 1
ATOM 2863 C CA . PHE B 1 152 ? 26.470 -2.580 5.014 1.00 53.74 152 PHE A CA 1
ATOM 2864 C C . PHE B 1 152 ? 26.463 -2.037 3.587 1.00 55.01 152 PHE A C 1
ATOM 2865 O O . PHE B 1 152 ? 27.433 -1.419 3.150 1.00 56.06 152 PHE A O 1
ATOM 2873 N N . MET B 1 153 ? 25.377 -2.297 2.859 1.00 55.08 153 MET A N 1
ATOM 2874 C CA . MET B 1 153 ? 25.267 -1.918 1.450 1.00 56.33 153 MET A CA 1
ATOM 2875 C C . MET B 1 153 ? 24.958 -0.437 1.257 1.00 58.50 153 MET A C 1
ATOM 2876 O O . MET B 1 153 ? 23.843 -0.068 0.916 1.00 59.36 153 MET A O 1
ATOM 2881 N N . SER B 1 154 ? 25.967 0.404 1.448 1.00 59.57 154 SER A N 1
ATOM 2882 C CA . SER B 1 154 ? 25.856 1.839 1.172 1.00 61.96 154 SER A CA 1
ATOM 2883 C C . SER B 1 154 ? 26.430 2.219 -0.198 1.00 63.54 154 SER A C 1
ATOM 2884 O O . SER B 1 154 ? 26.058 3.245 -0.767 1.00 65.68 154 SER A O 1
ATOM 2887 N N . ASP B 1 155 ? 27.333 1.396 -0.720 1.00 62.67 155 ASP A N 1
ATOM 2888 C CA . ASP B 1 155 ? 27.953 1.647 -2.020 1.00 64.24 155 ASP A CA 1
ATOM 2889 C C . ASP B 1 155 ? 26.994 1.268 -3.155 1.00 64.47 155 ASP A C 1
ATOM 2890 O O . ASP B 1 155 ? 26.588 0.112 -3.255 1.00 62.69 155 ASP A O 1
ATOM 2895 N N . PRO B 1 156 ? 26.631 2.237 -4.016 1.00 66.82 156 PRO A N 1
ATOM 2896 C CA . PRO B 1 156 ? 25.765 1.942 -5.165 1.00 67.39 156 PRO A CA 1
ATOM 2897 C C . PRO B 1 156 ? 26.283 0.838 -6.090 1.00 66.63 156 PRO A C 1
ATOM 2898 O O . PRO B 1 156 ? 25.490 0.067 -6.632 1.00 65.99 156 PRO A O 1
ATOM 2902 N N . ASN B 1 157 ? 27.599 0.774 -6.272 1.00 66.92 157 ASN A N 1
ATOM 2903 C CA . ASN B 1 157 ? 28.201 -0.230 -7.148 1.00 66.48 157 ASN A CA 1
ATOM 2904 C C . ASN B 1 157 ? 27.996 -1.630 -6.608 1.00 63.73 157 ASN A C 1
ATOM 2905 O O . ASN B 1 157 ? 27.680 -2.562 -7.347 1.00 63.23 157 ASN A O 1
ATOM 2910 N N . ARG B 1 158 ? 28.202 -1.770 -5.309 1.00 62.16 158 ARG A N 1
ATOM 2911 C CA . ARG B 1 158 ? 27.966 -3.022 -4.644 1.00 59.76 158 ARG A CA 1
ATOM 2912 C C . ARG B 1 158 ? 26.515 -3.459 -4.784 1.00 59.22 158 ARG A C 1
ATOM 2913 O O . ARG B 1 158 ? 26.237 -4.638 -4.946 1.00 57.97 158 ARG A O 1
ATOM 2921 N N . VAL B 1 159 ? 25.599 -2.500 -4.682 1.00 60.33 159 VAL A N 1
ATOM 2922 C CA . VAL B 1 159 ? 24.170 -2.772 -4.825 1.00 60.23 159 VAL A CA 1
ATOM 2923 C C . VAL B 1 159 ? 23.854 -3.224 -6.254 1.00 61.17 159 VAL A C 1
ATOM 2924 O O . VAL B 1 159 ? 23.190 -4.235 -6.446 1.00 60.30 159 VAL A O 1
ATOM 2928 N N . ALA B 1 160 ? 24.364 -2.495 -7.242 1.00 63.11 160 ALA A N 1
ATOM 2929 C CA . ALA B 1 160 ? 24.194 -2.867 -8.649 1.00 64.30 160 ALA A CA 1
ATOM 2930 C C . ALA B 1 160 ? 24.714 -4.280 -8.950 1.00 62.89 160 ALA A C 1
ATOM 2931 O O . ALA B 1 160 ? 24.083 -5.037 -9.679 1.00 63.01 160 ALA A O 1
ATOM 2933 N N . ALA B 1 161 ? 25.865 -4.626 -8.384 1.00 61.75 161 ALA A N 1
ATOM 2934 C CA . ALA B 1 161 ? 26.463 -5.952 -8.568 1.00 60.51 161 ALA A CA 1
ATOM 2935 C C . ALA B 1 161 ? 25.547 -7.086 -8.086 1.00 58.82 161 ALA A C 1
ATOM 2936 O O . ALA B 1 161 ? 25.573 -8.190 -8.637 1.00 58.46 161 ALA A O 1
ATOM 2938 N N . ILE B 1 162 ? 24.770 -6.803 -7.042 1.00 57.98 162 ILE A N 1
ATOM 2939 C CA . ILE B 1 162 ? 23.852 -7.766 -6.430 1.00 56.62 162 ILE A CA 1
ATOM 2940 C C . ILE B 1 162 ? 22.543 -7.894 -7.220 1.00 57.70 162 ILE A C 1
ATOM 2941 O O . ILE B 1 162 ? 21.982 -8.985 -7.303 1.00 57.12 162 ILE A O 1
ATOM 2946 N N . ARG B 1 163 ? 22.071 -6.785 -7.801 1.00 59.47 163 ARG A N 1
ATOM 2947 C CA . ARG B 1 163 ? 20.812 -6.755 -8.568 1.00 60.82 163 ARG A CA 1
ATOM 2948 C C . ARG B 1 163 ? 20.724 -7.851 -9.608 1.00 61.15 163 ARG A C 1
ATOM 2949 O O . ARG B 1 163 ? 19.680 -8.476 -9.785 1.00 61.36 163 ARG A O 1
ATOM 2957 N N . ASP B 1 164 ? 21.830 -8.067 -10.302 1.00 61.42 164 ASP A N 1
ATOM 2958 C CA . ASP B 1 164 ? 21.864 -8.971 -11.431 1.00 62.16 164 ASP A CA 1
ATOM 2959 C C . ASP B 1 164 ? 22.044 -10.433 -11.030 1.00 60.53 164 ASP A C 1
ATOM 2960 O O . ASP B 1 164 ? 22.020 -11.316 -11.895 1.00 61.14 164 ASP A O 1
ATOM 2965 N N . LYS B 1 165 ? 22.231 -10.696 -9.735 1.00 58.65 165 LYS A N 1
ATOM 2966 C CA . LYS B 1 165 ? 22.491 -12.053 -9.255 1.00 57.20 165 LYS A CA 1
ATOM 2967 C C . LYS B 1 165 ? 21.223 -12.787 -8.798 1.00 56.86 165 LYS A C 1
ATOM 2968 O O . LYS B 1 165 ? 21.172 -14.023 -8.874 1.00 56.51 165 LYS A O 1
ATOM 2974 N N . PHE B 1 166 ? 20.208 -12.051 -8.336 1.00 57.20 166 PHE A N 1
ATOM 2975 C CA . PHE B 1 166 ? 18.967 -12.670 -7.837 1.00 57.13 166 PHE A CA 1
ATOM 2976 C C . PHE B 1 166 ? 17.720 -12.201 -8.583 1.00 58.99 166 PHE A C 1
ATOM 2977 O O . PHE B 1 166 ? 17.733 -11.171 -9.250 1.00 60.21 166 PHE A O 1
ATOM 2985 N N . GLU B 1 167 ? 16.638 -12.964 -8.437 1.00 59.39 167 GLU A N 1
ATOM 2986 C CA . GLU B 1 167 ? 15.451 -12.797 -9.280 1.00 61.38 167 GLU A CA 1
ATOM 2987 C C . GLU B 1 167 ? 14.649 -11.519 -8.988 1.00 62.28 167 GLU A C 1
ATOM 2988 O O . GLU B 1 167 ? 14.397 -10.707 -9.897 1.00 63.92 167 GLU A O 1
ATOM 2994 N N . ASN B 1 168 ? 14.212 -11.355 -7.746 1.00 61.45 168 ASN A N 1
ATOM 2995 C CA . ASN B 1 168 ? 13.681 -10.064 -7.313 1.00 62.15 168 ASN A CA 1
ATOM 2996 C C . ASN B 1 168 ? 13.820 -9.940 -5.818 1.00 60.64 168 ASN A C 1
ATOM 2997 O O . ASN B 1 168 ? 12.892 -10.188 -5.050 1.00 60.82 168 ASN A O 1
ATOM 3002 N N . LEU B 1 169 ? 15.038 -9.595 -5.434 1.00 59.32 169 LEU A N 1
ATOM 3003 C CA . LEU B 1 169 ? 15.405 -9.355 -4.053 1.00 57.97 169 LEU A CA 1
ATOM 3004 C C . LEU B 1 169 ? 14.612 -8.180 -3.493 1.00 58.98 169 LEU A C 1
ATOM 3005 O O . LEU B 1 169 ? 14.418 -7.170 -4.176 1.00 60.39 169 LEU A O 1
ATOM 3010 N N . TYR B 1 170 ? 14.138 -8.320 -2.259 1.00 58.43 170 TYR A N 1
ATOM 3011 C CA . TYR B 1 170 ? 13.333 -7.274 -1.615 1.00 59.51 170 TYR A CA 1
ATOM 3012 C C . TYR B 1 170 ? 14.161 -6.422 -0.660 1.00 58.71 170 TYR A C 1
ATOM 3013 O O . TYR B 1 170 ? 14.118 -5.193 -0.739 1.00 59.82 170 TYR A O 1
ATOM 3022 N N . ALA B 1 171 ? 14.892 -7.074 0.241 1.00 57.02 171 ALA A N 1
ATOM 3023 C CA . ALA B 1 171 ? 15.693 -6.373 1.241 1.00 56.34 171 ALA A CA 1
ATOM 3024 C C . ALA B 1 171 ? 17.029 -7.057 1.484 1.00 54.58 171 ALA A C 1
ATOM 3025 O O . ALA B 1 171 ? 17.216 -8.225 1.165 1.00 53.77 171 ALA A O 1
ATOM 3027 N N . VAL B 1 172 ? 17.954 -6.303 2.056 1.00 54.24 172 VAL A N 1
ATOM 3028 C CA . VAL B 1 172 ? 19.283 -6.798 2.336 1.00 52.83 172 VAL A CA 1
ATOM 3029 C C . VAL B 1 172 ? 19.716 -6.437 3.765 1.00 52.29 172 VAL A C 1
ATOM 3030 O O . VAL B 1 172 ? 19.398 -5.356 4.262 1.00 53.26 172 VAL A O 1
ATOM 3034 N N . GLU B 1 173 ? 20.409 -7.356 4.432 1.00 50.93 173 GLU A N 1
ATOM 3035 C CA . GLU B 1 173 ? 20.938 -7.072 5.751 1.00 50.49 173 GLU A CA 1
ATOM 3036 C C . GLU B 1 173 ? 22.144 -7.972 6.075 1.00 49.13 173 GLU A C 1
ATOM 3037 O O . GLU B 1 173 ? 22.893 -8.319 5.160 1.00 48.79 173 GLU A O 1
ATOM 3043 N N . MET B 1 174 ? 22.359 -8.319 7.347 1.00 48.56 174 MET A N 1
ATOM 3044 C CA . MET B 1 174 ? 23.608 -8.957 7.759 1.00 47.53 174 MET A CA 1
ATOM 3045 C C . MET B 1 174 ? 23.461 -10.127 8.741 1.00 46.77 174 MET A C 1
ATOM 3046 O O . MET B 1 174 ? 24.454 -10.543 9.326 1.00 46.14 174 MET A O 1
ATOM 3051 N N . GLU B 1 175 ? 22.260 -10.678 8.923 1.00 47.04 175 GLU A N 1
ATOM 3052 C CA . GLU B 1 175 ? 22.096 -11.830 9.841 1.00 46.60 175 GLU A CA 1
ATOM 3053 C C . GLU B 1 175 ? 21.182 -12.957 9.357 1.00 46.71 175 GLU A C 1
ATOM 3054 O O . GLU B 1 175 ? 21.435 -14.120 9.667 1.00 46.26 175 GLU A O 1
ATOM 3060 N N . ALA B 1 176 ? 20.123 -12.617 8.633 1.00 47.53 176 ALA A N 1
ATOM 3061 C CA . ALA B 1 176 ? 19.054 -13.564 8.289 1.00 48.07 176 ALA A CA 1
ATOM 3062 C C . ALA B 1 176 ? 19.523 -14.930 7.793 1.00 47.47 176 ALA A C 1
ATOM 3063 O O . ALA B 1 176 ? 19.010 -15.952 8.228 1.00 47.79 176 ALA A O 1
ATOM 3065 N N . ALA B 1 177 ? 20.521 -14.949 6.918 1.00 46.79 177 ALA A N 1
ATOM 3066 C CA . ALA B 1 177 ? 20.946 -16.181 6.273 1.00 46.45 177 ALA A CA 1
ATOM 3067 C C . ALA B 1 177 ? 21.736 -17.036 7.255 1.00 45.77 177 ALA A C 1
ATOM 3068 O O . ALA B 1 177 ? 21.638 -18.260 7.217 1.00 45.89 177 ALA A O 1
ATOM 3070 N N . ALA B 1 178 ? 22.496 -16.393 8.140 1.00 45.26 178 ALA A N 1
ATOM 3071 C CA . ALA B 1 178 ? 23.176 -17.101 9.220 1.00 44.84 178 ALA A CA 1
ATOM 3072 C C . ALA B 1 178 ? 22.158 -17.761 10.135 1.00 45.54 178 ALA A C 1
ATOM 3073 O O . ALA B 1 178 ? 22.302 -18.929 10.498 1.00 45.60 178 ALA A O 1
ATOM 3075 N N . VAL B 1 179 ? 21.111 -17.018 10.484 1.00 46.26 179 VAL A N 1
ATOM 3076 C CA . VAL B 1 179 ? 20.048 -17.552 11.328 1.00 47.24 179 VAL A CA 1
ATOM 3077 C C . VAL B 1 179 ? 19.396 -18.740 10.635 1.00 47.84 179 VAL A C 1
ATOM 3078 O O . VAL B 1 179 ? 19.283 -19.821 11.214 1.00 48.30 179 VAL A O 1
ATOM 3082 N N . ALA B 1 180 ? 19.009 -18.540 9.378 1.00 47.99 180 ALA A N 1
ATOM 3083 C CA . ALA B 1 180 ? 18.318 -19.566 8.596 1.00 48.80 180 ALA A CA 1
ATOM 3084 C C . ALA B 1 180 ? 19.174 -20.804 8.393 1.00 48.37 180 ALA A C 1
ATOM 3085 O O . ALA B 1 180 ? 18.711 -21.924 8.581 1.00 49.25 180 ALA A O 1
ATOM 3087 N N . GLN B 1 181 ? 20.431 -20.596 8.033 1.00 47.21 181 GLN A N 1
ATOM 3088 C CA . GLN B 1 181 ? 21.355 -21.703 7.811 1.00 46.87 181 GLN A CA 1
ATOM 3089 C C . GLN B 1 181 ? 21.561 -22.545 9.070 1.00 47.08 181 GLN A C 1
ATOM 3090 O O . GLN B 1 181 ? 21.618 -23.767 8.991 1.00 47.62 181 GLN A O 1
ATOM 3096 N N . VAL B 1 182 ? 21.657 -21.902 10.229 1.00 46.85 182 VAL A N 1
ATOM 3097 C CA . VAL B 1 182 ? 21.765 -22.645 11.495 1.00 47.31 182 VAL A CA 1
ATOM 3098 C C . VAL B 1 182 ? 20.469 -23.431 11.736 1.00 48.84 182 VAL A C 1
ATOM 3099 O O . VAL B 1 182 ? 20.493 -24.651 11.930 1.00 49.60 182 VAL A O 1
ATOM 3103 N N . CYS B 1 183 ? 19.345 -22.719 11.688 1.00 49.49 183 CYS A N 1
ATOM 3104 C CA . CYS B 1 183 ? 18.021 -23.327 11.829 1.00 51.19 183 CYS A CA 1
ATOM 3105 C C . CYS B 1 183 ? 17.794 -24.457 10.825 1.00 51.90 183 CYS A C 1
ATOM 3106 O O . CYS B 1 183 ? 17.206 -25.480 11.160 1.00 53.36 183 CYS A O 1
ATOM 3109 N N . HIS B 1 184 ? 18.253 -24.261 9.598 1.00 51.05 184 HIS A N 1
ATOM 3110 C CA . HIS B 1 184 ? 18.197 -25.300 8.591 1.00 51.71 184 HIS A CA 1
ATOM 3111 C C . HIS B 1 184 ? 18.817 -26.581 9.109 1.00 52.10 184 HIS A C 1
ATOM 3112 O O . HIS B 1 184 ? 18.216 -27.643 9.028 1.00 53.63 184 HIS A O 1
ATOM 3119 N N . GLN B 1 185 ? 20.020 -26.483 9.655 1.00 50.88 185 GLN A N 1
ATOM 3120 C CA . GLN B 1 185 ? 20.737 -27.673 10.100 1.00 51.27 185 GLN A CA 1
ATOM 3121 C C . GLN B 1 185 ? 20.216 -28.254 11.414 1.00 52.57 185 GLN A C 1
ATOM 3122 O O . GLN B 1 185 ? 20.327 -29.459 11.654 1.00 53.70 185 GLN A O 1
ATOM 3128 N N . TYR B 1 186 ? 19.658 -27.398 12.262 1.00 52.59 186 TYR A N 1
ATOM 3129 C CA . TYR B 1 186 ? 18.956 -27.865 13.456 1.00 54.19 186 TYR A CA 1
ATOM 3130 C C . TYR B 1 186 ? 17.514 -28.297 13.146 1.00 56.13 186 TYR A C 1
ATOM 3131 O O . TYR B 1 186 ? 16.846 -28.863 14.006 1.00 57.90 186 TYR A O 1
ATOM 3140 N N . GLU B 1 187 ? 17.050 -28.025 11.925 1.00 55.98 187 GLU A N 1
ATOM 3141 C CA . GLU B 1 187 ? 15.670 -28.295 11.500 1.00 57.87 187 GLU A CA 1
ATOM 3142 C C . GLU B 1 187 ? 14.640 -27.581 12.380 1.00 58.85 187 GLU A C 1
ATOM 3143 O O . GLU B 1 187 ? 13.672 -28.186 12.843 1.00 61.02 187 GLU A O 1
ATOM 3149 N N . VAL B 1 188 ? 14.872 -26.292 12.609 1.00 57.41 188 VAL A N 1
ATOM 3150 C CA . VAL B 1 188 ? 13.957 -25.450 13.356 1.00 58.25 188 VAL A CA 1
ATOM 3151 C C . VAL B 1 188 ? 13.317 -24.493 12.365 1.00 58.02 188 VAL A C 1
ATOM 3152 O O . VAL B 1 188 ? 14.028 -23.842 11.606 1.00 56.31 188 VAL A O 1
ATOM 3156 N N . PRO B 1 189 ? 11.977 -24.421 12.341 1.00 59.95 189 PRO A N 1
ATOM 3157 C CA . PRO B 1 189 ? 11.297 -23.429 11.522 1.00 59.99 189 PRO A CA 1
ATOM 3158 C C . PRO B 1 189 ? 11.721 -22.004 11.858 1.00 58.53 189 PRO A C 1
ATOM 3159 O O . PRO B 1 189 ? 11.919 -21.672 13.024 1.00 58.46 189 PRO A O 1
ATOM 3163 N N . PHE B 1 190 ? 11.838 -21.170 10.836 1.00 57.60 190 PHE A N 1
ATOM 3164 C CA . PHE B 1 190 ? 12.220 -19.783 11.021 1.00 56.47 190 PHE A CA 1
ATOM 3165 C C . PHE B 1 190 ? 11.417 -18.861 10.112 1.00 57.10 190 PHE A C 1
ATOM 3166 O O . PHE B 1 190 ? 10.799 -19.299 9.134 1.00 58.01 190 PHE A O 1
ATOM 3174 N N . VAL B 1 191 ? 11.439 -17.576 10.443 1.00 56.79 191 VAL A N 1
ATOM 3175 C CA . VAL B 1 191 ? 10.967 -16.546 9.533 1.00 57.10 191 VAL A CA 1
ATOM 3176 C C . VAL B 1 191 ? 11.642 -15.234 9.886 1.00 56.08 191 VAL A C 1
ATOM 3177 O O . VAL B 1 191 ? 11.893 -14.955 11.058 1.00 55.96 191 VAL A O 1
ATOM 3181 N N . ILE B 1 192 ? 11.961 -14.448 8.867 1.00 55.54 192 ILE A N 1
ATOM 3182 C CA . ILE B 1 192 ? 12.528 -13.123 9.070 1.00 54.94 192 ILE A CA 1
ATOM 3183 C C . ILE B 1 192 ? 11.408 -12.099 8.939 1.00 56.58 192 ILE A C 1
ATOM 3184 O O . ILE B 1 192 ? 10.644 -12.121 7.963 1.00 57.57 192 ILE A O 1
ATOM 3189 N N . ILE B 1 193 ? 11.306 -11.208 9.917 1.00 57.04 193 ILE A N 1
ATOM 3190 C CA . ILE B 1 193 ? 10.391 -10.074 9.824 1.00 58.64 193 ILE A CA 1
ATOM 3191 C C . ILE B 1 193 ? 11.144 -8.808 10.189 1.00 58.19 193 ILE A C 1
ATOM 3192 O O . ILE B 1 193 ? 11.395 -8.537 11.360 1.00 58.21 193 ILE A O 1
ATOM 3197 N N . ARG B 1 194 ? 11.496 -8.034 9.173 1.00 58.02 194 ARG A N 1
ATOM 3198 C CA . ARG B 1 194 ? 12.261 -6.816 9.368 1.00 57.82 194 ARG A CA 1
ATOM 3199 C C . ARG B 1 194 ? 11.573 -5.640 8.688 1.00 59.44 194 ARG A C 1
ATOM 3200 O O . ARG B 1 194 ? 10.754 -5.820 7.788 1.00 60.32 194 ARG A O 1
ATOM 3208 N N . ALA B 1 195 ? 11.909 -4.439 9.142 1.00 59.99 195 ALA A N 1
ATOM 3209 C CA . ALA B 1 195 ? 11.405 -3.211 8.550 1.00 61.65 195 ALA A CA 1
ATOM 3210 C C . ALA B 1 195 ? 12.558 -2.476 7.889 1.00 61.09 195 ALA A C 1
ATOM 3211 O O . ALA B 1 195 ? 13.721 -2.736 8.192 1.00 59.59 195 ALA A O 1
ATOM 3213 N N . LEU B 1 196 ? 12.234 -1.558 6.985 1.00 62.47 196 LEU A N 1
ATOM 3214 C CA . LEU B 1 196 ? 13.266 -0.838 6.240 1.00 62.32 196 LEU A CA 1
ATOM 3215 C C . LEU B 1 196 ? 13.678 0.443 6.953 1.00 63.35 196 LEU A C 1
ATOM 3216 O O . LEU B 1 196 ? 12.849 1.320 7.211 1.00 65.25 196 LEU A O 1
ATOM 3221 N N . SER B 1 197 ? 14.967 0.530 7.258 1.00 62.27 197 SER A N 1
ATOM 3222 C CA . SER B 1 197 ? 15.572 1.724 7.824 1.00 63.31 197 SER A CA 1
ATOM 3223 C C . SER B 1 197 ? 15.996 2.693 6.724 1.00 64.55 197 SER A C 1
ATOM 3224 O O . SER B 1 197 ? 16.093 3.900 6.946 1.00 66.28 197 SER A O 1
ATOM 3227 N N . ASP B 1 198 ? 16.267 2.153 5.539 1.00 63.83 198 ASP A N 1
ATOM 3228 C CA . ASP B 1 198 ? 16.784 2.939 4.423 1.00 64.98 198 ASP A CA 1
ATOM 3229 C C . ASP B 1 198 ? 16.663 2.158 3.121 1.00 64.40 198 ASP A C 1
ATOM 3230 O O . ASP B 1 198 ? 16.228 1.009 3.115 1.00 63.06 198 ASP A O 1
ATOM 3235 N N . ILE B 1 199 ? 17.076 2.789 2.030 1.00 65.58 199 ILE A N 1
ATOM 3236 C CA . ILE B 1 199 ? 17.138 2.149 0.728 1.00 65.28 199 ILE A CA 1
ATOM 3237 C C . ILE B 1 199 ? 18.600 1.875 0.410 1.00 64.26 199 ILE A C 1
ATOM 3238 O O . ILE B 1 199 ? 19.408 2.799 0.344 1.00 65.35 199 ILE A O 1
ATOM 3243 N N . ALA B 1 200 ? 18.932 0.602 0.213 1.00 62.36 200 ALA A N 1
ATOM 3244 C CA . ALA B 1 200 ? 20.316 0.189 -0.013 1.00 61.31 200 ALA A CA 1
ATOM 3245 C C . ALA B 1 200 ? 20.931 0.942 -1.184 1.00 62.96 200 ALA A C 1
ATOM 3246 O O . ALA B 1 200 ? 20.384 0.942 -2.285 1.00 63.99 200 ALA A O 1
ATOM 3248 N N . GLY B 1 201 ? 22.062 1.596 -0.927 1.00 63.43 201 GLY A N 1
ATOM 3249 C CA . GLY B 1 201 ? 22.808 2.314 -1.959 1.00 65.21 201 GLY A CA 1
ATOM 3250 C C . GLY B 1 201 ? 22.421 3.772 -2.143 1.00 67.87 201 GLY A C 1
ATOM 3251 O O . GLY B 1 201 ? 23.083 4.483 -2.888 1.00 69.67 201 GLY A O 1
ATOM 3252 N N . LYS B 1 202 ? 21.366 4.222 -1.465 1.00 68.33 202 LYS A N 1
ATOM 3253 C CA . LYS B 1 202 ? 20.875 5.596 -1.575 1.00 71.01 202 LYS A CA 1
ATOM 3254 C C . LYS B 1 202 ? 20.944 6.321 -0.232 1.00 71.35 202 LYS A C 1
ATOM 3255 O O . LYS B 1 202 ? 20.017 6.203 0.580 1.00 70.85 202 LYS A O 1
ATOM 3261 N N . GLU B 1 203 ? 22.001 7.090 0.012 1.00 72.45 203 GLU A N 1
ATOM 3262 C CA . GLU B 1 203 ? 22.077 7.871 1.254 1.00 73.17 203 GLU A CA 1
ATOM 3263 C C . GLU B 1 203 ? 21.829 6.938 2.489 1.00 70.64 203 GLU A C 1
ATOM 3264 O O . GLU B 1 203 ? 21.333 7.362 3.536 1.00 71.04 203 GLU A O 1
ATOM 3270 N N . SER B 1 204 ? 22.208 5.665 2.352 1.00 68.22 204 SER A N 1
ATOM 3271 C CA . SER B 1 204 ? 21.795 4.591 3.266 1.00 65.92 204 SER A CA 1
ATOM 3272 C C . SER B 1 204 ? 22.078 4.864 4.738 1.00 65.69 204 SER A C 1
ATOM 3273 O O . SER B 1 204 ? 21.173 4.771 5.571 1.00 65.48 204 SER A O 1
ATOM 3276 N N . ASN B 1 205 ? 23.317 5.217 5.064 1.00 65.97 205 ASN A N 1
ATOM 3277 C CA . ASN B 1 205 ? 23.705 5.370 6.473 1.00 65.72 205 ASN A CA 1
ATOM 3278 C C . ASN B 1 205 ? 23.090 6.605 7.149 1.00 67.95 205 ASN A C 1
ATOM 3279 O O . ASN B 1 205 ? 22.805 6.581 8.350 1.00 67.70 205 ASN A O 1
ATOM 3284 N N . VAL B 1 206 ? 22.866 7.668 6.377 1.00 70.26 206 VAL A N 1
ATOM 3285 C CA . VAL B 1 206 ? 22.192 8.859 6.894 1.00 72.65 206 VAL A CA 1
ATOM 3286 C C . VAL B 1 206 ? 20.717 8.558 7.129 1.00 72.33 206 VAL A C 1
ATOM 3287 O O . VAL B 1 206 ? 20.146 8.978 8.132 1.00 73.16 206 VAL A O 1
ATOM 3291 N N . SER B 1 207 ? 20.104 7.835 6.200 1.00 71.32 207 SER A N 1
ATOM 3292 C CA . SER B 1 207 ? 18.724 7.392 6.362 1.00 70.98 207 SER A CA 1
ATOM 3293 C C . SER B 1 207 ? 18.596 6.414 7.534 1.00 68.95 207 SER A C 1
ATOM 3294 O O . SER B 1 207 ? 17.655 6.497 8.320 1.00 69.48 207 SER A O 1
ATOM 3297 N N . PHE B 1 208 ? 19.560 5.504 7.651 1.00 66.85 208 PHE A N 1
ATOM 3298 C CA . PHE B 1 208 ? 19.564 4.482 8.702 1.00 64.94 208 PHE A CA 1
ATOM 3299 C C . PHE B 1 208 ? 19.563 5.076 10.115 1.00 65.86 208 PHE A C 1
ATOM 3300 O O . PHE B 1 208 ? 18.738 4.696 10.953 1.00 65.64 208 PHE A O 1
ATOM 3308 N N . ASP B 1 209 ? 20.489 5.997 10.375 1.00 67.08 209 ASP A N 1
ATOM 3309 C CA . ASP B 1 209 ? 20.517 6.717 11.659 1.00 68.43 209 ASP A CA 1
ATOM 3310 C C . ASP B 1 209 ? 19.215 7.459 11.935 1.00 70.38 209 ASP A C 1
ATOM 3311 O O . ASP B 1 209 ? 18.824 7.634 13.083 1.00 71.05 209 ASP A O 1
ATOM 3316 N N . GLN B 1 210 ? 18.561 7.906 10.871 1.00 71.48 210 GLN A N 1
ATOM 3317 C CA . GLN B 1 210 ? 17.339 8.676 10.991 1.00 73.63 210 GLN A CA 1
ATOM 3318 C C . GLN B 1 210 ? 16.108 7.807 11.288 1.00 72.76 210 GLN A C 1
ATOM 3319 O O . GLN B 1 210 ? 15.235 8.219 12.063 1.00 74.23 210 GLN A O 1
ATOM 3325 N N . PHE B 1 211 ? 16.037 6.616 10.685 1.00 70.61 211 PHE A N 1
ATOM 3326 C CA . PHE B 1 211 ? 14.826 5.778 10.761 1.00 70.06 211 PHE A CA 1
ATOM 3327 C C . PHE B 1 211 ? 15.063 4.361 11.309 1.00 67.62 211 PHE A C 1
ATOM 3328 O O . PHE B 1 211 ? 14.301 3.441 11.003 1.00 66.82 211 PHE A O 1
ATOM 3336 N N . LEU B 1 212 ? 16.101 4.185 12.127 1.00 66.62 212 LEU A N 1
ATOM 3337 C CA . LEU B 1 212 ? 16.365 2.883 12.763 1.00 64.56 212 LEU A CA 1
ATOM 3338 C C . LEU B 1 212 ? 15.331 2.576 13.848 1.00 65.20 212 LEU A C 1
ATOM 3339 O O . LEU B 1 212 ? 14.815 1.459 13.929 1.00 64.14 212 LEU A O 1
ATOM 3344 N N . ASP B 1 213 ? 15.040 3.575 14.676 1.00 67.14 213 ASP A N 1
ATOM 3345 C CA . ASP B 1 213 ? 14.044 3.441 15.736 1.00 68.22 213 ASP A CA 1
ATOM 3346 C C . ASP B 1 213 ? 12.654 3.146 15.154 1.00 68.96 213 ASP A C 1
ATOM 3347 O O . ASP B 1 213 ? 11.926 2.301 15.676 1.00 68.78 213 ASP A O 1
ATOM 3352 N N . GLN B 1 214 ? 12.304 3.822 14.062 1.00 69.91 214 GLN A N 1
ATOM 3353 C CA . GLN B 1 214 ? 11.063 3.532 13.349 1.00 70.64 214 GLN A CA 1
ATOM 3354 C C . GLN B 1 214 ? 11.025 2.091 12.838 1.00 68.59 214 GLN A C 1
ATOM 3355 O O . GLN B 1 214 ? 9.994 1.424 12.927 1.00 68.99 214 GLN A O 1
ATOM 3361 N N . ALA B 1 215 ? 12.141 1.625 12.288 1.00 66.59 215 ALA A N 1
ATOM 3362 C CA . ALA B 1 215 ? 12.224 0.272 11.744 1.00 64.71 215 ALA A CA 1
ATOM 3363 C C . ALA B 1 215 ? 12.076 -0.775 12.840 1.00 63.91 215 ALA A C 1
ATOM 3364 O O . ALA B 1 215 ? 11.392 -1.783 12.665 1.00 63.59 215 ALA A O 1
ATOM 3366 N N . ALA B 1 216 ? 12.736 -0.534 13.968 1.00 63.77 216 ALA A N 1
ATOM 3367 C CA . ALA B 1 216 ? 12.574 -1.381 15.150 1.00 63.46 216 ALA A CA 1
ATOM 3368 C C . ALA B 1 216 ? 11.112 -1.432 15.581 1.00 65.31 216 ALA A C 1
ATOM 3369 O O . ALA B 1 216 ? 10.566 -2.507 15.822 1.00 65.07 216 ALA A O 1
ATOM 3371 N N . LEU B 1 217 ? 10.481 -0.261 15.643 1.00 67.37 217 LEU A N 1
ATOM 3372 C CA . LEU B 1 217 ? 9.097 -0.151 16.099 1.00 69.53 217 LEU A CA 1
ATOM 3373 C C . LEU B 1 217 ? 8.131 -0.902 15.195 1.00 69.68 217 LEU A C 1
ATOM 3374 O O . LEU B 1 217 ? 7.344 -1.711 15.677 1.00 70.28 217 LEU A O 1
ATOM 3379 N N . HIS B 1 218 ? 8.197 -0.647 13.890 1.00 69.32 218 HIS A N 1
ATOM 3380 C CA . HIS B 1 218 ? 7.294 -1.305 12.942 1.00 69.66 218 HIS A CA 1
ATOM 3381 C C . HIS B 1 218 ? 7.493 -2.808 12.937 1.00 67.96 218 HIS A C 1
ATOM 3382 O O . HIS B 1 218 ? 6.532 -3.580 12.968 1.00 68.81 218 HIS A O 1
ATOM 3389 N N . SER B 1 219 ? 8.749 -3.222 12.899 1.00 65.77 219 SER A N 1
ATOM 3390 C CA . SER B 1 219 ? 9.067 -4.633 12.937 1.00 64.19 219 SER A CA 1
ATOM 3391 C C . SER B 1 219 ? 8.561 -5.289 14.224 1.00 64.92 219 SER A C 1
ATOM 3392 O O . SER B 1 219 ? 7.943 -6.348 14.175 1.00 65.15 219 SER A O 1
ATOM 3395 N N . THR B 1 220 ? 8.812 -4.656 15.365 1.00 65.50 220 THR A N 1
ATOM 3396 C CA . THR B 1 220 ? 8.375 -5.201 16.650 1.00 66.42 220 THR A CA 1
ATOM 3397 C C . THR B 1 220 ? 6.850 -5.329 16.739 1.00 68.77 220 THR A C 1
ATOM 3398 O O . THR B 1 220 ? 6.333 -6.351 17.191 1.00 69.30 220 THR A O 1
ATOM 3402 N N . ASN B 1 221 ? 6.136 -4.297 16.307 1.00 70.39 221 ASN A N 1
ATOM 3403 C CA . ASN B 1 221 ? 4.676 -4.305 16.377 1.00 72.92 221 ASN A CA 1
ATOM 3404 C C . ASN B 1 221 ? 4.020 -5.392 15.531 1.00 72.94 221 ASN A C 1
ATOM 3405 O O . ASN B 1 221 ? 3.048 -6.012 15.973 1.00 74.66 221 ASN A O 1
ATOM 3410 N N . PHE B 1 222 ? 4.543 -5.623 14.325 1.00 71.29 222 PHE A N 1
ATOM 3411 C CA . PHE B 1 222 ? 4.029 -6.690 13.462 1.00 71.26 222 PHE A CA 1
ATOM 3412 C C . PHE B 1 222 ? 4.264 -8.053 14.098 1.00 70.50 222 PHE A C 1
ATOM 3413 O O . PHE B 1 222 ? 3.404 -8.933 14.059 1.00 71.78 222 PHE A O 1
ATOM 3421 N N . ILE B 1 223 ? 5.441 -8.211 14.689 1.00 68.59 223 ILE A N 1
ATOM 3422 C CA . ILE B 1 223 ? 5.813 -9.445 15.366 1.00 67.86 223 ILE A CA 1
ATOM 3423 C C . ILE B 1 223 ? 4.881 -9.715 16.549 1.00 70.12 223 ILE A C 1
ATOM 3424 O O . ILE B 1 223 ? 4.466 -10.857 16.779 1.00 70.81 223 ILE A O 1
ATOM 3429 N N . VAL B 1 224 ? 4.553 -8.661 17.293 1.00 71.51 224 VAL A N 1
ATOM 3430 C CA . VAL B 1 224 ? 3.659 -8.787 18.432 1.00 73.95 224 VAL A CA 1
ATOM 3431 C C . VAL B 1 224 ? 2.302 -9.311 17.977 1.00 76.17 224 VAL A C 1
ATOM 3432 O O . VAL B 1 224 ? 1.713 -10.160 18.644 1.00 77.72 224 VAL A O 1
ATOM 3436 N N . LYS B 1 225 ? 1.799 -8.805 16.853 1.00 76.55 225 LYS A N 1
ATOM 3437 C CA . LYS B 1 225 ? 0.512 -9.260 16.346 1.00 78.82 225 LYS A CA 1
ATOM 3438 C C . LYS B 1 225 ? 0.568 -10.658 15.759 1.00 78.12 225 LYS A C 1
ATOM 3439 O O . LYS B 1 225 ? -0.434 -11.358 15.752 1.00 80.26 225 LYS A O 1
ATOM 3445 N N . VAL B 1 226 ? 1.707 -11.041 15.204 1.00 75.33 226 VAL A N 1
ATOM 3446 C CA . VAL B 1 226 ? 1.893 -12.411 14.753 1.00 74.63 226 VAL A CA 1
ATOM 3447 C C . VAL B 1 226 ? 1.904 -13.355 15.952 1.00 75.34 226 VAL A C 1
ATOM 3448 O O . VAL B 1 226 ? 1.284 -14.417 15.913 1.00 76.78 226 VAL A O 1
ATOM 3452 N N . LEU B 1 227 ? 2.615 -12.962 17.009 1.00 74.51 227 LEU A N 1
ATOM 3453 C CA . LEU B 1 227 ? 2.636 -13.722 18.262 1.00 75.43 227 LEU A CA 1
ATOM 3454 C C . LEU B 1 227 ? 1.236 -13.822 18.824 1.00 78.88 227 LEU A C 1
ATOM 3455 O O . LEU B 1 227 ? 0.757 -14.916 19.131 1.00 80.41 227 LEU A O 1
ATOM 3460 N N . GLU B 1 228 ? 0.586 -12.668 18.960 1.00 80.30 228 GLU A N 1
ATOM 3461 C CA . GLU B 1 228 ? -0.802 -12.604 19.448 1.00 83.86 228 GLU A CA 1
ATOM 3462 C C . GLU B 1 228 ? -1.716 -13.541 18.666 1.00 85.50 228 GLU A C 1
ATOM 3463 O O . GLU B 1 228 ? -2.593 -14.180 19.249 1.00 88.27 228 GLU A O 1
ATOM 3469 N N . GLU B 1 229 ? -1.491 -13.619 17.356 1.00 83.95 229 GLU A N 1
ATOM 3470 C CA . GLU B 1 229 ? -2.255 -14.499 16.479 1.00 85.35 229 GLU A CA 1
ATOM 3471 C C . GLU B 1 229 ? -1.804 -15.975 16.499 1.00 84.70 229 GLU A C 1
ATOM 3472 O O . GLU B 1 229 ? -2.578 -16.846 16.121 1.00 86.70 229 GLU A O 1
ATOM 3478 N N . LEU B 1 230 ? -0.550 -16.246 16.861 1.00 82.06 230 LEU A N 1
ATOM 3479 C CA . LEU B 1 230 ? -0.033 -17.620 16.957 1.00 81.49 230 LEU A CA 1
ATOM 3480 C C . LEU B 1 230 ? -0.400 -18.227 18.308 1.00 83.69 230 LEU A C 1
ATOM 3481 O O . LEU B 1 230 ? -0.623 -19.433 18.423 1.00 85.02 230 LEU A O 1
ATOM 3486 N N . ARG C 1 2 ? 14.603 -31.434 -13.241 1.00 63.37 2 ARG C N 1
ATOM 3487 C CA . ARG C 1 2 ? 15.977 -31.840 -13.704 1.00 63.40 2 ARG C CA 1
ATOM 3488 C C . ARG C 1 2 ? 16.157 -33.370 -13.754 1.00 61.19 2 ARG C C 1
ATOM 3489 O O . ARG C 1 2 ? 16.493 -33.929 -14.808 1.00 60.72 2 ARG C O 1
ATOM 3497 N N . ILE C 1 3 ? 15.956 -34.039 -12.622 1.00 60.15 3 ILE C N 1
ATOM 3498 C CA . ILE C 1 3 ? 15.989 -35.504 -12.584 1.00 58.31 3 ILE C CA 1
ATOM 3499 C C . ILE C 1 3 ? 14.654 -36.130 -12.222 1.00 56.95 3 ILE C C 1
ATOM 3500 O O . ILE C 1 3 ? 14.037 -35.746 -11.242 1.00 57.31 3 ILE C O 1
ATOM 3505 N N . ALA C 1 4 ? 14.257 -37.153 -12.973 1.00 55.61 4 ALA C N 1
ATOM 3506 C CA . ALA C 1 4 ? 13.006 -37.847 -12.710 1.00 54.49 4 ALA C CA 1
ATOM 3507 C C . ALA C 1 4 ? 13.228 -39.249 -12.149 1.00 53.41 4 ALA C C 1
ATOM 3508 O O . ALA C 1 4 ? 14.125 -39.970 -12.590 1.00 53.14 4 ALA C O 1
ATOM 3510 N N . VAL C 1 5 ? 12.421 -39.617 -11.157 1.00 53.12 5 VAL C N 1
ATOM 3511 C CA . VAL C 1 5 ? 12.426 -40.965 -10.614 1.00 52.37 5 VAL C CA 1
ATOM 3512 C C . VAL C 1 5 ? 11.006 -41.488 -10.691 1.00 51.80 5 VAL C C 1
ATOM 3513 O O . VAL C 1 5 ? 10.079 -40.850 -10.178 1.00 52.35 5 VAL C O 1
ATOM 3517 N N . ILE C 1 6 ? 10.844 -42.650 -11.320 1.00 50.99 6 ILE C N 1
ATOM 3518 C CA . ILE C 1 6 ? 9.530 -43.215 -11.597 1.00 50.57 6 ILE C CA 1
ATOM 3519 C C . ILE C 1 6 ? 9.359 -44.533 -10.843 1.00 50.44 6 ILE C C 1
ATOM 3520 O O . ILE C 1 6 ? 10.195 -45.423 -10.947 1.00 50.24 6 ILE C O 1
ATOM 3525 N N . GLY C 1 7 ? 8.274 -44.641 -10.082 1.00 50.85 7 GLY C N 1
ATOM 3526 C CA . GLY C 1 7 ? 7.919 -45.872 -9.382 1.00 51.08 7 GLY C CA 1
ATOM 3527 C C . GLY C 1 7 ? 6.468 -46.181 -9.664 1.00 51.23 7 GLY C C 1
ATOM 3528 O O . GLY C 1 7 ? 5.682 -45.276 -9.901 1.00 51.49 7 GLY C O 1
ATOM 3529 N N . ALA C 1 8 ? 6.106 -47.458 -9.644 1.00 51.33 8 ALA C N 1
ATOM 3530 C CA . ALA C 1 8 ? 4.768 -47.870 -10.048 1.00 51.62 8 ALA C CA 1
ATOM 3531 C C . ALA C 1 8 ? 3.774 -47.788 -8.896 1.00 52.89 8 ALA C C 1
ATOM 3532 O O . ALA C 1 8 ? 2.645 -47.321 -9.076 1.00 53.42 8 ALA C O 1
ATOM 3534 N N . MET C 1 9 ? 4.190 -48.252 -7.722 1.00 53.62 9 MET C N 1
ATOM 3535 C CA . MET C 1 9 ? 3.280 -48.427 -6.602 1.00 55.17 9 MET C CA 1
ATOM 3536 C C . MET C 1 9 ? 3.558 -47.422 -5.507 1.00 55.93 9 MET C C 1
ATOM 3537 O O . MET C 1 9 ? 4.612 -46.791 -5.481 1.00 55.27 9 MET C O 1
ATOM 3542 N N . GLU C 1 10 ? 2.603 -47.305 -4.594 1.00 57.57 10 GLU C N 1
ATOM 3543 C CA . GLU C 1 10 ? 2.710 -46.396 -3.463 1.00 58.75 10 GLU C CA 1
ATOM 3544 C C . GLU C 1 10 ? 3.921 -46.736 -2.583 1.00 58.79 10 GLU C C 1
ATOM 3545 O O . GLU C 1 10 ? 4.671 -45.850 -2.172 1.00 58.79 10 GLU C O 1
ATOM 3551 N N . GLU C 1 11 ? 4.121 -48.027 -2.336 1.00 59.03 11 GLU C N 1
ATOM 3552 C CA . GLU C 1 11 ? 5.222 -48.501 -1.503 1.00 59.36 11 GLU C CA 1
ATOM 3553 C C . GLU C 1 11 ? 6.583 -48.159 -2.112 1.00 57.80 11 GLU C C 1
ATOM 3554 O O . GLU C 1 11 ? 7.536 -47.870 -1.386 1.00 58.14 11 GLU C O 1
ATOM 3560 N N . GLU C 1 12 ? 6.658 -48.171 -3.441 1.00 56.31 12 GLU C N 1
ATOM 3561 C CA . GLU C 1 12 ? 7.911 -47.908 -4.164 1.00 55.08 12 GLU C CA 1
ATOM 3562 C C . GLU C 1 12 ? 8.290 -46.426 -4.257 1.00 54.78 12 GLU C C 1
ATOM 3563 O O . GLU C 1 12 ? 9.427 -46.112 -4.586 1.00 54.22 12 GLU C O 1
ATOM 3569 N N . VAL C 1 13 ? 7.345 -45.522 -3.998 1.00 55.42 13 VAL C N 1
ATOM 3570 C CA . VAL C 1 13 ? 7.619 -44.078 -4.056 1.00 55.54 13 VAL C CA 1
ATOM 3571 C C . VAL C 1 13 ? 7.524 -43.364 -2.704 1.00 57.14 13 VAL C C 1
ATOM 3572 O O . VAL C 1 13 ? 8.204 -42.358 -2.498 1.00 57.47 13 VAL C O 1
ATOM 3576 N N . ARG C 1 14 ? 6.690 -43.872 -1.794 1.00 58.38 14 ARG C N 1
ATOM 3577 C CA . ARG C 1 14 ? 6.457 -43.213 -0.507 1.00 60.23 14 ARG C CA 1
ATOM 3578 C C . ARG C 1 14 ? 7.756 -42.917 0.237 1.00 60.53 14 ARG C C 1
ATOM 3579 O O . ARG C 1 14 ? 7.873 -41.883 0.899 1.00 61.74 14 ARG C O 1
ATOM 3587 N N . ILE C 1 15 ? 8.732 -43.814 0.118 1.00 59.65 15 ILE C N 1
ATOM 3588 C CA . ILE C 1 15 ? 10.009 -43.652 0.810 1.00 60.07 15 ILE C CA 1
ATOM 3589 C C . ILE C 1 15 ? 10.717 -42.406 0.283 1.00 59.66 15 ILE C C 1
ATOM 3590 O O . ILE C 1 15 ? 11.086 -41.530 1.051 1.00 60.86 15 ILE C O 1
ATOM 3595 N N . LEU C 1 16 ? 10.894 -42.337 -1.033 1.00 58.21 16 LEU C N 1
ATOM 3596 C CA . LEU C 1 16 ? 11.444 -41.148 -1.685 1.00 58.04 16 LEU C CA 1
ATOM 3597 C C . LEU C 1 16 ? 10.651 -39.895 -1.357 1.00 59.29 16 LEU C C 1
ATOM 3598 O O . LEU C 1 16 ? 11.229 -38.853 -1.038 1.00 60.27 16 LEU C O 1
ATOM 3603 N N . ARG C 1 17 ? 9.330 -39.992 -1.444 1.00 59.50 17 ARG C N 1
ATOM 3604 C CA . ARG C 1 17 ? 8.485 -38.811 -1.306 1.00 60.87 17 ARG C CA 1
ATOM 3605 C C . ARG C 1 17 ? 8.653 -38.103 0.038 1.00 62.92 17 ARG C C 1
ATOM 3606 O O . ARG C 1 17 ? 8.534 -36.880 0.115 1.00 64.24 17 ARG C O 1
ATOM 3614 N N . ASP C 1 18 ? 8.918 -38.870 1.088 1.00 63.40 18 ASP C N 1
ATOM 3615 C CA . ASP C 1 18 ? 9.124 -38.303 2.415 1.00 65.47 18 ASP C CA 1
ATOM 3616 C C . ASP C 1 18 ? 10.473 -37.589 2.547 1.00 65.69 18 ASP C C 1
ATOM 3617 O O . ASP C 1 18 ? 10.603 -36.659 3.339 1.00 67.58 18 ASP C O 1
ATOM 3622 N N . LYS C 1 19 ? 11.462 -38.017 1.769 1.00 64.03 19 LYS C N 1
ATOM 3623 C CA . LYS C 1 19 ? 12.775 -37.362 1.740 1.00 64.31 19 LYS C CA 1
ATOM 3624 C C . LYS C 1 19 ? 12.774 -36.055 0.942 1.00 64.74 19 LYS C C 1
ATOM 3625 O O . LYS C 1 19 ? 13.659 -35.219 1.118 1.00 65.78 19 LYS C O 1
ATOM 3631 N N . LEU C 1 20 ? 11.802 -35.889 0.047 1.00 64.11 20 LEU C N 1
ATOM 3632 C CA . LEU C 1 20 ? 11.707 -34.675 -0.754 1.00 64.74 20 LEU C CA 1
ATOM 3633 C C . LEU C 1 20 ? 11.402 -33.498 0.157 1.00 67.29 20 LEU C C 1
ATOM 3634 O O . LEU C 1 20 ? 10.640 -33.621 1.124 1.00 68.43 20 LEU C O 1
ATOM 3639 N N . GLU C 1 21 ? 12.010 -32.361 -0.161 1.00 68.45 21 GLU C N 1
ATOM 3640 C CA . GLU C 1 21 ? 11.753 -31.117 0.537 1.00 71.17 21 GLU C CA 1
ATOM 3641 C C . GLU C 1 21 ? 11.144 -30.129 -0.453 1.00 71.97 21 GLU C C 1
ATOM 3642 O O . GLU C 1 21 ? 11.386 -30.212 -1.662 1.00 70.60 21 GLU C O 1
ATOM 3648 N N . GLN C 1 22 ? 10.355 -29.190 0.061 1.00 74.47 22 GLN C N 1
ATOM 3649 C CA . GLN C 1 22 ? 9.605 -28.264 -0.779 1.00 75.66 22 GLN C CA 1
ATOM 3650 C C . GLN C 1 22 ? 8.686 -29.028 -1.721 1.00 73.66 22 GLN C C 1
ATOM 3651 O O . GLN C 1 22 ? 8.568 -28.700 -2.906 1.00 73.21 22 GLN C O 1
ATOM 3657 N N . ALA C 1 23 ? 8.048 -30.059 -1.177 1.00 72.65 23 ALA C N 1
ATOM 3658 C CA . ALA C 1 23 ? 7.249 -30.971 -1.977 1.00 70.68 23 ALA C CA 1
ATOM 3659 C C . ALA C 1 23 ? 5.961 -30.302 -2.441 1.00 72.20 23 ALA C C 1
ATOM 3660 O O . ALA C 1 23 ? 5.248 -29.686 -1.652 1.00 74.68 23 ALA C O 1
ATOM 3662 N N . GLU C 1 24 ? 5.692 -30.417 -3.738 1.00 70.90 24 GLU C N 1
ATOM 3663 C CA . GLU C 1 24 ? 4.531 -29.808 -4.372 1.00 72.26 24 GLU C CA 1
ATOM 3664 C C . GLU C 1 24 ? 3.940 -30.828 -5.337 1.00 69.99 24 GLU C C 1
ATOM 3665 O O . GLU C 1 24 ? 4.455 -31.014 -6.439 1.00 68.34 24 GLU C O 1
ATOM 3671 N N . THR C 1 25 ? 2.883 -31.514 -4.900 1.00 70.11 25 THR C N 1
ATOM 3672 C CA . THR C 1 25 ? 2.280 -32.608 -5.669 1.00 68.13 25 THR C CA 1
ATOM 3673 C C . THR C 1 25 ? 1.114 -32.143 -6.539 1.00 69.22 25 THR C C 1
ATOM 3674 O O . THR C 1 25 ? 0.330 -31.292 -6.139 1.00 71.84 25 THR C O 1
ATOM 3678 N N . GLU C 1 26 ? 1.000 -32.728 -7.728 1.00 67.36 26 GLU C N 1
ATOM 3679 C CA . GLU C 1 26 ? -0.118 -32.435 -8.624 1.00 68.24 26 GLU C CA 1
ATOM 3680 C C . GLU C 1 26 ? -0.408 -33.665 -9.491 1.00 65.95 26 GLU C C 1
ATOM 3681 O O . GLU C 1 26 ? 0.502 -34.435 -9.851 1.00 63.66 26 GLU C O 1
ATOM 3687 N N . THR C 1 27 ? -1.691 -33.853 -9.789 1.00 66.84 27 THR C N 1
ATOM 3688 C CA . THR C 1 27 ? -2.174 -35.048 -10.472 1.00 65.17 27 THR C CA 1
ATOM 3689 C C . THR C 1 27 ? -2.576 -34.739 -11.907 1.00 65.07 27 THR C C 1
ATOM 3690 O O . THR C 1 27 ? -3.305 -33.780 -12.165 1.00 67.19 27 THR C O 1
ATOM 3694 N N . VAL C 1 28 ? -2.112 -35.572 -12.831 1.00 62.84 28 VAL C N 1
ATOM 3695 C CA . VAL C 1 28 ? -2.440 -35.448 -14.248 1.00 62.61 28 VAL C CA 1
ATOM 3696 C C . VAL C 1 28 ? -2.868 -36.821 -14.756 1.00 61.07 28 VAL C C 1
ATOM 3697 O O . VAL C 1 28 ? -2.108 -37.778 -14.655 1.00 59.21 28 VAL C O 1
ATOM 3701 N N . ALA C 1 29 ? -4.089 -36.916 -15.277 1.00 62.08 29 ALA C N 1
ATOM 3702 C CA . ALA C 1 29 ? -4.637 -38.182 -15.773 1.00 61.05 29 ALA C CA 1
ATOM 3703 C C . ALA C 1 29 ? -4.596 -39.298 -14.718 1.00 60.38 29 ALA C C 1
ATOM 3704 O O . ALA C 1 29 ? -4.342 -40.465 -15.032 1.00 58.86 29 ALA C O 1
ATOM 3706 N N . GLY C 1 30 ? -4.853 -38.932 -13.466 1.00 61.80 30 GLY C N 1
ATOM 3707 C CA . GLY C 1 30 ? -4.805 -39.878 -12.353 1.00 61.59 30 GLY C CA 1
ATOM 3708 C C . GLY C 1 30 ? -3.406 -40.296 -11.927 1.00 59.79 30 GLY C C 1
ATOM 3709 O O . GLY C 1 30 ? -3.258 -41.212 -11.121 1.00 59.50 30 GLY C O 1
ATOM 3710 N N . CYS C 1 31 ? -2.380 -39.626 -12.452 1.00 58.86 31 CYS C N 1
ATOM 3711 C CA . CYS C 1 31 ? -0.994 -39.925 -12.107 1.00 57.40 31 CYS C CA 1
ATOM 3712 C C . CYS C 1 31 ? -0.434 -38.847 -11.184 1.00 58.42 31 CYS C C 1
ATOM 3713 O O . CYS C 1 31 ? -0.520 -37.651 -11.480 1.00 59.53 31 CYS C O 1
ATOM 3716 N N . GLU C 1 32 ? 0.153 -39.285 -10.074 1.00 58.23 32 GLU C N 1
ATOM 3717 C CA . GLU C 1 32 ? 0.750 -38.385 -9.087 1.00 59.26 32 GLU C CA 1
ATOM 3718 C C . GLU C 1 32 ? 2.124 -37.899 -9.572 1.00 58.24 32 GLU C C 1
ATOM 3719 O O . GLU C 1 32 ? 2.955 -38.698 -9.989 1.00 56.58 32 GLU C O 1
ATOM 3725 N N . PHE C 1 33 ? 2.349 -36.590 -9.525 1.00 59.53 33 PHE C N 1
ATOM 3726 C CA . PHE C 1 33 ? 3.662 -36.010 -9.793 1.00 59.13 33 PHE C CA 1
ATOM 3727 C C . PHE C 1 33 ? 4.068 -35.176 -8.593 1.00 60.70 33 PHE C C 1
ATOM 3728 O O . PHE C 1 33 ? 3.568 -34.066 -8.424 1.00 62.66 33 PHE C O 1
ATOM 3736 N N . THR C 1 34 ? 4.965 -35.699 -7.759 1.00 60.06 34 THR C N 1
ATOM 3737 C CA . THR C 1 34 ? 5.503 -34.908 -6.651 1.00 61.58 34 THR C CA 1
ATOM 3738 C C . THR C 1 34 ? 6.845 -34.310 -7.058 1.00 61.38 34 THR C C 1
ATOM 3739 O O . THR C 1 34 ? 7.719 -35.008 -7.575 1.00 59.77 34 THR C O 1
ATOM 3743 N N . LYS C 1 35 ? 6.996 -33.013 -6.803 1.00 63.36 35 LYS C N 1
ATOM 3744 C CA . LYS C 1 35 ? 8.159 -32.250 -7.239 1.00 63.78 35 LYS C CA 1
ATOM 3745 C C . LYS C 1 35 ? 8.796 -31.561 -6.030 1.00 65.49 35 LYS C C 1
ATOM 3746 O O . LYS C 1 35 ? 8.123 -30.826 -5.310 1.00 67.50 35 LYS C O 1
ATOM 3752 N N . GLY C 1 36 ? 10.084 -31.822 -5.802 1.00 64.87 36 GLY C N 1
ATOM 3753 C CA . GLY C 1 36 ? 10.797 -31.267 -4.652 1.00 66.46 36 GLY C CA 1
ATOM 3754 C C . GLY C 1 36 ? 12.310 -31.361 -4.788 1.00 66.04 36 GLY C C 1
ATOM 3755 O O . GLY C 1 36 ? 12.835 -31.583 -5.881 1.00 64.98 36 GLY C O 1
ATOM 3756 N N . GLN C 1 37 ? 13.003 -31.193 -3.665 1.00 67.09 37 GLN C N 1
ATOM 3757 C CA . GLN C 1 37 ? 14.462 -31.175 -3.625 1.00 67.21 37 GLN C CA 1
ATOM 3758 C C . GLN C 1 37 ? 15.009 -32.376 -2.862 1.00 65.98 37 GLN C C 1
ATOM 3759 O O . GLN C 1 37 ? 14.551 -32.676 -1.760 1.00 66.37 37 GLN C O 1
ATOM 3765 N N . LEU C 1 38 ? 16.000 -33.045 -3.447 1.00 64.81 38 LEU C N 1
ATOM 3766 C CA . LEU C 1 38 ? 16.718 -34.128 -2.771 1.00 64.04 38 LEU C CA 1
ATOM 3767 C C . LEU C 1 38 ? 18.156 -34.208 -3.292 1.00 64.16 38 LEU C C 1
ATOM 3768 O O . LEU C 1 38 ? 18.392 -34.104 -4.504 1.00 63.71 38 LEU C O 1
ATOM 3773 N N . ALA C 1 39 ? 19.109 -34.363 -2.372 1.00 65.04 39 ALA C N 1
ATOM 3774 C CA . ALA C 1 39 ? 20.534 -34.393 -2.705 1.00 65.65 39 ALA C CA 1
ATOM 3775 C C . ALA C 1 39 ? 20.915 -33.236 -3.637 1.00 66.87 39 ALA C C 1
ATOM 3776 O O . ALA C 1 39 ? 21.676 -33.420 -4.589 1.00 66.77 39 ALA C O 1
ATOM 3778 N N . GLY C 1 40 ? 20.376 -32.051 -3.350 1.00 68.33 40 GLY C N 1
ATOM 3779 C CA . GLY C 1 40 ? 20.555 -30.861 -4.190 1.00 69.86 40 GLY C CA 1
ATOM 3780 C C . GLY C 1 40 ? 20.199 -31.049 -5.657 1.00 68.68 40 GLY C C 1
ATOM 3781 O O . GLY C 1 40 ? 20.831 -30.455 -6.534 1.00 69.80 40 GLY C O 1
ATOM 3782 N N . HIS C 1 41 ? 19.196 -31.885 -5.926 1.00 66.60 41 HIS C N 1
ATOM 3783 C CA . HIS C 1 41 ? 18.660 -32.038 -7.267 1.00 65.55 41 HIS C CA 1
ATOM 3784 C C . HIS C 1 41 ? 17.209 -31.620 -7.239 1.00 65.41 41 HIS C C 1
ATOM 3785 O O . HIS C 1 41 ? 16.548 -31.754 -6.210 1.00 65.34 41 HIS C O 1
ATOM 3792 N N . GLU C 1 42 ? 16.712 -31.109 -8.363 1.00 65.63 42 GLU C N 1
ATOM 3793 C CA . GLU C 1 42 ? 15.277 -30.938 -8.525 1.00 65.28 42 GLU C CA 1
ATOM 3794 C C . GLU C 1 42 ? 14.764 -32.269 -9.020 1.00 62.83 42 GLU C C 1
ATOM 3795 O O . GLU C 1 42 ? 15.078 -32.684 -10.135 1.00 62.00 42 GLU C O 1
ATOM 3801 N N . VAL C 1 43 ? 13.970 -32.933 -8.185 1.00 61.92 43 VAL C N 1
ATOM 3802 C CA . VAL C 1 43 ? 13.561 -34.305 -8.436 1.00 59.82 43 VAL C CA 1
ATOM 3803 C C . VAL C 1 43 ? 12.063 -34.360 -8.689 1.00 59.43 43 VAL C C 1
ATOM 3804 O O . VAL C 1 43 ? 11.272 -33.932 -7.853 1.00 60.39 43 VAL C O 1
ATOM 3808 N N . ILE C 1 44 ? 11.682 -34.867 -9.858 1.00 58.27 44 ILE C N 1
ATOM 3809 C CA . ILE C 1 44 ? 10.278 -35.092 -10.188 1.00 57.84 44 ILE C CA 1
ATOM 3810 C C . ILE C 1 44 ? 9.961 -36.556 -9.910 1.00 56.23 44 ILE C C 1
ATOM 3811 O O . ILE C 1 44 ? 10.411 -37.453 -10.629 1.00 54.98 44 ILE C O 1
ATOM 3816 N N . LEU C 1 45 ? 9.189 -36.783 -8.855 1.00 56.56 45 LEU C N 1
ATOM 3817 C CA . LEU C 1 45 ? 8.798 -38.118 -8.439 1.00 55.50 45 LEU C CA 1
ATOM 3818 C C . LEU C 1 45 ? 7.438 -38.453 -9.042 1.00 55.19 45 LEU C C 1
ATOM 3819 O O . LEU C 1 45 ? 6.480 -37.698 -8.899 1.00 56.33 45 LEU C O 1
ATOM 3824 N N . LEU C 1 46 ? 7.358 -39.587 -9.725 1.00 53.86 46 LEU C N 1
ATOM 3825 C CA . LEU C 1 46 ? 6.138 -39.970 -10.431 1.00 53.58 46 LEU C CA 1
ATOM 3826 C C . LEU C 1 46 ? 5.706 -41.374 -10.049 1.00 52.98 46 LEU C C 1
ATOM 3827 O O . LEU C 1 46 ? 6.474 -42.329 -10.201 1.00 52.08 46 LEU C O 1
ATOM 3832 N N . LYS C 1 47 ? 4.479 -41.492 -9.547 1.00 53.78 47 LYS C N 1
ATOM 3833 C CA . LYS C 1 47 ? 3.841 -42.793 -9.387 1.00 53.53 47 LYS C CA 1
ATOM 3834 C C . LYS C 1 47 ? 3.100 -43.134 -10.687 1.00 52.97 47 LYS C C 1
ATOM 3835 O O . LYS C 1 47 ? 2.075 -42.534 -11.018 1.00 53.73 47 LYS C O 1
ATOM 3841 N N . SER C 1 48 ? 3.645 -44.094 -11.423 1.00 51.85 48 SER C N 1
ATOM 3842 C CA . SER C 1 48 ? 3.221 -44.372 -12.784 1.00 51.29 48 SER C CA 1
ATOM 3843 C C . SER C 1 48 ? 2.037 -45.296 -12.852 1.00 51.67 48 SER C C 1
ATOM 3844 O O . SER C 1 48 ? 1.364 -45.354 -13.875 1.00 51.60 48 SER C O 1
ATOM 3847 N N . GLY C 1 49 ? 1.805 -46.048 -11.783 1.00 52.26 49 GLY C N 1
ATOM 3848 C CA . GLY C 1 49 ? 0.900 -47.176 -11.844 1.00 52.75 49 GLY C CA 1
ATOM 3849 C C . GLY C 1 49 ? 1.582 -48.354 -12.525 1.00 51.91 49 GLY C C 1
ATOM 3850 O O . GLY C 1 49 ? 2.669 -48.228 -13.099 1.00 50.96 49 GLY C O 1
ATOM 3851 N N . ILE C 1 50 ? 0.916 -49.502 -12.467 1.00 52.55 50 ILE C N 1
ATOM 3852 C CA . ILE C 1 50 ? 1.473 -50.765 -12.913 1.00 52.29 50 ILE C CA 1
ATOM 3853 C C . ILE C 1 50 ? 1.177 -51.011 -14.394 1.00 51.83 50 ILE C C 1
ATOM 3854 O O . ILE C 1 50 ? 0.101 -50.673 -14.875 1.00 52.20 50 ILE C O 1
ATOM 3859 N N . GLY C 1 51 ? 2.146 -51.596 -15.105 1.00 51.24 51 GLY C N 1
ATOM 3860 C CA . GLY C 1 51 ? 1.949 -52.045 -16.479 1.00 51.07 51 GLY C CA 1
ATOM 3861 C C . GLY C 1 51 ? 2.546 -51.128 -17.528 1.00 50.19 51 GLY C C 1
ATOM 3862 O O . GLY C 1 51 ? 2.899 -49.982 -17.243 1.00 49.76 51 GLY C O 1
ATOM 3863 N N . LYS C 1 52 ? 2.641 -51.642 -18.754 1.00 50.17 52 LYS C N 1
ATOM 3864 C CA . LYS C 1 52 ? 3.284 -50.934 -19.860 1.00 49.64 52 LYS C CA 1
ATOM 3865 C C . LYS C 1 52 ? 2.581 -49.647 -20.253 1.00 49.50 52 LYS C C 1
ATOM 3866 O O . LYS C 1 52 ? 3.225 -48.615 -20.433 1.00 49.16 52 LYS C O 1
ATOM 3872 N N . VAL C 1 53 ? 1.264 -49.716 -20.415 1.00 50.00 53 VAL C N 1
ATOM 3873 C CA . VAL C 1 53 ? 0.492 -48.559 -20.850 1.00 50.21 53 VAL C CA 1
ATOM 3874 C C . VAL C 1 53 ? 0.527 -47.453 -19.788 1.00 50.22 53 VAL C C 1
ATOM 3875 O O . VAL C 1 53 ? 0.730 -46.284 -20.118 1.00 50.22 53 VAL C O 1
ATOM 3879 N N . ASN C 1 54 ? 0.341 -47.821 -18.523 1.00 50.47 54 ASN C N 1
ATOM 3880 C CA . ASN C 1 54 ? 0.448 -46.855 -17.425 1.00 50.69 54 ASN C CA 1
ATOM 3881 C C . ASN C 1 54 ? 1.801 -46.175 -17.406 1.00 50.02 54 ASN C C 1
ATOM 3882 O O . ASN C 1 54 ? 1.884 -44.957 -17.357 1.00 50.29 54 ASN C O 1
ATOM 3887 N N . ALA C 1 55 ? 2.860 -46.970 -17.462 1.00 49.45 55 ALA C N 1
ATOM 3888 C CA . ALA C 1 55 ? 4.211 -46.432 -17.469 1.00 49.05 55 ALA C CA 1
ATOM 3889 C C . ALA C 1 55 ? 4.469 -45.565 -18.702 1.00 49.05 55 ALA C C 1
ATOM 3890 O O . ALA C 1 55 ? 5.059 -44.499 -18.596 1.00 49.23 55 ALA C O 1
ATOM 3892 N N . ALA C 1 56 ? 4.023 -46.020 -19.869 1.00 49.07 56 ALA C N 1
ATOM 3893 C CA . ALA C 1 56 ? 4.251 -45.275 -21.115 1.00 49.31 56 ALA C CA 1
ATOM 3894 C C . ALA C 1 56 ? 3.532 -43.929 -21.095 1.00 49.92 56 ALA C C 1
ATOM 3895 O O . ALA C 1 56 ? 4.129 -42.902 -21.407 1.00 50.32 56 ALA C O 1
ATOM 3897 N N . MET C 1 57 ? 2.261 -43.946 -20.699 1.00 50.26 57 MET C N 1
ATOM 3898 C CA . MET C 1 57 ? 1.457 -42.732 -20.587 1.00 51.21 57 MET C CA 1
ATOM 3899 C C . MET C 1 57 ? 2.087 -41.758 -19.594 1.00 51.51 57 MET C C 1
ATOM 3900 O O . MET C 1 57 ? 2.335 -40.594 -19.914 1.00 52.24 57 MET C O 1
ATOM 3905 N N . SER C 1 58 ? 2.328 -42.260 -18.385 1.00 51.14 58 SER C N 1
ATOM 3906 C CA . SER C 1 58 ? 2.870 -41.455 -17.294 1.00 51.54 58 SER C CA 1
ATOM 3907 C C . SER C 1 58 ? 4.268 -40.897 -17.622 1.00 51.36 58 SER C C 1
ATOM 3908 O O . SER C 1 58 ? 4.540 -39.729 -17.354 1.00 52.21 58 SER C O 1
ATOM 3911 N N . THR C 1 59 ? 5.129 -41.716 -18.234 1.00 50.56 59 THR C N 1
ATOM 3912 C CA . THR C 1 59 ? 6.449 -41.257 -18.674 1.00 50.68 59 THR C CA 1
ATOM 3913 C C . THR C 1 59 ? 6.322 -40.169 -19.736 1.00 51.59 59 THR C C 1
ATOM 3914 O O . THR C 1 59 ? 7.097 -39.220 -19.740 1.00 52.37 59 THR C O 1
ATOM 3918 N N . THR C 1 60 ? 5.341 -40.302 -20.627 1.00 51.72 60 THR C N 1
ATOM 3919 C CA . THR C 1 60 ? 5.118 -39.316 -21.687 1.00 52.80 60 THR C CA 1
ATOM 3920 C C . THR C 1 60 ? 4.665 -37.984 -21.110 1.00 54.07 60 THR C C 1
ATOM 3921 O O . THR C 1 60 ? 5.129 -36.926 -21.532 1.00 55.26 60 THR C O 1
ATOM 3925 N N . ILE C 1 61 ? 3.764 -38.038 -20.137 1.00 54.09 61 ILE C N 1
ATOM 3926 C CA . ILE C 1 61 ? 3.291 -36.826 -19.465 1.00 55.56 61 ILE C CA 1
ATOM 3927 C C . ILE C 1 61 ? 4.457 -36.116 -18.787 1.00 56.00 61 ILE C C 1
ATOM 3928 O O . ILE C 1 61 ? 4.602 -34.901 -18.902 1.00 57.57 61 ILE C O 1
ATOM 3933 N N . LEU C 1 62 ? 5.278 -36.890 -18.084 1.00 54.83 62 LEU C N 1
ATOM 3934 C CA . LEU C 1 62 ? 6.488 -36.377 -17.446 1.00 55.21 62 LEU C CA 1
ATOM 3935 C C . LEU C 1 62 ? 7.346 -35.613 -18.444 1.00 56.12 62 LEU C C 1
ATOM 3936 O O . LEU C 1 62 ? 7.678 -34.446 -18.224 1.00 57.65 62 LEU C O 1
ATOM 3941 N N . LEU C 1 63 ? 7.697 -36.283 -19.537 1.00 55.43 63 LEU C N 1
ATOM 3942 C CA . LEU C 1 63 ? 8.591 -35.712 -20.542 1.00 56.44 63 LEU C CA 1
ATOM 3943 C C . LEU C 1 63 ? 7.989 -34.513 -21.274 1.00 58.20 63 LEU C C 1
ATOM 3944 O O . LEU C 1 63 ? 8.718 -33.606 -21.670 1.00 59.75 63 LEU C O 1
ATOM 3949 N N . GLU C 1 64 ? 6.672 -34.496 -21.434 1.00 58.24 64 GLU C N 1
ATOM 3950 C CA . GLU C 1 64 ? 6.003 -33.367 -22.073 1.00 60.16 64 GLU C CA 1
ATOM 3951 C C . GLU C 1 64 ? 5.960 -32.160 -21.142 1.00 61.85 64 GLU C C 1
ATOM 3952 O O . GLU C 1 64 ? 6.379 -31.067 -21.518 1.00 63.81 64 GLU C O 1
ATOM 3958 N N . ARG C 1 65 ? 5.476 -32.375 -19.922 1.00 61.29 65 ARG C N 1
ATOM 3959 C CA . ARG C 1 65 ? 5.250 -31.287 -18.963 1.00 63.09 65 ARG C CA 1
ATOM 3960 C C . ARG C 1 65 ? 6.488 -30.849 -18.178 1.00 63.54 65 ARG C C 1
ATOM 3961 O O . ARG C 1 65 ? 6.668 -29.658 -17.943 1.00 65.71 65 ARG C O 1
ATOM 3969 N N . TYR C 1 66 ? 7.322 -31.796 -17.751 1.00 61.72 66 TYR C N 1
ATOM 3970 C CA . TYR C 1 66 ? 8.413 -31.483 -16.821 1.00 62.13 66 TYR C CA 1
ATOM 3971 C C . TYR C 1 66 ? 9.797 -31.408 -17.461 1.00 62.36 66 TYR C C 1
ATOM 3972 O O . TYR C 1 66 ? 10.671 -30.729 -16.942 1.00 63.61 66 TYR C O 1
ATOM 3981 N N . LYS C 1 67 ? 9.992 -32.095 -18.582 1.00 61.43 67 LYS C N 1
ATOM 3982 C CA . LYS C 1 67 ? 11.250 -32.019 -19.338 1.00 62.04 67 LYS C CA 1
ATOM 3983 C C . LYS C 1 67 ? 12.482 -32.326 -18.461 1.00 61.72 67 LYS C C 1
ATOM 3984 O O . LYS C 1 67 ? 13.417 -31.526 -18.394 1.00 63.40 67 LYS C O 1
ATOM 3990 N N . PRO C 1 68 ? 12.486 -33.484 -17.781 1.00 59.78 68 PRO C N 1
ATOM 3991 C CA . PRO C 1 68 ? 13.657 -33.839 -16.990 1.00 59.60 68 PRO C CA 1
ATOM 3992 C C . PRO C 1 68 ? 14.821 -34.244 -17.887 1.00 59.87 68 PRO C C 1
ATOM 3993 O O . PRO C 1 68 ? 14.601 -34.807 -18.966 1.00 59.35 68 PRO C O 1
ATOM 3997 N N . GLU C 1 69 ? 16.043 -33.981 -17.423 1.00 60.90 69 GLU C N 1
ATOM 3998 C CA . GLU C 1 69 ? 17.260 -34.266 -18.189 1.00 61.71 69 GLU C CA 1
ATOM 3999 C C . GLU C 1 69 ? 17.609 -35.751 -18.168 1.00 60.13 69 GLU C C 1
ATOM 4000 O O . GLU C 1 69 ? 18.158 -36.278 -19.132 1.00 60.44 69 GLU C O 1
ATOM 4006 N N . LYS C 1 70 ? 17.292 -36.415 -17.060 1.00 58.72 70 LYS C N 1
ATOM 4007 C CA . LYS C 1 70 ? 17.524 -37.850 -16.905 1.00 57.40 70 LYS C CA 1
ATOM 4008 C C . LYS C 1 70 ? 16.354 -38.499 -16.171 1.00 55.71 70 LYS C C 1
ATOM 4009 O O . LYS C 1 70 ? 15.580 -37.825 -15.492 1.00 55.70 70 LYS C O 1
ATOM 4015 N N . VAL C 1 71 ? 16.234 -39.814 -16.315 1.00 54.59 71 VAL C N 1
ATOM 4016 C CA . VAL C 1 71 ? 15.112 -40.564 -15.760 1.00 53.23 71 VAL C CA 1
ATOM 4017 C C . VAL C 1 71 ? 15.619 -41.834 -15.097 1.00 52.74 71 VAL C C 1
ATOM 4018 O O . VAL C 1 71 ? 16.397 -42.576 -15.685 1.00 53.00 71 VAL C O 1
ATOM 4022 N N . ILE C 1 72 ? 15.158 -42.092 -13.879 1.00 52.29 72 ILE C N 1
ATOM 4023 C CA . ILE C 1 72 ? 15.479 -43.332 -13.192 1.00 52.00 72 ILE C CA 1
ATOM 4024 C C . ILE C 1 72 ? 14.194 -44.065 -12.881 1.00 51.11 72 ILE C C 1
ATOM 4025 O O . ILE C 1 72 ? 13.236 -43.465 -12.403 1.00 50.96 72 ILE C O 1
ATOM 4030 N N . ASN C 1 73 ? 14.184 -45.364 -13.137 1.00 50.81 73 ASN C N 1
ATOM 4031 C CA . ASN C 1 73 ? 13.031 -46.190 -12.837 1.00 50.27 73 ASN C CA 1
ATOM 4032 C C . ASN C 1 73 ? 13.355 -47.098 -11.657 1.00 50.66 73 ASN C C 1
ATOM 4033 O O . ASN C 1 73 ? 14.357 -47.814 -11.676 1.00 51.17 73 ASN C O 1
ATOM 4038 N N . THR C 1 74 ? 12.493 -47.070 -10.646 1.00 50.68 74 THR C N 1
ATOM 4039 C CA . THR C 1 74 ? 12.728 -47.785 -9.399 1.00 51.31 74 THR C CA 1
ATOM 4040 C C . THR C 1 74 ? 11.584 -48.756 -9.083 1.00 51.39 74 THR C C 1
ATOM 4041 O O . THR C 1 74 ? 10.623 -48.863 -9.842 1.00 50.92 74 THR C O 1
ATOM 4045 N N . GLY C 1 75 ? 11.709 -49.488 -7.980 1.00 52.21 75 GLY C N 1
ATOM 4046 C CA . GLY C 1 75 ? 10.659 -50.405 -7.538 1.00 52.72 75 GLY C CA 1
ATOM 4047 C C . GLY C 1 75 ? 11.118 -51.844 -7.408 1.00 53.55 75 GLY C C 1
ATOM 4048 O O . GLY C 1 75 ? 12.317 -52.135 -7.390 1.00 53.92 75 GLY C O 1
ATOM 4049 N N . SER C 1 76 ? 10.143 -52.741 -7.296 1.00 54.13 76 SER C N 1
ATOM 4050 C CA . SER C 1 76 ? 10.404 -54.167 -7.148 1.00 55.32 76 SER C CA 1
ATOM 4051 C C . SER C 1 76 ? 10.575 -54.834 -8.513 1.00 55.01 76 SER C C 1
ATOM 4052 O O . SER C 1 76 ? 10.276 -54.234 -9.550 1.00 53.88 76 SER C O 1
ATOM 4055 N N . ALA C 1 77 ? 11.092 -56.062 -8.497 1.00 56.28 77 ALA C N 1
ATOM 4056 C CA . ALA C 1 77 ? 11.231 -56.870 -9.707 1.00 56.51 77 ALA C CA 1
ATOM 4057 C C . ALA C 1 77 ? 11.409 -58.334 -9.342 1.00 58.48 77 ALA C C 1
ATOM 4058 O O . ALA C 1 77 ? 11.813 -58.656 -8.229 1.00 59.64 77 ALA C O 1
ATOM 4060 N N . GLY C 1 78 ? 11.112 -59.219 -10.285 1.00 59.11 78 GLY C N 1
ATOM 4061 C CA . GLY C 1 78 ? 11.231 -60.660 -10.065 1.00 61.32 78 GLY C CA 1
ATOM 4062 C C . GLY C 1 78 ? 12.577 -61.192 -10.499 1.00 62.40 78 GLY C C 1
ATOM 4063 O O . GLY C 1 78 ? 12.980 -61.005 -11.648 1.00 61.82 78 GLY C O 1
ATOM 4064 N N . GLY C 1 79 ? 13.277 -61.860 -9.588 1.00 64.20 79 GLY C N 1
ATOM 4065 C CA . GLY C 1 79 ? 14.602 -62.380 -9.884 1.00 65.63 79 GLY C CA 1
ATOM 4066 C C . GLY C 1 79 ? 14.563 -63.470 -10.938 1.00 67.15 79 GLY C C 1
ATOM 4067 O O . GLY C 1 79 ? 13.720 -64.366 -10.890 1.00 68.40 79 GLY C O 1
ATOM 4068 N N . PHE C 1 80 ? 15.476 -63.382 -11.899 1.00 67.31 80 PHE C N 1
ATOM 4069 C CA . PHE C 1 80 ? 15.546 -64.341 -12.997 1.00 68.92 80 PHE C CA 1
ATOM 4070 C C . PHE C 1 80 ? 16.859 -65.123 -13.047 1.00 71.57 80 PHE C C 1
ATOM 4071 O O . PHE C 1 80 ? 16.849 -66.313 -13.344 1.00 74.03 80 PHE C O 1
ATOM 4079 N N . HIS C 1 81 ? 17.978 -64.458 -12.771 1.00 71.33 81 HIS C N 1
ATOM 4080 C CA . HIS C 1 81 ? 19.296 -65.100 -12.769 1.00 74.02 81 HIS C CA 1
ATOM 4081 C C . HIS C 1 81 ? 19.519 -65.860 -11.463 1.00 76.06 81 HIS C C 1
ATOM 4082 O O . HIS C 1 81 ? 19.197 -65.361 -10.385 1.00 74.90 81 HIS C O 1
ATOM 4089 N N . HIS C 1 82 ? 20.105 -67.050 -11.568 1.00 79.35 82 HIS C N 1
ATOM 4090 C CA . HIS C 1 82 ? 20.169 -68.007 -10.452 1.00 81.91 82 HIS C CA 1
ATOM 4091 C C . HIS C 1 82 ? 21.101 -67.614 -9.303 1.00 82.38 82 HIS C C 1
ATOM 4092 O O . HIS C 1 82 ? 21.038 -68.209 -8.228 1.00 84.11 82 HIS C O 1
ATOM 4099 N N . SER C 1 83 ? 21.962 -66.628 -9.523 1.00 81.10 83 SER C N 1
ATOM 4100 C CA . SER C 1 83 ? 22.850 -66.127 -8.473 1.00 81.41 83 SER C CA 1
ATOM 4101 C C . SER C 1 83 ? 22.145 -65.174 -7.506 1.00 78.78 83 SER C C 1
ATOM 4102 O O . SER C 1 83 ? 22.601 -64.985 -6.379 1.00 79.41 83 SER C O 1
ATOM 4105 N N . LEU C 1 84 ? 21.036 -64.579 -7.939 1.00 76.08 84 LEU C N 1
ATOM 4106 C CA . LEU C 1 84 ? 20.416 -63.476 -7.199 1.00 73.52 84 LEU C CA 1
ATOM 4107 C C . LEU C 1 84 ? 19.410 -63.942 -6.157 1.00 73.97 84 LEU C C 1
ATOM 4108 O O . LEU C 1 84 ? 18.755 -64.967 -6.325 1.00 75.37 84 LEU C O 1
ATOM 4113 N N . ASN C 1 85 ? 19.308 -63.167 -5.080 1.00 73.01 85 ASN C N 1
ATOM 4114 C CA . ASN C 1 85 ? 18.375 -63.427 -3.990 1.00 73.49 85 ASN C CA 1
ATOM 4115 C C . ASN C 1 85 ? 17.420 -62.258 -3.806 1.00 70.79 85 ASN C C 1
ATOM 4116 O O . ASN C 1 85 ? 17.660 -61.152 -4.296 1.00 68.68 85 A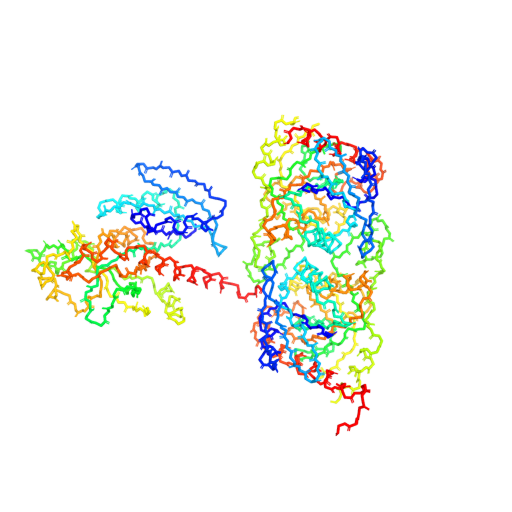SN C O 1
ATOM 4121 N N . VAL C 1 86 ? 16.353 -62.508 -3.058 1.00 71.22 86 VAL C N 1
ATOM 4122 C CA . VAL C 1 86 ? 15.444 -61.452 -2.641 1.00 69.29 86 VAL C CA 1
ATOM 4123 C C . VAL C 1 86 ? 16.250 -60.421 -1.847 1.00 68.71 86 VAL C C 1
ATOM 4124 O O . VAL C 1 86 ? 17.089 -60.787 -1.013 1.00 70.50 86 VAL C O 1
ATOM 4128 N N . GLY C 1 87 ? 16.013 -59.142 -2.133 1.00 66.40 87 GLY C N 1
ATOM 4129 C CA . GLY C 1 87 ? 16.750 -58.052 -1.499 1.00 65.81 87 GLY C CA 1
ATOM 4130 C C . GLY C 1 87 ? 17.804 -57.420 -2.392 1.00 64.77 87 GLY C C 1
ATOM 4131 O O . GLY C 1 87 ? 18.136 -56.242 -2.228 1.00 63.69 87 GLY C O 1
ATOM 4132 N N . ASP C 1 88 ? 18.312 -58.190 -3.352 1.00 65.35 88 ASP C N 1
ATOM 4133 C CA . ASP C 1 88 ? 19.368 -57.719 -4.252 1.00 64.88 88 ASP C CA 1
ATOM 4134 C C . ASP C 1 88 ? 18.892 -56.620 -5.200 1.00 62.54 88 ASP C C 1
ATOM 4135 O O . ASP C 1 88 ? 17.751 -56.630 -5.666 1.00 61.43 88 ASP C O 1
ATOM 4140 N N . VAL C 1 89 ? 19.792 -55.683 -5.483 1.00 62.06 89 VAL C N 1
ATOM 4141 C CA . VAL C 1 89 ? 19.525 -54.565 -6.384 1.00 60.24 89 VAL C CA 1
ATOM 4142 C C . VAL C 1 89 ? 20.132 -54.843 -7.757 1.00 60.46 89 VAL C C 1
ATOM 4143 O O . VAL C 1 89 ? 21.230 -55.396 -7.855 1.00 62.11 89 VAL C O 1
ATOM 4147 N N . VAL C 1 90 ? 19.404 -54.469 -8.812 1.00 59.06 90 VAL C N 1
ATOM 4148 C CA . VAL C 1 90 ? 19.856 -54.661 -10.192 1.00 59.32 90 VAL C CA 1
ATOM 4149 C C . VAL C 1 90 ? 19.849 -53.334 -10.940 1.00 58.02 90 VAL C C 1
ATOM 4150 O O . VAL C 1 90 ? 18.818 -52.671 -11.012 1.00 56.52 90 VAL C O 1
ATOM 4154 N N . ILE C 1 91 ? 21.002 -52.945 -11.478 1.00 58.89 91 ILE C N 1
ATOM 4155 C CA . ILE C 1 91 ? 21.082 -51.815 -12.403 1.00 58.16 91 ILE C CA 1
ATOM 4156 C C . ILE C 1 91 ? 20.902 -52.341 -13.824 1.00 58.36 91 ILE C C 1
ATOM 4157 O O . ILE C 1 91 ? 21.518 -53.343 -14.208 1.00 59.89 91 ILE C O 1
ATOM 4162 N N . SER C 1 92 ? 20.057 -51.670 -14.600 1.00 57.04 92 SER C N 1
ATOM 4163 C CA . SER C 1 92 ? 19.863 -52.032 -15.997 1.00 57.28 92 SER C CA 1
ATOM 4164 C C . SER C 1 92 ? 21.107 -51.699 -16.801 1.00 58.81 92 SER C C 1
ATOM 4165 O O . SER C 1 92 ? 21.546 -50.549 -16.817 1.00 58.76 92 SER C O 1
ATOM 4168 N N . THR C 1 93 ? 21.672 -52.705 -17.461 1.00 60.43 93 THR C N 1
ATOM 4169 C CA . THR C 1 93 ? 22.581 -52.471 -18.575 1.00 62.03 93 THR C CA 1
ATOM 4170 C C . THR C 1 93 ? 21.734 -52.156 -19.794 1.00 61.19 93 THR C C 1
ATOM 4171 O O . THR C 1 93 ? 21.956 -51.170 -20.488 1.00 61.33 93 THR C O 1
ATOM 4175 N N . GLU C 1 94 ? 20.737 -53.003 -20.023 1.00 60.49 94 GLU C N 1
ATOM 4176 C CA . GLU C 1 94 ? 19.862 -52.915 -21.184 1.00 59.88 94 GLU C CA 1
ATOM 4177 C C . GLU C 1 94 ? 18.462 -53.321 -20.753 1.00 58.20 94 GLU C C 1
ATOM 4178 O O . GLU C 1 94 ? 18.298 -54.027 -19.755 1.00 58.09 94 GLU C O 1
ATOM 4184 N N . VAL C 1 95 ? 17.454 -52.866 -21.494 1.00 57.11 95 VAL C N 1
ATOM 4185 C CA . VAL C 1 95 ? 16.063 -53.238 -21.226 1.00 55.78 95 VAL C CA 1
ATOM 4186 C C . VAL C 1 95 ? 15.381 -53.792 -22.480 1.00 56.14 95 VAL C C 1
ATOM 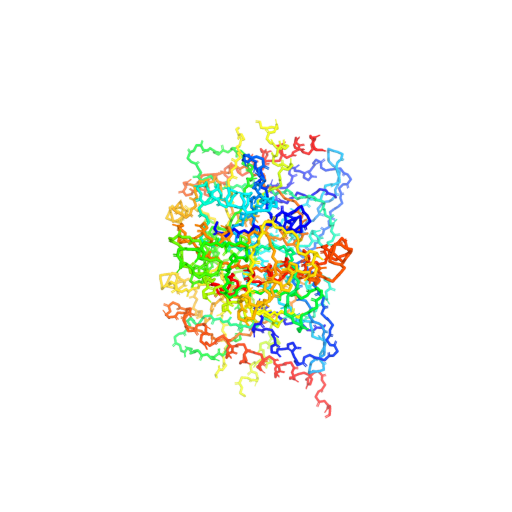4187 O O . VAL C 1 95 ? 15.571 -53.270 -23.578 1.00 56.57 95 VAL C O 1
ATOM 4191 N N . ARG C 1 96 ? 14.583 -54.844 -22.296 1.00 56.15 96 ARG C N 1
ATOM 4192 C CA . ARG C 1 96 ? 13.835 -55.466 -23.379 1.00 56.59 96 ARG C CA 1
ATOM 4193 C C . ARG C 1 96 ? 12.404 -55.800 -22.944 1.00 55.58 96 ARG C C 1
ATOM 4194 O O . ARG C 1 96 ? 12.108 -55.864 -21.751 1.00 54.94 96 ARG C O 1
ATOM 4202 N N . HIS C 1 97 ? 11.527 -56.010 -23.924 1.00 55.63 97 HIS C N 1
ATOM 4203 C CA . HIS C 1 97 ? 10.216 -56.598 -23.683 1.00 55.31 97 HIS C CA 1
ATOM 4204 C C . HIS C 1 97 ? 10.381 -58.111 -23.729 1.00 57.05 97 HIS C C 1
ATOM 4205 O O . HIS C 1 97 ? 10.978 -58.618 -24.671 1.00 58.48 97 HIS C O 1
ATOM 4212 N N . HIS C 1 98 ? 9.871 -58.846 -22.742 1.00 57.27 98 HIS C N 1
ATOM 4213 C CA . HIS C 1 98 ? 9.908 -60.315 -22.832 1.00 59.27 98 HIS C CA 1
ATOM 4214 C C . HIS C 1 98 ? 8.644 -60.914 -23.432 1.00 59.75 98 HIS C C 1
ATOM 4215 O O . HIS C 1 98 ? 8.642 -62.083 -23.808 1.00 61.65 98 HIS C O 1
ATOM 4222 N N . ASP C 1 99 ? 7.583 -60.119 -23.532 1.00 58.25 99 ASP C N 1
ATOM 4223 C CA . ASP C 1 99 ? 6.295 -60.603 -24.029 1.00 58.72 99 ASP C CA 1
ATOM 4224 C C . ASP C 1 99 ? 5.936 -60.031 -25.406 1.00 58.37 99 ASP C C 1
ATOM 4225 O O . ASP C 1 99 ? 4.797 -60.160 -25.849 1.00 58.51 99 ASP C O 1
ATOM 4230 N N . VAL C 1 100 ? 6.902 -59.411 -26.080 1.00 58.13 100 VAL C N 1
ATOM 4231 C CA . VAL C 1 100 ? 6.686 -58.946 -27.443 1.00 58.21 100 VAL C CA 1
ATOM 4232 C C . VAL C 1 100 ? 7.111 -60.032 -28.426 1.00 60.36 100 VAL C C 1
ATOM 4233 O O . VAL C 1 100 ? 8.227 -60.546 -28.370 1.00 61.56 100 VAL C O 1
ATOM 4237 N N . ASP C 1 101 ? 6.205 -60.374 -29.332 1.00 61.06 101 ASP C N 1
ATOM 4238 C CA . ASP C 1 101 ? 6.487 -61.380 -30.346 1.00 63.33 101 ASP C CA 1
ATOM 4239 C C . ASP C 1 101 ? 5.894 -60.992 -31.693 1.00 63.60 101 ASP C C 1
ATOM 4240 O O . ASP C 1 101 ? 4.709 -61.205 -31.954 1.00 63.66 101 ASP C O 1
ATOM 4245 N N . VAL C 1 102 ? 6.742 -60.414 -32.536 1.00 63.96 102 VAL C N 1
ATOM 4246 C CA . VAL C 1 102 ? 6.409 -60.165 -33.927 1.00 64.80 102 VAL C CA 1
ATOM 4247 C C . VAL C 1 102 ? 7.448 -60.890 -34.768 1.00 67.28 102 VAL C C 1
ATOM 4248 O O . VAL C 1 102 ? 7.957 -60.354 -35.746 1.00 68.03 102 VAL C O 1
ATOM 4252 N N . THR C 1 103 ? 7.755 -62.126 -34.377 1.00 68.85 103 THR C N 1
ATOM 4253 C CA . THR C 1 103 ? 8.758 -62.935 -35.069 1.00 71.65 103 THR C CA 1
ATOM 4254 C C . THR C 1 103 ? 8.236 -63.497 -36.384 1.00 73.71 103 THR C C 1
ATOM 4255 O O . THR C 1 103 ? 9.021 -63.979 -37.207 1.00 76.23 103 THR C O 1
ATOM 4259 N N . ALA C 1 104 ? 6.919 -63.437 -36.581 1.00 72.87 104 ALA C N 1
ATOM 4260 C CA . ALA C 1 104 ? 6.320 -63.811 -37.854 1.00 74.66 104 ALA C CA 1
ATOM 4261 C C . ALA C 1 104 ? 6.800 -62.900 -38.982 1.00 75.00 104 ALA C C 1
ATOM 4262 O O . ALA C 1 104 ? 6.716 -63.274 -40.151 1.00 77.18 104 ALA C O 1
ATOM 4264 N N . PHE C 1 105 ? 7.286 -61.706 -38.635 1.00 73.09 105 PHE C N 1
ATOM 4265 C CA . PHE C 1 105 ? 7.880 -60.798 -39.615 1.00 73.68 105 PHE C CA 1
ATOM 4266 C C . PHE C 1 105 ? 9.373 -60.557 -39.342 1.00 74.30 105 PHE C C 1
ATOM 4267 O O . PHE C 1 105 ? 9.878 -59.458 -39.566 1.00 73.73 105 PHE C O 1
ATOM 4275 N N . ASN C 1 106 ? 10.046 -61.602 -38.847 1.00 75.70 106 ASN C N 1
ATOM 4276 C CA . ASN C 1 106 ? 11.508 -61.647 -38.583 1.00 76.96 106 ASN C CA 1
ATOM 4277 C C . ASN C 1 106 ? 12.087 -60.475 -37.789 1.00 74.81 106 ASN C C 1
ATOM 4278 O O . ASN C 1 106 ? 13.233 -60.085 -37.999 1.00 75.99 106 ASN C O 1
ATOM 4283 N N . TYR C 1 107 ? 11.305 -59.924 -36.867 1.00 71.90 107 TYR C N 1
ATOM 4284 C CA . TYR C 1 107 ? 11.884 -59.129 -35.793 1.00 70.07 107 TYR C CA 1
ATOM 4285 C C . TYR C 1 107 ? 12.294 -60.174 -34.782 1.00 70.56 107 TYR C C 1
ATOM 4286 O O . TYR C 1 107 ? 11.590 -61.172 -34.606 1.00 70.99 107 TYR C O 1
ATOM 4295 N N . GLU C 1 108 ? 13.437 -59.980 -34.134 1.00 70.79 108 GLU C N 1
ATOM 4296 C CA . GLU C 1 108 ? 13.865 -60.956 -33.139 1.00 71.45 108 GLU C CA 1
ATOM 4297 C C . GLU C 1 108 ? 12.957 -60.858 -31.923 1.00 68.91 108 GLU C C 1
ATOM 4298 O O . GLU C 1 108 ? 12.285 -59.852 -31.721 1.00 66.62 108 GLU C O 1
ATOM 4304 N N . TYR C 1 109 ? 12.911 -61.928 -31.140 1.00 69.67 109 TYR C N 1
ATOM 4305 C CA . TYR C 1 109 ? 11.954 -62.028 -30.043 1.00 67.81 109 TYR C CA 1
ATOM 4306 C C . TYR C 1 109 ? 12.113 -60.854 -29.081 1.00 65.35 109 TYR C C 1
ATOM 4307 O O . TYR C 1 109 ? 13.233 -60.467 -28.747 1.00 65.58 109 TYR C O 1
ATOM 4316 N N . GLY C 1 110 ? 10.988 -60.277 -28.666 1.00 63.23 110 GLY C N 1
ATOM 4317 C CA . GLY C 1 110 ? 10.993 -59.131 -27.770 1.00 61.04 110 GLY C CA 1
ATOM 4318 C C . GLY C 1 110 ? 11.099 -57.781 -28.456 1.00 60.06 110 GLY C C 1
ATOM 4319 O O . GLY C 1 110 ? 10.855 -56.753 -27.830 1.00 58.30 110 GLY C O 1
ATOM 4320 N N . GLN C 1 111 ? 11.466 -57.771 -29.735 1.00 61.41 111 GLN C N 1
ATOM 4321 C CA . GLN C 1 111 ? 11.664 -56.528 -30.460 1.00 60.96 111 GLN C CA 1
ATOM 4322 C C . GLN C 1 111 ? 10.350 -55.964 -30.987 1.00 59.85 111 GLN C C 1
ATOM 4323 O O . GLN C 1 111 ? 9.659 -56.614 -31.786 1.00 60.71 111 GLN C O 1
ATOM 4329 N N . VAL C 1 112 ? 10.031 -54.750 -30.535 1.00 58.18 112 VAL C N 1
ATOM 4330 C CA . VAL C 1 112 ? 8.910 -53.981 -31.053 1.00 57.37 112 VAL C CA 1
ATOM 4331 C C . VAL C 1 112 ? 9.305 -53.446 -32.426 1.00 58.63 112 VAL C C 1
ATOM 4332 O O . VAL C 1 112 ? 10.396 -52.907 -32.576 1.00 59.30 112 VAL C O 1
ATOM 4336 N N . PRO C 1 113 ? 8.429 -53.595 -33.436 1.00 59.21 113 PRO C N 1
ATOM 4337 C CA . PRO C 1 113 ? 8.770 -53.102 -34.780 1.00 60.68 113 PRO C CA 1
ATOM 4338 C C . PRO C 1 113 ? 9.117 -51.611 -34.848 1.00 60.32 113 PRO C C 1
ATOM 4339 O O . PRO C 1 113 ? 8.418 -50.778 -34.274 1.00 58.88 113 PRO C O 1
ATOM 4343 N N . GLY C 1 114 ? 10.199 -51.287 -35.543 1.00 61.93 114 GLY C N 1
ATOM 4344 C CA . GLY C 1 114 ? 10.688 -49.912 -35.621 1.00 62.07 114 GLY C CA 1
ATOM 4345 C C . GLY C 1 114 ? 11.559 -49.517 -34.445 1.00 61.26 114 GLY C C 1
ATOM 4346 O O . GLY C 1 114 ? 12.082 -48.402 -34.405 1.00 61.57 114 GLY C O 1
ATOM 4347 N N . MET C 1 115 ? 11.708 -50.427 -33.485 1.00 60.43 115 MET C N 1
ATOM 4348 C CA . MET C 1 115 ? 12.564 -50.212 -32.324 1.00 59.80 115 MET C CA 1
ATOM 4349 C C . MET C 1 115 ? 13.767 -51.117 -32.411 1.00 61.44 115 MET C C 1
ATOM 4350 O O . MET C 1 115 ? 13.700 -52.182 -33.034 1.00 62.58 115 MET C O 1
ATOM 4355 N N . PRO C 1 116 ? 14.877 -50.707 -31.776 1.00 61.78 116 PRO C N 1
ATOM 4356 C CA . PRO C 1 116 ? 15.999 -51.631 -31.675 1.00 63.40 116 PRO C CA 1
ATOM 4357 C C . PRO C 1 116 ? 15.587 -52.813 -30.805 1.00 62.51 116 PRO C C 1
ATOM 4358 O O . PRO C 1 116 ? 14.656 -52.676 -30.017 1.00 60.51 116 PRO C O 1
ATOM 4362 N N . PRO C 1 117 ? 16.256 -53.970 -30.954 1.00 64.28 117 PRO C N 1
ATOM 4363 C CA . PRO C 1 117 ? 15.896 -55.161 -30.167 1.00 63.90 117 PRO C CA 1
ATOM 4364 C C . PRO C 1 117 ? 15.882 -54.935 -28.649 1.00 62.15 117 PRO C C 1
ATOM 4365 O O . PRO C 1 117 ? 15.167 -55.633 -27.933 1.00 61.28 117 PRO C O 1
ATOM 4369 N N . GLY C 1 118 ? 16.685 -53.985 -28.176 1.00 61.93 118 GLY C N 1
ATOM 4370 C CA . GLY C 1 118 ? 16.699 -53.602 -26.768 1.00 60.39 118 GLY C CA 1
ATOM 4371 C C . GLY C 1 118 ? 17.123 -52.160 -26.590 1.00 59.83 118 GLY C C 1
ATOM 4372 O O . GLY C 1 118 ? 17.644 -51.536 -27.519 1.00 61.00 118 GLY C O 1
ATOM 4373 N N . PHE C 1 119 ? 16.914 -51.638 -25.384 1.00 58.30 119 PHE C N 1
ATOM 4374 C CA . PHE C 1 119 ? 17.194 -50.235 -25.073 1.00 57.78 119 PHE C CA 1
ATOM 4375 C C . PHE C 1 119 ? 18.343 -50.121 -24.071 1.00 58.36 119 PHE C C 1
ATOM 4376 O O . PHE C 1 119 ? 18.201 -50.492 -22.898 1.00 57.51 119 PHE C O 1
ATOM 4384 N N . LYS C 1 120 ? 19.483 -49.614 -24.541 1.00 60.02 120 LYS C N 1
ATOM 4385 C CA . LYS C 1 120 ? 20.669 -49.463 -23.698 1.00 60.97 120 LYS C CA 1
ATOM 4386 C C . LYS C 1 120 ? 20.476 -48.320 -22.697 1.00 59.66 120 LYS C C 1
ATOM 4387 O O . LYS C 1 120 ? 20.026 -47.229 -23.062 1.00 59.17 120 LYS C O 1
ATOM 4393 N N . ALA C 1 121 ? 20.806 -48.582 -21.433 1.00 59.31 121 ALA C N 1
ATOM 4394 C CA . ALA C 1 121 ? 20.744 -47.556 -20.396 1.00 58.42 121 ALA C CA 1
ATOM 4395 C C . ALA C 1 121 ? 21.907 -46.584 -20.578 1.00 60.05 121 ALA C C 1
ATOM 4396 O O . ALA C 1 121 ? 22.863 -46.879 -21.293 1.00 61.96 121 ALA C O 1
ATOM 4398 N N . ASP C 1 122 ? 21.817 -45.428 -19.932 1.00 59.58 122 ASP C N 1
ATOM 4399 C CA . ASP C 1 122 ? 22.830 -44.384 -20.062 1.00 61.28 122 ASP C CA 1
ATOM 4400 C C . ASP C 1 122 ? 24.182 -44.796 -19.476 1.00 62.91 122 ASP C C 1
ATOM 4401 O O . ASP C 1 122 ? 24.272 -45.191 -18.314 1.00 62.33 122 ASP C O 1
ATOM 4406 N N . GLU C 1 123 ? 25.229 -44.679 -20.286 1.00 65.20 123 GLU C N 1
ATOM 4407 C CA . GLU C 1 123 ? 26.567 -45.094 -19.884 1.00 67.22 123 GLU C CA 1
ATOM 4408 C C . GLU C 1 123 ? 27.064 -44.353 -18.641 1.00 67.37 123 GLU C C 1
ATOM 4409 O O . GLU C 1 123 ? 27.659 -44.954 -17.747 1.00 67.82 123 GLU C O 1
ATOM 4415 N N . ALA C 1 124 ? 26.818 -43.045 -18.598 1.00 67.21 124 ALA C N 1
ATOM 4416 C CA . ALA C 1 124 ? 27.239 -42.210 -17.471 1.00 67.55 124 ALA C CA 1
ATOM 4417 C C . ALA C 1 124 ? 26.546 -42.631 -16.177 1.00 65.50 124 ALA C C 1
ATOM 4418 O O . ALA C 1 124 ? 27.194 -42.773 -15.135 1.00 66.10 124 ALA C O 1
ATOM 4420 N N . LEU C 1 125 ? 25.230 -42.830 -16.249 1.00 63.32 125 LEU C N 1
ATOM 4421 C CA . LEU C 1 125 ? 24.456 -43.265 -15.083 1.00 61.56 125 LEU C CA 1
ATOM 4422 C C . LEU C 1 125 ? 24.878 -44.649 -14.617 1.00 61.75 125 LEU C C 1
ATOM 4423 O O . LEU C 1 125 ? 25.040 -44.874 -13.418 1.00 61.65 125 LEU C O 1
ATOM 4428 N N . VAL C 1 126 ? 25.065 -45.569 -15.558 1.00 62.28 126 VAL C N 1
ATOM 4429 C CA . VAL C 1 126 ? 25.511 -46.916 -15.214 1.00 62.92 126 VAL C CA 1
ATOM 4430 C C . VAL C 1 126 ? 26.893 -46.851 -14.551 1.00 64.98 126 VAL C C 1
ATOM 4431 O O . VAL C 1 126 ? 27.110 -47.460 -13.498 1.00 65.12 126 VAL C O 1
ATOM 4435 N N . ALA C 1 127 ? 27.812 -46.097 -15.155 1.00 66.75 127 ALA C N 1
ATOM 4436 C CA . ALA C 1 127 ? 29.171 -45.940 -14.610 1.00 69.03 127 ALA C CA 1
ATOM 4437 C C . ALA C 1 127 ? 29.127 -45.392 -13.190 1.00 68.40 127 ALA C C 1
ATOM 4438 O O . ALA C 1 127 ? 29.850 -45.854 -12.304 1.00 69.49 127 ALA C O 1
ATOM 4440 N N . LEU C 1 128 ? 28.273 -44.395 -12.988 1.00 66.86 128 LEU C N 1
ATOM 4441 C CA . LEU C 1 128 ? 28.098 -43.796 -11.674 1.00 66.31 128 LEU C CA 1
ATOM 4442 C C . LEU C 1 128 ? 27.552 -44.830 -10.696 1.00 65.11 128 LEU C C 1
ATOM 4443 O O . LEU C 1 128 ? 28.108 -45.029 -9.619 1.00 65.94 128 LEU C O 1
ATOM 4448 N N . ALA C 1 129 ? 26.471 -45.499 -11.079 1.00 63.42 129 ALA C N 1
ATOM 4449 C CA . ALA C 1 129 ? 25.880 -46.530 -10.231 1.00 62.51 129 ALA C CA 1
ATOM 4450 C C . ALA C 1 129 ? 26.905 -47.591 -9.836 1.00 64.27 129 ALA C C 1
ATOM 4451 O O . ALA C 1 129 ? 26.967 -48.001 -8.678 1.00 64.49 129 ALA C O 1
ATOM 4453 N N . GLU C 1 130 ? 27.702 -48.017 -10.815 1.00 65.73 130 GLU C N 1
ATOM 4454 C CA . GLU C 1 130 ? 28.764 -48.999 -10.602 1.00 67.87 130 GLU C CA 1
ATOM 4455 C C . GLU C 1 130 ? 29.631 -48.638 -9.413 1.00 69.18 130 GLU C C 1
ATOM 4456 O O . GLU C 1 130 ? 29.898 -49.473 -8.552 1.00 69.99 130 GLU C O 1
ATOM 4462 N N . LYS C 1 131 ? 30.075 -47.388 -9.367 1.00 69.62 131 LYS C N 1
ATOM 4463 C CA . LYS C 1 131 ? 30.939 -46.940 -8.288 1.00 71.07 131 LYS C CA 1
ATOM 4464 C C . LYS C 1 131 ? 30.305 -47.105 -6.915 1.00 69.97 131 LYS C C 1
ATOM 4465 O O . LYS C 1 131 ? 30.991 -47.433 -5.948 1.00 71.39 131 LYS C O 1
ATOM 4471 N N . CYS C 1 132 ? 28.995 -46.897 -6.825 1.00 67.66 132 CYS C N 1
ATOM 4472 C CA . CYS C 1 132 ? 28.301 -47.020 -5.547 1.00 66.81 132 CYS C CA 1
ATOM 4473 C C . CYS C 1 132 ? 27.866 -48.447 -5.193 1.00 66.62 132 CYS C C 1
ATOM 4474 O O . CYS C 1 132 ? 27.282 -48.670 -4.131 1.00 66.19 132 CYS C O 1
ATOM 4477 N N . MET C 1 133 ? 28.200 -49.421 -6.038 1.00 67.33 133 MET C N 1
ATOM 4478 C CA . MET C 1 133 ? 27.910 -50.825 -5.735 1.00 67.72 133 MET C CA 1
ATOM 4479 C C . MET C 1 133 ? 28.540 -51.296 -4.421 1.00 69.41 133 MET C C 1
ATOM 4480 O O . MET C 1 133 ? 28.113 -52.310 -3.869 1.00 69.68 133 MET C O 1
ATOM 4485 N N . GLN C 1 134 ? 29.561 -50.584 -3.935 1.00 70.76 134 GLN C N 1
ATOM 4486 C CA . GLN C 1 134 ? 30.173 -50.879 -2.647 1.00 72.46 134 GLN C CA 1
ATOM 4487 C C . GLN C 1 134 ? 29.923 -49.726 -1.679 1.00 71.78 134 GLN C C 1
ATOM 4488 O O . GLN C 1 134 ? 28.919 -49.706 -0.967 1.00 70.55 134 GLN C O 1
ATOM 4494 N N . GLN C 1 140 ? 23.719 -56.698 -1.704 1.00 69.48 140 GLN C N 1
ATOM 4495 C CA . GLN C 1 140 ? 24.376 -57.042 -2.960 1.00 69.86 140 GLN C CA 1
ATOM 4496 C C . GLN C 1 140 ? 23.739 -56.314 -4.153 1.00 67.53 140 GLN C C 1
ATOM 4497 O O . GLN C 1 140 ? 22.539 -56.454 -4.413 1.00 66.21 140 GLN C O 1
ATOM 4503 N N . VAL C 1 141 ? 24.569 -55.574 -4.889 1.00 67.36 141 VAL C N 1
ATOM 4504 C CA . VAL C 1 141 ? 24.138 -54.842 -6.080 1.00 65.55 141 VAL C CA 1
ATOM 4505 C C . VAL C 1 141 ? 24.806 -55.433 -7.325 1.00 66.65 141 VAL C C 1
ATOM 4506 O O . VAL C 1 141 ? 25.994 -55.738 -7.300 1.00 68.69 141 VAL C O 1
ATOM 4510 N N . VAL C 1 142 ? 24.040 -55.596 -8.402 1.00 65.54 142 VAL C N 1
ATOM 4511 C CA . VAL C 1 142 ? 24.551 -56.146 -9.663 1.00 66.65 142 VAL C CA 1
ATOM 4512 C C . VAL C 1 142 ? 24.061 -55.336 -10.862 1.00 64.97 142 VAL C C 1
ATOM 4513 O O . VAL C 1 142 ? 23.174 -54.499 -10.749 1.00 62.93 142 VAL C O 1
ATOM 4517 N N . LYS C 1 143 ? 24.649 -55.620 -12.013 1.00 66.14 143 LYS C N 1
ATOM 4518 C CA . LYS C 1 143 ? 24.414 -54.875 -13.234 1.00 65.14 143 LYS C CA 1
ATOM 4519 C C . LYS C 1 143 ? 24.072 -55.890 -14.318 1.00 65.87 143 LYS C C 1
ATOM 4520 O O . LYS C 1 143 ? 24.831 -56.821 -14.552 1.00 68.16 143 LYS C O 1
ATOM 4526 N N . GLY C 1 144 ? 22.922 -55.725 -14.964 1.00 64.13 144 GLY C N 1
ATOM 4527 C CA . GLY C 1 144 ? 22.469 -56.708 -15.950 1.00 64.80 144 GLY C CA 1
ATOM 4528 C C . GLY C 1 144 ? 21.165 -56.356 -16.643 1.00 62.79 144 GLY C C 1
ATOM 4529 O O . GLY C 1 144 ? 20.577 -55.304 -16.395 1.00 60.86 144 GLY C O 1
ATOM 4530 N N . MET C 1 145 ? 20.716 -57.247 -17.519 1.00 63.47 145 MET C N 1
ATOM 4531 C CA . MET C 1 145 ? 19.551 -56.976 -18.353 1.00 61.94 145 MET C CA 1
ATOM 4532 C C . MET C 1 145 ? 18.240 -57.205 -17.606 1.00 60.46 145 MET C C 1
ATOM 4533 O O . MET C 1 145 ? 18.090 -58.187 -16.873 1.00 61.33 145 MET C O 1
ATOM 4538 N N . ILE C 1 146 ? 17.300 -56.286 -17.821 1.00 58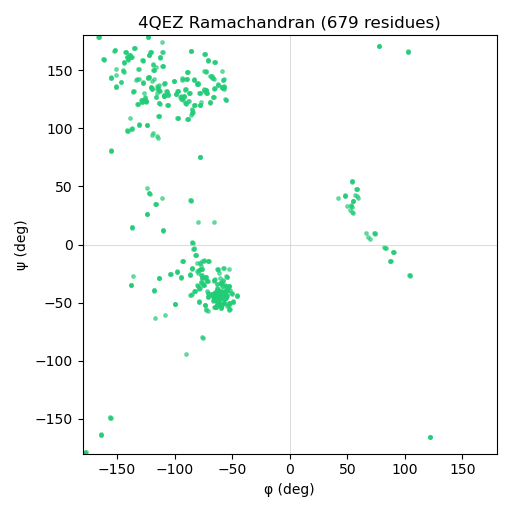.49 146 ILE C N 1
ATOM 4539 C CA . ILE C 1 146 ? 15.966 -56.356 -17.253 1.00 57.20 146 ILE C CA 1
ATOM 4540 C C . ILE C 1 146 ? 14.962 -56.395 -18.399 1.00 56.60 146 ILE C C 1
ATOM 4541 O O . ILE C 1 146 ? 15.076 -55.620 -19.348 1.00 56.17 146 ILE C O 1
ATOM 4546 N N . ALA C 1 147 ? 13.987 -57.298 -18.312 1.00 56.82 147 ALA C N 1
ATOM 4547 C CA . ALA C 1 147 ? 12.978 -57.450 -19.359 1.00 56.48 147 ALA C CA 1
ATOM 4548 C C . ALA C 1 147 ? 11.589 -57.287 -18.783 1.00 55.37 147 ALA C C 1
ATOM 4549 O O . ALA C 1 147 ? 11.327 -57.713 -17.664 1.00 55.63 147 ALA C O 1
ATOM 4551 N N . THR C 1 148 ? 10.697 -56.665 -19.546 1.00 54.37 148 THR C N 1
ATOM 4552 C CA . THR C 1 148 ? 9.378 -56.321 -19.016 1.00 53.44 148 THR C CA 1
ATOM 4553 C C . THR C 1 148 ? 8.256 -56.940 -19.833 1.00 53.82 148 THR C C 1
ATOM 4554 O O . THR C 1 148 ? 8.364 -57.093 -21.049 1.00 54.20 148 THR C O 1
ATOM 4558 N N . GLY C 1 149 ? 7.197 -57.338 -19.139 1.00 53.99 149 GLY C N 1
ATOM 4559 C CA . GLY C 1 149 ? 5.976 -57.801 -19.787 1.00 54.42 149 GLY C CA 1
ATOM 4560 C C . GLY C 1 149 ? 4.772 -57.328 -19.002 1.00 53.92 149 GLY C C 1
ATOM 4561 O O . GLY C 1 149 ? 4.913 -56.911 -17.857 1.00 53.58 149 GLY C O 1
ATOM 4562 N N . ASP C 1 150 ? 3.585 -57.407 -19.601 1.00 54.13 150 ASP C N 1
ATOM 4563 C CA . ASP C 1 150 ? 2.355 -56.980 -18.927 1.00 54.05 150 ASP C CA 1
ATOM 4564 C C . ASP C 1 150 ? 1.754 -58.090 -18.071 1.00 55.59 150 ASP C C 1
ATOM 4565 O O . ASP C 1 150 ? 0.541 -58.226 -17.978 1.00 56.30 150 ASP C O 1
ATOM 4570 N N . SER C 1 151 ? 2.608 -58.868 -17.420 1.00 56.36 151 SER C N 1
ATOM 4571 C CA . SER C 1 151 ? 2.163 -59.960 -16.582 1.00 58.14 151 SER C CA 1
ATOM 4572 C C . SER C 1 151 ? 3.090 -60.111 -15.375 1.00 58.44 151 SER C C 1
ATOM 4573 O O . SER C 1 151 ? 4.291 -59.806 -15.445 1.00 57.67 151 SER C O 1
ATOM 4576 N N . PHE C 1 152 ? 2.515 -60.569 -14.267 1.00 59.76 152 PHE C N 1
ATOM 4577 C CA . PHE C 1 152 ? 3.295 -60.957 -13.105 1.00 60.60 152 PHE C CA 1
ATOM 4578 C C . PHE C 1 152 ? 3.740 -62.409 -13.299 1.00 62.62 152 PHE C C 1
ATOM 4579 O O . PHE C 1 152 ? 2.907 -63.315 -13.376 1.00 64.39 152 PHE C O 1
ATOM 4587 N N . MET C 1 153 ? 5.049 -62.620 -13.401 1.00 62.59 153 MET C N 1
ATOM 4588 C CA . MET C 1 153 ? 5.615 -63.948 -13.671 1.00 64.70 153 MET C CA 1
ATOM 4589 C C . MET C 1 153 ? 5.639 -64.853 -12.440 1.00 66.99 153 MET C C 1
ATOM 4590 O O . MET C 1 153 ? 6.688 -65.086 -11.846 1.00 67.65 153 MET C O 1
ATOM 4595 N N . SER C 1 154 ? 4.477 -65.377 -12.075 1.00 68.44 154 SER C N 1
ATOM 4596 C CA . SER C 1 154 ? 4.370 -66.361 -10.995 1.00 71.16 154 SER C CA 1
ATOM 4597 C C . SER C 1 154 ? 4.316 -67.796 -11.529 1.00 73.92 154 SER C C 1
ATOM 4598 O O . SER C 1 154 ? 4.645 -68.742 -10.809 1.00 76.48 154 SER C O 1
ATOM 4601 N N . ASP C 1 155 ? 3.894 -67.954 -12.782 1.00 73.61 155 ASP C N 1
ATOM 4602 C CA . ASP C 1 155 ? 3.796 -69.265 -13.406 1.00 76.32 155 ASP C CA 1
ATOM 4603 C C . ASP C 1 155 ? 5.179 -69.755 -13.839 1.00 77.05 155 ASP C C 1
ATOM 4604 O O . ASP C 1 155 ? 5.836 -69.104 -14.646 1.00 75.09 155 ASP C O 1
ATOM 4609 N N . PRO C 1 156 ? 5.628 -70.906 -13.303 1.00 80.16 156 PRO C N 1
ATOM 4610 C CA . PRO C 1 156 ? 6.914 -71.481 -13.717 1.00 81.47 156 PRO C CA 1
ATOM 4611 C C . PRO C 1 156 ? 7.052 -71.710 -15.224 1.00 81.50 156 PRO C C 1
ATOM 4612 O O . PRO C 1 156 ? 8.140 -71.558 -15.768 1.00 81.15 156 PRO C O 1
ATOM 4616 N N . ASN C 1 157 ? 5.961 -72.091 -15.884 1.00 82.21 157 ASN C N 1
ATOM 4617 C CA . ASN C 1 157 ? 5.984 -72.356 -17.324 1.00 82.54 157 ASN C CA 1
ATOM 4618 C C . ASN C 1 157 ? 6.266 -71.097 -18.125 1.00 79.09 157 ASN C C 1
ATOM 4619 O O . ASN C 1 157 ? 7.059 -71.125 -19.065 1.00 79.22 157 ASN C O 1
ATOM 4624 N N . ARG C 1 158 ? 5.604 -70.006 -17.737 1.00 76.36 158 ARG C N 1
ATOM 4625 C CA . ARG C 1 158 ? 5.825 -68.685 -18.325 1.00 73.13 158 ARG C CA 1
ATOM 4626 C C . ARG C 1 158 ? 7.297 -68.289 -18.164 1.00 72.45 158 ARG C C 1
ATOM 4627 O O . ARG C 1 158 ? 7.909 -67.759 -19.091 1.00 71.36 158 ARG C O 1
ATOM 4635 N N . VAL C 1 159 ? 7.863 -68.582 -16.993 1.00 73.41 159 VAL C N 1
ATOM 4636 C CA . VAL C 1 159 ? 9.260 -68.267 -16.706 1.00 73.12 159 VAL C CA 1
ATOM 4637 C C . VAL C 1 159 ? 10.194 -69.096 -17.583 1.00 75.36 159 VAL C C 1
ATOM 4638 O O . VAL C 1 159 ? 11.115 -68.558 -18.193 1.00 74.54 159 VAL C O 1
ATOM 4642 N N . ALA C 1 160 ? 9.953 -70.399 -17.649 1.00 78.46 160 ALA C N 1
ATOM 4643 C CA . ALA C 1 160 ? 10.756 -71.296 -18.488 1.00 81.15 160 ALA C CA 1
ATOM 4644 C C . ALA C 1 160 ? 10.748 -70.869 -19.961 1.00 80.13 160 ALA C C 1
ATOM 4645 O O . ALA C 1 160 ? 11.784 -70.912 -20.633 1.00 81.02 160 ALA C O 1
ATOM 4647 N N . ALA C 1 161 ? 9.577 -70.456 -20.451 1.00 78.47 161 ALA C N 1
ATOM 4648 C CA . ALA C 1 161 ? 9.420 -70.001 -21.838 1.00 77.49 161 ALA C CA 1
ATOM 4649 C C . ALA C 1 161 ? 10.307 -68.793 -22.162 1.00 75.16 161 ALA C C 1
ATOM 4650 O O . ALA C 1 161 ? 10.784 -68.648 -23.287 1.00 75.48 161 ALA C O 1
ATOM 4652 N N . ILE C 1 162 ? 10.529 -67.949 -21.156 1.00 73.12 162 ILE C N 1
ATOM 4653 C CA . ILE C 1 162 ? 11.347 -66.739 -21.277 1.00 71.02 162 ILE C CA 1
ATOM 4654 C C . ILE C 1 162 ? 12.853 -67.042 -21.210 1.00 72.74 162 ILE C C 1
ATOM 4655 O O . ILE C 1 162 ? 13.646 -66.373 -21.878 1.00 72.19 162 ILE C O 1
ATOM 4660 N N . ARG C 1 163 ? 13.242 -68.027 -20.394 1.00 75.04 163 ARG C N 1
ATOM 4661 C CA . ARG C 1 163 ? 14.660 -68.384 -20.189 1.00 77.07 163 ARG C CA 1
ATOM 4662 C C . ARG C 1 163 ? 15.418 -68.591 -21.485 1.00 78.72 163 ARG C C 1
ATOM 4663 O O . ARG C 1 163 ? 16.561 -68.152 -21.638 1.00 79.01 163 ARG C O 1
ATOM 4671 N N . ASP C 1 164 ? 14.759 -69.264 -22.416 1.00 80.00 164 ASP C N 1
ATOM 4672 C CA . ASP C 1 164 ? 15.385 -69.680 -23.654 1.00 82.26 164 ASP C CA 1
ATOM 4673 C C . ASP C 1 164 ? 15.397 -68.585 -24.724 1.00 80.25 164 ASP C C 1
ATOM 4674 O O . ASP C 1 164 ? 15.971 -68.786 -25.799 1.00 82.10 164 ASP C O 1
ATOM 4679 N N . LYS C 1 165 ? 14.783 -67.436 -24.434 1.00 76.78 165 LYS C N 1
ATOM 4680 C CA . LYS C 1 165 ? 14.676 -66.351 -25.410 1.00 74.91 165 LYS C CA 1
ATOM 4681 C C . LYS C 1 165 ? 15.784 -65.294 -25.288 1.00 73.92 165 LYS C C 1
ATOM 4682 O O . LYS C 1 165 ? 16.138 -64.663 -26.288 1.00 73.83 165 LYS C O 1
ATOM 4688 N N . PHE C 1 166 ? 16.334 -65.103 -24.085 1.00 73.43 166 PHE C N 1
ATOM 4689 C CA . PHE C 1 166 ? 17.378 -64.084 -23.860 1.00 72.62 166 PHE C CA 1
ATOM 4690 C C . PHE C 1 166 ? 18.675 -64.660 -23.300 1.00 75.08 166 PHE C C 1
ATOM 4691 O O . PHE C 1 166 ? 18.703 -65.779 -22.773 1.00 77.06 166 PHE C O 1
ATOM 4699 N N . GLU C 1 167 ? 19.744 -63.876 -23.409 1.00 75.15 167 GLU C N 1
ATOM 4700 C CA . GLU C 1 167 ? 21.105 -64.386 -23.188 1.00 78.05 167 GLU C CA 1
ATOM 4701 C C . GLU C 1 167 ? 21.444 -64.680 -21.721 1.00 78.24 167 GLU C C 1
ATOM 4702 O O . GLU C 1 167 ? 21.862 -65.792 -21.390 1.00 80.98 167 GLU C O 1
ATOM 4708 N N . ASN C 1 168 ? 21.291 -63.687 -20.855 1.00 75.59 168 ASN C N 1
ATOM 4709 C CA . ASN C 1 168 ? 21.289 -63.946 -19.418 1.00 75.39 168 ASN C CA 1
ATOM 4710 C C . ASN C 1 168 ? 20.530 -62.841 -18.708 1.00 71.97 168 ASN C C 1
ATOM 4711 O O . ASN C 1 168 ? 21.105 -61.882 -18.184 1.00 70.93 168 ASN C O 1
ATOM 4716 N N . LEU C 1 169 ? 19.212 -62.994 -18.749 1.00 70.51 169 LEU C N 1
ATOM 4717 C CA . LEU C 1 169 ? 18.276 -62.099 -18.093 1.00 67.63 169 LEU C CA 1
ATOM 4718 C C . LEU C 1 169 ? 18.489 -62.124 -16.577 1.00 67.60 169 LEU C C 1
ATOM 4719 O O . LEU C 1 169 ? 18.704 -63.186 -15.998 1.00 69.65 169 LEU C O 1
ATOM 4724 N N . TYR C 1 170 ? 18.450 -60.948 -15.952 1.00 65.54 170 TYR C N 1
ATOM 4725 C CA . TYR C 1 170 ? 18.674 -60.827 -14.510 1.00 65.48 170 TYR C CA 1
ATOM 4726 C C . TYR C 1 170 ? 17.373 -60.705 -13.737 1.00 64.00 170 TYR C C 1
ATOM 4727 O O . TYR C 1 170 ? 17.153 -61.443 -12.776 1.00 65.09 170 TYR C O 1
ATOM 4736 N N . ALA C 1 171 ? 16.514 -59.779 -14.157 1.00 61.81 171 ALA C N 1
ATOM 4737 C CA . ALA C 1 171 ? 15.241 -59.538 -13.474 1.00 60.53 171 ALA C CA 1
ATOM 4738 C C . ALA C 1 171 ? 14.114 -59.259 -14.450 1.00 59.25 171 ALA C C 1
ATOM 4739 O O . ALA C 1 171 ? 14.340 -58.917 -15.607 1.00 58.87 171 ALA C O 1
ATOM 4741 N N . VAL C 1 172 ? 12.893 -59.407 -13.962 1.00 58.81 172 VAL C N 1
ATOM 4742 C CA . VAL C 1 172 ? 11.703 -59.183 -14.762 1.00 57.81 172 VAL C CA 1
ATOM 4743 C C . VAL C 1 172 ? 10.698 -58.317 -14.023 1.00 56.47 172 VAL C C 1
ATOM 4744 O O . VAL C 1 172 ? 10.519 -58.459 -12.818 1.00 56.92 172 VAL C O 1
ATOM 4748 N N . GLU C 1 173 ? 10.027 -57.433 -14.749 1.00 55.06 173 GLU C N 1
ATOM 4749 C CA . GLU C 1 173 ? 8.952 -56.647 -14.154 1.00 54.11 173 GLU C CA 1
ATOM 4750 C C . GLU C 1 173 ? 7.948 -56.153 -15.212 1.00 53.25 173 GLU C C 1
ATOM 4751 O O . GLU C 1 173 ? 7.720 -56.861 -16.194 1.00 53.75 173 GLU C O 1
ATOM 4757 N N . MET C 1 174 ? 7.328 -54.989 -15.011 1.00 52.20 174 MET C N 1
ATOM 4758 C CA . MET C 1 174 ? 6.199 -54.578 -15.841 1.00 51.70 174 MET C CA 1
ATOM 4759 C C . MET C 1 174 ? 6.205 -53.108 -16.297 1.00 50.57 174 MET C C 1
ATOM 4760 O O . MET C 1 174 ? 5.183 -52.629 -16.770 1.00 50.32 174 MET C O 1
ATOM 4765 N N . GLU C 1 175 ? 7.325 -52.390 -16.177 1.00 50.13 175 GLU C N 1
ATOM 4766 C CA . GLU C 1 175 ? 7.372 -50.980 -16.633 1.00 49.40 175 GLU C CA 1
ATOM 4767 C C . GLU C 1 175 ? 8.634 -50.546 -17.385 1.00 49.30 175 GLU C C 1
ATOM 4768 O O . GLU C 1 175 ? 8.549 -49.720 -18.287 1.00 49.04 175 GLU C O 1
ATOM 4774 N N . ALA C 1 176 ? 9.787 -51.089 -17.005 1.00 49.76 176 ALA C N 1
ATOM 4775 C CA . ALA C 1 176 ? 11.084 -50.615 -17.485 1.00 50.00 176 ALA C CA 1
ATOM 4776 C C . ALA C 1 176 ? 11.162 -50.366 -18.991 1.00 50.11 176 ALA C C 1
ATOM 4777 O O . ALA C 1 176 ? 11.687 -49.344 -19.418 1.00 50.13 176 ALA C O 1
ATOM 4779 N N . ALA C 1 177 ? 10.629 -51.283 -19.789 1.00 50.40 177 ALA C N 1
ATOM 4780 C CA . ALA C 1 177 ? 10.785 -51.218 -21.233 1.00 50.82 177 ALA C CA 1
ATOM 4781 C C . ALA C 1 177 ? 9.892 -50.129 -21.805 1.00 50.21 177 ALA C C 1
ATOM 4782 O O . ALA C 1 177 ? 10.270 -49.471 -22.773 1.00 50.55 177 ALA C O 1
ATOM 4784 N N . ALA C 1 178 ? 8.718 -49.935 -21.208 1.00 49.58 178 ALA C N 1
ATOM 4785 C CA . ALA C 1 178 ? 7.847 -48.827 -21.579 1.00 49.23 178 ALA C CA 1
ATOM 4786 C C . ALA C 1 178 ? 8.543 -47.505 -21.294 1.00 49.21 178 ALA C C 1
ATOM 4787 O O . ALA C 1 178 ? 8.544 -46.603 -22.134 1.00 49.50 178 ALA C O 1
ATOM 4789 N N . VAL C 1 179 ? 9.162 -47.405 -20.121 1.00 49.08 179 VAL C N 1
ATOM 4790 C CA . VAL C 1 179 ? 9.896 -46.200 -19.755 1.00 49.28 179 VAL C CA 1
ATOM 4791 C C . VAL C 1 179 ? 11.024 -45.964 -20.763 1.00 49.99 179 VAL C C 1
ATOM 4792 O O . VAL C 1 179 ? 11.148 -44.877 -21.329 1.00 50.46 179 VAL C O 1
ATOM 4796 N N . ALA C 1 180 ? 11.821 -47.000 -20.996 1.00 50.38 180 ALA C N 1
ATOM 4797 C CA . ALA C 1 180 ? 12.975 -46.909 -21.880 1.00 51.42 180 ALA C CA 1
ATOM 4798 C C . ALA C 1 180 ? 12.562 -46.572 -23.308 1.00 51.86 180 ALA C C 1
ATOM 4799 O O . ALA C 1 180 ? 13.164 -45.714 -23.947 1.00 52.73 180 ALA C O 1
ATOM 4801 N N . GLN C 1 181 ? 11.538 -47.255 -23.807 1.00 51.45 181 GLN C N 1
ATOM 4802 C CA . GLN C 1 181 ? 11.061 -47.039 -25.171 1.00 51.97 181 GLN C CA 1
ATOM 4803 C C . GLN C 1 181 ? 10.575 -45.608 -25.379 1.00 52.00 181 GLN C C 1
ATOM 4804 O O . GLN C 1 181 ? 10.833 -45.014 -26.419 1.00 52.99 181 GLN C O 1
ATOM 4810 N N . VAL C 1 182 ? 9.892 -45.045 -24.390 1.00 51.23 182 VAL C N 1
ATOM 4811 C CA . VAL C 1 182 ? 9.474 -43.642 -24.478 1.00 51.59 182 VAL C CA 1
ATOM 4812 C C . VAL C 1 182 ? 10.713 -42.743 -24.487 1.00 52.56 182 VAL C C 1
ATOM 4813 O O . VAL C 1 182 ? 10.889 -41.916 -25.385 1.00 53.66 182 VAL C O 1
ATOM 4817 N N . CYS C 1 183 ? 11.570 -42.928 -23.484 1.00 52.35 183 CYS C N 1
ATOM 4818 C CA . CYS C 1 183 ? 12.833 -42.183 -23.368 1.00 53.42 183 CYS C CA 1
ATOM 4819 C C . CYS C 1 183 ? 13.683 -42.319 -24.620 1.00 54.74 183 CYS C C 1
ATOM 4820 O O . CYS C 1 183 ? 14.308 -41.360 -25.056 1.00 56.10 183 CYS C O 1
ATOM 4823 N N . HIS C 1 184 ? 13.703 -43.517 -25.193 1.00 54.60 184 HIS C N 1
ATOM 4824 C CA . HIS C 1 184 ? 14.378 -43.755 -26.464 1.00 56.06 184 HIS C CA 1
ATOM 4825 C C . HIS C 1 184 ? 13.911 -42.766 -27.519 1.00 56.98 184 HIS C C 1
ATOM 4826 O O . HIS C 1 184 ? 14.726 -42.107 -28.161 1.00 58.68 184 HIS C O 1
ATOM 4833 N N . GLN C 1 185 ? 12.602 -42.634 -27.674 1.00 56.11 185 GLN C N 1
ATOM 4834 C CA . GLN C 1 185 ? 12.061 -41.776 -28.717 1.00 57.12 185 GLN C CA 1
ATOM 4835 C C . GLN C 1 185 ? 12.134 -40.288 -28.392 1.00 57.93 185 GLN C C 1
ATOM 4836 O O . GLN C 1 185 ? 12.223 -39.458 -29.296 1.00 59.55 185 GLN C O 1
ATOM 4842 N N . TYR C 1 186 ? 12.101 -39.953 -27.108 1.00 57.05 186 TYR C N 1
ATOM 4843 C CA . TYR C 1 186 ? 12.368 -38.581 -26.669 1.00 58.09 186 TYR C CA 1
ATOM 4844 C C . TYR C 1 186 ? 13.875 -38.279 -26.572 1.00 59.43 186 TYR C C 1
ATOM 4845 O O . TYR C 1 186 ? 14.260 -37.127 -26.375 1.00 60.78 186 TYR C O 1
ATOM 4854 N N . GLU C 1 187 ? 14.713 -39.312 -26.699 1.00 59.30 187 GLU C N 1
ATOM 4855 C CA . GLU C 1 187 ? 16.173 -39.202 -26.547 1.00 60.67 187 GLU C CA 1
ATOM 4856 C C . GLU C 1 187 ? 16.579 -38.657 -25.170 1.00 60.37 187 GLU C C 1
ATOM 4857 O O . GLU C 1 187 ? 17.398 -37.747 -25.061 1.00 62.01 187 GLU C O 1
ATOM 4863 N N . VAL C 1 188 ? 15.991 -39.226 -24.127 1.00 58.49 188 VAL C N 1
ATOM 4864 C CA . VAL C 1 188 ? 16.322 -38.882 -22.754 1.00 58.13 188 VAL C CA 1
ATOM 4865 C C . VAL C 1 188 ? 17.067 -40.068 -22.158 1.00 57.50 188 VAL C C 1
ATOM 4866 O O . VAL C 1 188 ? 16.592 -41.196 -22.257 1.00 56.35 188 VAL C O 1
ATOM 4870 N N . PRO C 1 189 ? 18.247 -39.823 -21.556 1.00 58.52 189 PRO C N 1
ATOM 4871 C CA . PRO C 1 189 ? 18.956 -40.882 -20.842 1.00 58.14 189 PRO C CA 1
ATOM 4872 C C . PRO C 1 189 ? 18.121 -41.492 -19.721 1.00 56.29 189 PRO C C 1
ATOM 4873 O O . PRO C 1 189 ? 17.403 -40.778 -19.025 1.00 55.72 189 PRO C O 1
ATOM 4877 N N . PHE C 1 190 ? 18.232 -42.803 -19.552 1.00 55.70 190 PHE C N 1
ATOM 4878 C CA . PHE C 1 190 ? 17.501 -43.506 -18.517 1.00 54.30 190 PHE C CA 1
ATOM 4879 C C . PHE C 1 190 ? 18.368 -44.563 -17.851 1.00 54.61 190 PHE C C 1
ATOM 4880 O O . PHE C 1 190 ? 19.401 -44.977 -18.383 1.00 55.84 190 PHE C O 1
ATOM 4888 N N . VAL C 1 191 ? 17.924 -45.008 -16.686 1.00 53.76 191 VAL C N 1
ATOM 4889 C CA . VAL C 1 191 ? 18.467 -46.207 -16.075 1.00 54.04 191 VAL C CA 1
ATOM 4890 C C . VAL C 1 191 ? 17.419 -46.793 -15.140 1.00 52.93 191 VAL C C 1
ATOM 4891 O O . VAL C 1 191 ? 16.669 -46.059 -14.502 1.00 52.27 191 VAL C O 1
ATOM 4895 N N . ILE C 1 192 ? 17.363 -48.118 -15.089 1.00 53.02 192 ILE C N 1
ATOM 4896 C CA . ILE C 1 192 ? 16.482 -48.811 -14.163 1.00 52.42 192 ILE C CA 1
ATOM 4897 C C . ILE C 1 192 ? 17.300 -49.236 -12.948 1.00 53.21 192 ILE C C 1
ATOM 4898 O O . ILE C 1 192 ? 18.366 -49.846 -13.092 1.00 54.34 192 ILE C O 1
ATOM 4903 N N . ILE C 1 193 ? 16.803 -48.912 -11.758 1.00 52.87 193 ILE C N 1
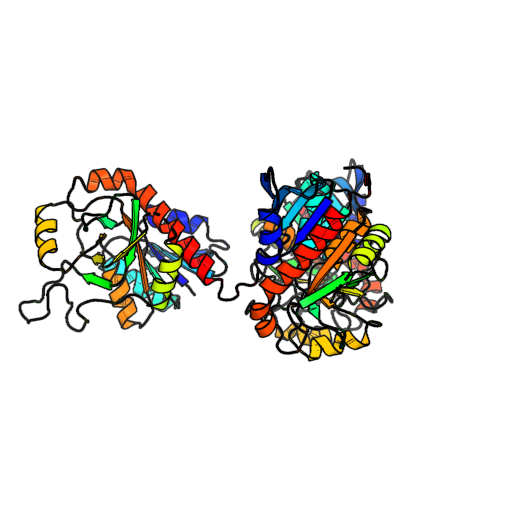ATOM 4904 C CA . ILE C 1 193 ? 17.394 -49.417 -10.525 1.00 53.71 193 ILE C CA 1
ATOM 4905 C C . ILE C 1 193 ? 16.291 -49.987 -9.653 1.00 53.40 193 ILE C C 1
ATOM 4906 O O . ILE C 1 193 ? 15.537 -49.248 -9.023 1.00 52.93 193 ILE C O 1
ATOM 4911 N N . ARG C 1 194 ? 16.204 -51.311 -9.628 1.00 54.00 194 ARG C N 1
ATOM 4912 C CA . ARG C 1 194 ? 15.169 -51.996 -8.879 1.00 54.10 194 ARG C CA 1
ATOM 4913 C C . ARG C 1 194 ? 15.774 -53.046 -7.963 1.00 55.55 194 ARG C C 1
ATOM 4914 O O . ARG C 1 194 ? 16.904 -53.492 -8.166 1.00 56.49 194 ARG C O 1
ATOM 4922 N N . ALA C 1 195 ? 15.016 -53.419 -6.938 1.00 55.99 195 ALA C N 1
ATOM 4923 C CA . ALA C 1 195 ? 15.424 -54.466 -6.008 1.00 57.63 195 ALA C CA 1
ATOM 4924 C C . ALA C 1 195 ? 14.500 -55.654 -6.181 1.00 58.26 195 ALA C C 1
ATOM 4925 O O . ALA C 1 195 ? 13.402 -55.515 -6.720 1.00 57.38 195 ALA C O 1
ATOM 4927 N N . LEU C 1 196 ? 14.940 -56.817 -5.715 1.00 60.03 196 LEU C N 1
ATOM 4928 C CA . LEU C 1 196 ? 14.162 -58.042 -5.881 1.00 61.10 196 LEU C CA 1
ATOM 4929 C C . LEU C 1 196 ? 13.214 -58.269 -4.704 1.00 61.99 196 LEU C C 1
ATOM 4930 O O . LEU C 1 196 ? 13.643 -58.360 -3.546 1.00 63.19 196 LEU C O 1
ATOM 4935 N N . SER C 1 197 ? 11.924 -58.343 -5.018 1.00 61.56 197 SER C N 1
ATOM 4936 C CA . SER C 1 197 ? 10.880 -58.677 -4.051 1.00 62.75 197 SER C CA 1
ATOM 4937 C C . SER C 1 197 ? 10.712 -60.193 -3.935 1.00 65.01 197 SER C C 1
ATOM 4938 O O . SER C 1 197 ? 10.269 -60.702 -2.905 1.00 66.81 197 SER C O 1
ATOM 4941 N N . ASP C 1 198 ? 11.070 -60.907 -4.999 1.00 65.16 198 ASP C N 1
ATOM 4942 C CA . ASP C 1 198 ? 10.882 -62.350 -5.064 1.00 67.49 198 ASP C CA 1
ATOM 4943 C C . ASP C 1 198 ? 11.677 -62.943 -6.221 1.00 67.70 198 ASP C C 1
ATOM 4944 O O . ASP C 1 198 ? 12.336 -62.219 -6.965 1.00 66.04 198 ASP C O 1
ATOM 4949 N N . ILE C 1 199 ? 11.605 -64.262 -6.358 1.00 70.04 199 ILE C N 1
ATOM 4950 C CA . ILE C 1 199 ? 12.220 -64.969 -7.466 1.00 70.80 199 ILE C CA 1
ATOM 4951 C C . ILE C 1 199 ? 11.111 -65.403 -8.415 1.00 70.74 199 ILE C C 1
ATOM 4952 O O . ILE C 1 199 ? 10.213 -66.151 -8.023 1.00 72.38 199 ILE C O 1
ATOM 4957 N N . ALA C 1 200 ? 11.180 -64.935 -9.659 1.00 69.06 200 ALA C N 1
ATOM 4958 C CA . ALA C 1 200 ? 10.135 -65.196 -10.646 1.00 68.78 200 ALA C CA 1
ATOM 4959 C C . ALA C 1 200 ? 9.885 -66.690 -10.813 1.00 71.76 200 ALA C C 1
ATOM 4960 O O . ALA C 1 200 ? 10.813 -67.458 -11.068 1.00 73.57 200 ALA C O 1
ATOM 4962 N N . GLY C 1 201 ? 8.628 -67.091 -10.632 1.00 72.54 201 GLY C N 1
ATOM 4963 C CA . GLY C 1 201 ? 8.214 -68.480 -10.810 1.00 75.56 201 GLY C CA 1
ATOM 4964 C C . GLY C 1 201 ? 8.301 -69.351 -9.566 1.00 78.44 201 GLY C C 1
ATOM 4965 O O . GLY C 1 201 ? 7.860 -70.498 -9.596 1.00 81.28 201 GLY C O 1
ATOM 4966 N N . LYS C 1 202 ? 8.862 -68.818 -8.477 1.00 77.96 202 LYS C N 1
ATOM 4967 C CA . LYS C 1 202 ? 9.044 -69.558 -7.221 1.00 80.76 202 LYS C CA 1
ATOM 4968 C C . LYS C 1 202 ? 8.296 -68.896 -6.063 1.00 80.14 202 LYS C C 1
ATOM 4969 O O . LYS C 1 202 ? 8.828 -67.992 -5.423 1.00 78.56 202 LYS C O 1
ATOM 4975 N N . GLU C 1 203 ? 7.075 -69.348 -5.794 1.00 81.64 203 GLU C N 1
ATOM 4976 C CA . GLU C 1 203 ? 6.212 -68.751 -4.754 1.00 81.44 203 GLU C CA 1
ATOM 4977 C C . GLU C 1 203 ? 6.261 -67.221 -4.759 1.00 77.89 203 GLU C C 1
ATOM 4978 O O . GLU C 1 203 ? 6.223 -66.543 -3.722 1.00 77.56 203 GLU C O 1
ATOM 4984 N N . SER C 1 204 ? 6.291 -66.705 -5.977 1.00 75.51 204 SER C N 1
ATOM 4985 C CA . SER C 1 204 ? 6.541 -65.304 -6.256 1.00 72.25 204 SER C CA 1
ATOM 4986 C C . SER C 1 204 ? 5.635 -64.348 -5.483 1.00 71.40 204 SER C C 1
ATOM 4987 O O . SER C 1 204 ? 6.125 -63.426 -4.838 1.00 70.19 204 SER C O 1
ATOM 4990 N N . ASN C 1 205 ? 4.322 -64.565 -5.546 1.00 72.29 205 ASN C N 1
ATOM 4991 C CA . ASN C 1 205 ? 3.371 -63.601 -4.972 1.00 71.61 205 ASN C CA 1
ATOM 4992 C C . ASN C 1 205 ? 3.361 -63.596 -3.438 1.00 73.41 205 ASN C C 1
ATOM 4993 O O . ASN C 1 205 ? 3.151 -62.543 -2.824 1.00 72.46 205 ASN C O 1
ATOM 4998 N N . VAL C 1 206 ? 3.621 -64.754 -2.831 1.00 76.17 206 VAL C N 1
ATOM 4999 C CA . VAL C 1 206 ? 3.737 -64.837 -1.373 1.00 78.17 206 VAL C CA 1
ATOM 5000 C C . VAL C 1 206 ? 5.039 -64.168 -0.938 1.00 76.70 206 VAL C C 1
ATOM 5001 O O . VAL C 1 206 ? 5.056 -63.455 0.060 1.00 76.74 206 VAL C O 1
ATOM 5005 N N . SER C 1 207 ? 6.118 -64.377 -1.693 1.00 75.59 207 SER C N 1
ATOM 5006 C CA . SER C 1 207 ? 7.380 -63.687 -1.424 1.00 74.15 207 SER C CA 1
ATOM 5007 C C . SER C 1 207 ? 7.247 -62.177 -1.649 1.00 71.22 207 SER C C 1
ATOM 5008 O O . SER C 1 207 ? 7.743 -61.378 -0.853 1.00 70.71 207 SER C O 1
ATOM 5011 N N . PHE C 1 208 ? 6.557 -61.798 -2.719 1.00 69.55 208 PHE C N 1
ATOM 5012 C CA . PHE C 1 208 ? 6.364 -60.388 -3.077 1.00 66.99 208 PHE C CA 1
ATOM 5013 C C . PHE C 1 208 ? 5.671 -59.574 -1.975 1.00 67.42 208 PHE C C 1
ATOM 5014 O O . PHE C 1 208 ? 6.144 -58.501 -1.587 1.00 66.22 208 PHE C O 1
ATOM 5022 N N . ASP C 1 209 ? 4.533 -60.077 -1.501 1.00 69.37 209 ASP C N 1
ATOM 5023 C CA . ASP C 1 209 ? 3.781 -59.442 -0.410 1.00 70.44 209 ASP C CA 1
ATOM 5024 C C . ASP C 1 209 ? 4.636 -59.361 0.877 1.00 71.57 209 ASP C C 1
ATOM 5025 O O . ASP C 1 209 ? 4.526 -58.419 1.665 1.00 71.56 209 ASP C O 1
ATOM 5030 N N . GLN C 1 210 ? 5.561 -60.303 1.027 1.00 72.57 210 GLN C N 1
ATOM 5031 C CA . GLN C 1 210 ? 6.441 -60.343 2.186 1.00 73.83 210 GLN C CA 1
ATOM 5032 C C . GLN C 1 210 ? 7.620 -59.352 2.119 1.00 71.70 210 GLN C C 1
ATOM 5033 O O . GLN C 1 210 ? 7.995 -58.765 3.142 1.00 72.25 210 GLN C O 1
ATOM 5039 N N . PHE C 1 211 ? 8.204 -59.171 0.934 1.00 69.55 211 PHE C N 1
ATOM 5040 C CA . PHE C 1 211 ? 9.441 -58.392 0.793 1.00 67.92 211 PHE C CA 1
ATOM 5041 C C . PHE C 1 211 ? 9.337 -57.222 -0.201 1.00 65.21 211 PHE C C 1
ATOM 5042 O O . PHE C 1 211 ? 10.352 -56.795 -0.768 1.00 63.85 211 PHE C O 1
ATOM 5050 N N . LEU C 1 212 ? 8.130 -56.694 -0.405 1.00 64.70 212 LEU C N 1
ATOM 5051 C CA . LEU C 1 212 ? 7.944 -55.524 -1.277 1.00 62.47 212 LEU C CA 1
ATOM 5052 C C . LEU C 1 212 ? 8.504 -54.259 -0.628 1.00 61.89 212 LEU C C 1
ATOM 5053 O O . LEU C 1 212 ? 9.176 -53.459 -1.281 1.00 60.27 212 LEU C O 1
ATOM 5058 N N . ASP C 1 213 ? 8.211 -54.085 0.659 1.00 63.46 213 ASP C N 1
ATOM 5059 C CA . ASP C 1 213 ? 8.697 -52.935 1.415 1.00 63.38 213 ASP C CA 1
ATOM 5060 C C . ASP C 1 213 ? 10.229 -52.933 1.477 1.00 63.00 213 ASP C C 1
ATOM 5061 O O . ASP C 1 213 ? 10.860 -51.885 1.334 1.00 61.96 213 ASP C O 1
ATOM 5066 N N . GLN C 1 214 ? 10.821 -54.108 1.673 1.00 64.08 214 GLN C N 1
ATOM 5067 C CA . GLN C 1 214 ? 12.275 -54.245 1.642 1.00 63.99 214 GLN C CA 1
ATOM 5068 C C . GLN C 1 214 ? 12.844 -53.858 0.283 1.00 62.01 214 GLN C C 1
ATOM 5069 O O . GLN C 1 214 ? 13.872 -53.190 0.203 1.00 61.46 214 GLN C O 1
ATOM 5075 N N . ALA C 1 215 ? 12.174 -54.288 -0.782 1.00 61.18 215 ALA C N 1
ATOM 5076 C CA . ALA C 1 215 ? 12.622 -53.995 -2.144 1.00 59.53 215 ALA C CA 1
ATOM 5077 C C . ALA C 1 215 ? 12.554 -52.502 -2.450 1.00 58.08 215 ALA C C 1
ATOM 5078 O O . ALA C 1 215 ? 13.469 -51.936 -3.049 1.00 57.27 215 ALA C O 1
ATOM 5080 N N . ALA C 1 216 ? 11.463 -51.871 -2.027 1.00 58.06 216 ALA C N 1
ATOM 5081 C CA . ALA C 1 216 ? 11.334 -50.423 -2.113 1.00 57.19 216 ALA C CA 1
ATOM 5082 C C . ALA C 1 216 ? 12.483 -49.733 -1.369 1.00 57.63 216 ALA C C 1
ATOM 5083 O O . ALA C 1 216 ? 13.120 -48.821 -1.903 1.00 56.83 216 ALA C O 1
ATOM 5085 N N . LEU C 1 217 ? 12.748 -50.188 -0.145 1.00 59.13 217 LEU C N 1
ATOM 5086 C CA . LEU C 1 217 ? 13.767 -49.576 0.702 1.00 59.86 217 LEU C CA 1
ATOM 5087 C C . LEU C 1 217 ? 15.161 -49.677 0.096 1.00 59.46 217 LEU C C 1
ATOM 5088 O O . LEU C 1 217 ? 15.855 -48.671 -0.020 1.00 59.14 217 LEU C O 1
ATOM 5093 N N . HIS C 1 218 ? 15.564 -50.882 -0.301 1.00 59.73 218 HIS C N 1
ATOM 5094 C CA . HIS C 1 218 ? 16.896 -51.086 -0.874 1.00 59.78 218 HIS C CA 1
ATOM 5095 C C . HIS C 1 218 ? 17.064 -50.302 -2.165 1.00 58.29 218 HIS C C 1
ATOM 5096 O O . HIS C 1 218 ? 18.085 -49.640 -2.379 1.00 58.34 218 HIS C O 1
ATOM 5103 N N . SER C 1 219 ? 16.058 -50.378 -3.028 1.00 57.18 219 SER C N 1
ATOM 5104 C CA . SER C 1 219 ? 16.085 -49.635 -4.276 1.00 55.93 219 SER C CA 1
ATOM 5105 C C . SER C 1 219 ? 16.163 -48.124 -4.041 1.00 55.65 219 SER C C 1
ATOM 5106 O O . SER C 1 219 ? 16.982 -47.444 -4.654 1.00 55.48 219 SER C O 1
ATOM 5109 N N . THR C 1 220 ? 15.338 -47.610 -3.132 1.00 55.93 220 THR C N 1
ATOM 5110 C CA . THR C 1 220 ? 15.346 -46.183 -2.815 1.00 56.04 220 THR C CA 1
ATOM 5111 C C . THR C 1 220 ? 16.698 -45.707 -2.254 1.00 56.96 220 THR C C 1
ATOM 5112 O O . THR C 1 220 ? 17.210 -44.668 -2.666 1.00 56.94 220 THR C O 1
ATOM 5116 N N . ASN C 1 221 ? 17.268 -46.468 -1.324 1.00 58.00 221 ASN C N 1
ATOM 5117 C CA . ASN C 1 221 ? 18.536 -46.089 -0.699 1.00 59.12 221 ASN C CA 1
ATOM 5118 C C . ASN C 1 221 ? 19.705 -46.033 -1.673 1.00 59.02 221 ASN C C 1
ATOM 5119 O O . ASN C 1 221 ? 20.528 -45.125 -1.588 1.00 59.65 221 ASN C O 1
ATOM 5124 N N . PHE C 1 222 ? 19.771 -46.988 -2.600 1.00 58.49 222 PHE C N 1
ATOM 5125 C CA . PHE C 1 222 ? 20.814 -46.981 -3.634 1.00 58.61 222 PHE C CA 1
ATOM 5126 C C . PHE C 1 222 ? 20.671 -45.760 -4.535 1.00 57.90 222 PHE C C 1
ATOM 5127 O O . PHE C 1 222 ? 21.659 -45.123 -4.902 1.00 58.58 222 PHE C O 1
ATOM 5135 N N . ILE C 1 223 ? 19.428 -45.449 -4.886 1.00 56.73 223 ILE C N 1
ATOM 5136 C CA . ILE C 1 223 ? 19.122 -44.300 -5.726 1.00 56.20 223 ILE C CA 1
ATOM 5137 C C . ILE C 1 223 ? 19.540 -43.009 -5.030 1.00 57.14 223 ILE C C 1
ATOM 5138 O O . ILE C 1 223 ? 20.087 -42.107 -5.663 1.00 57.56 223 ILE C O 1
ATOM 5143 N N . VAL C 1 224 ? 19.290 -42.932 -3.728 1.00 57.74 224 VAL C N 1
ATOM 5144 C CA . VAL C 1 224 ? 19.660 -41.754 -2.957 1.00 58.88 224 VAL C CA 1
ATOM 5145 C C . VAL C 1 224 ? 21.166 -41.531 -2.999 1.00 60.05 224 VAL C C 1
ATOM 5146 O O . VAL C 1 224 ? 21.618 -40.396 -3.152 1.00 60.89 224 VAL C O 1
ATOM 5150 N N . LYS C 1 225 ? 21.940 -42.602 -2.873 1.00 60.38 225 LYS C N 1
ATOM 5151 C CA . LYS C 1 225 ? 23.393 -42.467 -2.898 1.00 61.76 225 LYS C CA 1
ATOM 5152 C C . LYS C 1 225 ? 23.949 -42.253 -4.313 1.00 61.73 225 LYS C C 1
ATOM 5153 O O . LYS C 1 225 ? 24.981 -41.607 -4.460 1.00 63.08 225 LYS C O 1
ATOM 5159 N N . VAL C 1 226 ? 23.245 -42.720 -5.350 1.00 60.40 226 VAL C N 1
ATOM 5160 C CA . VAL C 1 226 ? 23.615 -42.313 -6.721 1.00 60.49 226 VAL C CA 1
ATOM 5161 C C . VAL C 1 226 ? 23.321 -40.830 -6.943 1.00 60.75 226 VAL C C 1
ATOM 5162 O O . VAL C 1 226 ? 24.137 -40.132 -7.537 1.00 61.94 226 VAL C O 1
ATOM 5166 N N . LEU C 1 227 ? 22.165 -40.362 -6.473 1.00 59.93 227 LEU C N 1
ATOM 5167 C CA . LEU C 1 227 ? 21.821 -38.940 -6.546 1.00 60.50 227 LEU C CA 1
ATOM 5168 C C . LEU C 1 227 ? 22.852 -38.120 -5.791 1.00 62.38 227 LEU C C 1
ATOM 5169 O O . LEU C 1 227 ? 23.411 -37.160 -6.328 1.00 63.62 227 LEU C O 1
ATOM 5174 N N . GLU C 1 228 ? 23.096 -38.510 -4.542 1.00 62.79 228 GLU C N 1
ATOM 5175 C CA . GLU C 1 228 ? 24.105 -37.857 -3.701 1.00 64.70 228 GLU C CA 1
ATOM 5176 C C . GLU C 1 228 ? 25.481 -37.789 -4.380 1.00 66.03 228 GLU C C 1
ATOM 5177 O O . GLU C 1 228 ? 26.172 -36.783 -4.274 1.00 67.79 228 GLU C O 1
ATOM 5183 N N . GLU C 1 229 ? 25.849 -38.856 -5.089 1.00 65.45 229 GLU C N 1
ATOM 5184 C CA . GLU C 1 229 ? 27.113 -38.923 -5.834 1.00 66.90 229 GLU C CA 1
ATOM 5185 C C . GLU C 1 229 ? 27.063 -38.141 -7.149 1.00 67.19 229 GLU C C 1
ATOM 5186 O O . GLU C 1 229 ? 28.096 -37.844 -7.745 1.00 68.91 229 GLU C O 1
ATOM 5192 N N . LEU C 1 230 ? 25.866 -37.847 -7.644 1.00 65.72 230 LEU C N 1
ATOM 5193 C CA . LEU C 1 230 ? 25.773 -37.096 -8.887 1.00 66.15 230 LEU C CA 1
ATOM 5194 C C . LEU C 1 230 ? 25.968 -35.629 -8.542 1.00 67.89 230 LEU C C 1
ATOM 5195 O O . LEU C 1 230 ? 26.362 -34.845 -9.397 1.00 69.30 230 LEU C O 1
ATOM 5200 N N . LYS C 1 231 ? 25.712 -35.266 -7.282 1.00 68.03 231 LYS C N 1
ATOM 5201 C CA . LYS C 1 231 ? 26.038 -33.916 -6.803 1.00 70.12 231 LYS C CA 1
ATOM 5202 C C . LYS C 1 231 ? 27.503 -33.699 -6.450 1.00 72.41 231 LYS C C 1
ATOM 5203 O O . LYS C 1 231 ? 27.830 -32.767 -5.727 1.00 74.19 231 LYS C O 1
ATOM 5209 N N . LEU C 1 232 ? 28.384 -34.549 -6.959 1.00 72.62 232 LEU C N 1
ATOM 5210 C CA . LEU C 1 232 ? 29.799 -34.226 -7.001 1.00 75.24 232 LEU C CA 1
ATOM 5211 C C . LEU C 1 232 ? 30.197 -34.010 -8.473 1.00 76.21 232 LEU C C 1
ATOM 5212 O O . LEU C 1 232 ? 31.236 -34.452 -8.984 1.00 77.60 232 LEU C O 1
ATOM 5217 N N . GLU C 1 233 ? 29.248 -33.347 -9.130 1.00 75.51 233 GLU C N 1
ATOM 5218 C CA . GLU C 1 233 ? 29.480 -32.275 -10.087 1.00 77.50 233 GLU C CA 1
ATOM 5219 C C . GLU C 1 233 ? 30.383 -31.169 -9.504 1.00 80.56 233 GLU C C 1
ATOM 5220 O O . GLU C 1 233 ? 30.951 -30.387 -10.254 1.00 82.96 233 GLU C O 1
ATOM 5226 N N . HIS C 1 234 ? 30.481 -31.081 -8.173 1.00 80.67 234 HIS C N 1
ATOM 5227 C CA . HIS C 1 234 ? 31.366 -30.119 -7.486 1.00 83.66 234 HIS C CA 1
ATOM 5228 C C . HIS C 1 234 ? 32.575 -30.824 -6.844 1.00 84.69 234 HIS C C 1
ATOM 5229 O O . HIS C 1 234 ? 33.720 -30.557 -7.186 1.00 87.33 234 HIS C O 1
ATOM 5236 N N . HIS C 1 235 ? 32.269 -31.732 -5.916 1.00 82.76 235 HIS C N 1
ATOM 5237 C CA . HIS C 1 235 ? 33.207 -32.366 -4.956 1.00 83.64 235 HIS C CA 1
ATOM 5238 C C . HIS C 1 235 ? 33.767 -31.465 -3.862 1.00 86.03 235 HIS C C 1
ATOM 5239 O O . HIS C 1 235 ? 34.571 -31.905 -3.053 1.00 87.06 235 HIS C O 1
ATOM 5246 N N . HIS C 1 236 ? 33.294 -30.227 -3.798 1.00 87.02 236 HIS C N 1
ATOM 5247 C CA . HIS C 1 236 ? 33.795 -29.278 -2.821 1.00 89.61 236 HIS C CA 1
ATOM 5248 C C . HIS C 1 236 ? 33.221 -29.590 -1.429 1.00 88.38 236 HIS C C 1
ATOM 5249 O O . HIS C 1 236 ? 33.889 -30.238 -0.633 1.00 88.78 236 HIS C O 1
ATOM 5256 N N . HIS C 1 237 ? 31.983 -29.185 -1.157 1.00 87.04 237 HIS C N 1
ATOM 5257 C CA . HIS C 1 237 ? 31.373 -29.278 0.188 1.00 86.45 237 HIS C CA 1
ATOM 5258 C C . HIS C 1 237 ? 32.368 -29.372 1.363 1.00 88.40 237 HIS C C 1
ATOM 5259 O O . HIS C 1 237 ? 32.571 -30.417 1.976 1.00 87.40 237 HIS C O 1
#

Solvent-accessible surface area: 27392 Å² total; per-residue (Å²): 96,15,0,0,0,0,4,6,57,36,3,0,95,43,0,49,124,86,11,121,123,60,111,72,106,90,14,18,64,5,38,0,0,94,0,63,25,37,82,10,91,0,5,1,0,56,2,21,7,1,0,2,6,0,0,1,0,0,0,0,0,9,26,120,51,153,6,100,64,0,0,2,0,0,9,6,10,0,8,62,151,70,6,89,46,12,12,6,0,0,0,42,34,0,39,2,0,13,0,41,6,61,29,58,142,72,94,52,1,25,5,13,71,16,50,46,11,6,148,7,32,126,64,8,15,55,19,0,64,151,20,55,186,133,30,27,90,6,24,0,0,0,0,1,2,32,9,35,59,81,114,72,5,52,50,6,83,128,93,24,161,80,9,38,0,6,16,12,7,0,0,0,0,0,1,0,0,81,38,48,154,23,45,9,1,0,0,3,0,0,1,3,50,4,9,154,111,4,46,87,8,9,100,123,72,13,79,72,0,0,78,63,0,0,65,12,0,29,88,4,1,86,33,42,63,92,121,135,99,170,177,136,6,0,1,0,0,6,31,65,50,4,0,94,39,5,51,122,78,11,118,152,61,112,74,75,90,11,19,66,6,39,0,1,69,2,71,23,39,82,24,70,0,3,2,0,57,3,24,42,1,0,3,5,0,0,1,0,0,0,0,0,10,25,115,47,150,6,101,60,0,0,1,5,0,9,5,9,1,8,62,156,67,7,91,45,11,10,7,0,1,0,42,27,0,42,2,1,11,1,27,0,62,25,8,88,8,94,60,1,9,4,4,56,16,46,43,8,6,102,9,33,144,65,3,15,57,23,0,70,147,34,102,132,30,25,91,7,20,0,0,0,0,1,2,38,10,37,72,82,112,75,5,53,56,6,87,121,102,25,175,84,8,38,0,6,15,14,7,0,0,0,0,0,1,0,0,81,38,46,156,23,48,10,1,0,0,3,0,0,2,2,53,5,10,150,132,3,44,80,12,24,100,127,71,13,79,72,0,1,77,64,0,4,53,12,2,22,110,1,0,126,94,78,88,4,0,0,0,0,6,32,69,60,3,0,113,23,0,52,121,74,11,109,84,61,104,74,76,94,19,74,72,8,39,0,0,74,2,64,24,25,40,1,92,0,7,1,0,56,2,24,82,10,35,115,61,0,31,75,0,0,47,24,0,5,98,151,40,158,6,111,57,0,8,2,1,0,9,6,11,0,8,62,150,78,10,97,46,12,14,6,0,1,0,45,31,0,44,8,2,52,21,89,40,64,93,154,143,72,93,58,1,26,32,59,73,24,51,45,7,6,167,9,33,154,65,15,16,55,27,2,68,164,19,50,194,155,25,18,91,7,20,0,0,0,0,80,38,88,9,51,64,81,112,94,5,53,58,6,73,122,102,26,176,82,7,37,0,6,12,39,5,0,0,6,0,0,40,20,0,82,120,88,156,25,48,10,3,0,2,4,0,1,2,2,42,2,12,119,134,2,94,85,20,43,111,132,71,13,88,73,0,1,76,63,0,0,64,10,0,23,90,11,2,98,61,47,44,54,93,21,104,8,92

Nearest PDB structures (foldseek):
  4qez-assembly2_C-2  TM=1.002E+00  e=7.406E-54  Bacillus anthracis
  3mms-assembly1_A-2  TM=9.807E-01  e=5.778E-32  Streptococcus pneumoniae
  4jwt-assembly1_A-2  TM=9.573E-01  e=2.068E-28  Sulfurimonas denitrificans DSM 1251
  6aym-assembly1_A  TM=9.289E-01  e=8.244E-27  Campylobacter jejuni
  4bmy-assembly1_B  TM=9.061E-01  e=8.459E-24  Helicobacter pylori 26695

B-factor: mean 60.04, std 10.39, range [39.81, 101.27]

Foldseek 3Di:
DEEEEEADCLLCVVVQVQFPPWDWDDDPNKIWIWGAALNDTYTYIHQHFALVSLLVRLLCCCVPPVDQEYEYEFAWAFQFPVDDALEKEKEQKEFALPDDPCVVPDAHRDDPPGDRIFGADPVLVVLLVVLVCPYYYYYEHEDRDQQQALVSSVVSCVRDDGHTTYGGYVRSNRVSCVVVVHGYMYMWGYQYHGNDNRPVSNVVCRSSGSVSSVVSVSVSSNVVCVVVVPD/DEEEEEADCLLQVVVQVQFPPWDWDDDPNKIWIWGDALNDTYTYIHQHFALVSLLVRLLCCCVPPVHQEYEYEFAWAFQFPVDDALEKEKEQKEFALPDDPCVVPDAHRDDPPGDRIFGADPVLVVLLVVLCVYYYYYEYEDRDQQQALVSSVVSCVRDDGHTTYGGYVRSNRVSCVVVVHGYMYMWGYQYHGNPCRVVSNVVCRSSGSVSSVVSVSVSSNRD/DEEEEEADCLLCVVVQVQFDPWDWDDDPNKIWIWGAALNDTYTYIHQHFALVSLLVRLLCCCVPPVDQEYEYEFAWAFQFPVDDALEKEKEQKEFALPDDPCVVPDAHRDDPPGDRIFGADPVLVVLLVVLVCPYYYYYEHEDRDQQQALVSSVVSCVRDDGHTTYGGYVRSNRVSCVVVVHGYMYMWGYQYHGNDCRVVSNVVCRSSGSVSSVVSVSVSSNSVVVVPVPD

Organism: Bacillus anthracis (NCBI:txid1392)

Radius of gyration: 28.76 Å; Cα contacts (8 Å, |Δi|>4): 1726; chains: 3; bounding box: 67×81×74 Å

InterPro domains:
  IPR000845 Nucleoside phosphorylase domain [PF01048] (2-227)
  IPR010049 MTA/SAH nucleosidase [MF_01684] (2-230)
  IPR010049 MTA/SAH nucleosidase [TIGR01704] (2-229)
  IPR035994 Nucleoside phosphorylase superfamily [G3DSA:3.40.50.1580] (1-231)
  IPR035994 Nucleoside phosphorylase superfamily [SSF53167] (1-230)

Sequence (685 aa):
RIAVIGAMEEEVRILRDKLEQAETETVAGCEFTKGQLAGHEVILLKSGIGKVNAAMSTTILLERYKPEKVINTGSAGGFHHSLNVGDVVISTEVRHHDVDVTAFNYEYGQVPGMPPGFKADEALVALAEKCMQQVVKGMIATGDSFMSDPNRVAAIRDKFENLYAVEMEAAAVAQVCHQYEVPFVIIRALSDIAGKESNVSFDQFLDQAALHSTNFIVKVLEELKLEHHHHRIAVIGAMEEEVRILRDKLEQAETETVAGCEFTKGQLAGHEVILLKSGIGKVNAAMSTTILLERYKPEKVINTGSAGGFHHSLNVGDVVISTEVRHHDVDVTAFNYEYGQVPGMPPGFKADEALVALAEKCMQVVKGMIATGDSFMSDPNRVAAIRDKFENLYAVEMEAAAVAQVCHQYEVPFVIIRALSDIAGKESNVSFDQFLDQAALHSTNFIVKVLEELRIAVIGAMEEEVRILRDKLEQAETETVAGCEFTKGQLAGHEVILLKSGIGKVNAAMSTTILLERYKPEKVINTGSAGGFHHSLNVGDVVISTEVRHHDVDVTAFNYEYGQVPGMPPGFKADEALVALAEKCMQQVVKGMIATGDSFMSDPNRVAAIRDKFENLYAVEMEAAAVAQVCHQYEVPFVIIRALSDIAGKESNVSFDQFLDQAALHSTNFIVKVLEELKLEHHHH

Secondary structure (DSSP, 8-state):
-EEEEESSHHHHHHHHHH-EEEEEEEETTEEEEEEEETTEEEEEEE--SSHHHHHHHHHHHHHHT--SEEEE-SEEEE-STT--TT-EEEEEEEEESS-B-GGGTPPTTPPTTS-SSEEPPHHHHHHHHHT--EEEEEEEE-SB----HHHHHHHHTTSSSEEEEESSHHHHHHHHHHHT--EEEEEEEEEETTBSHHHHHHHHHHHHHHHHHHHHHHHHHH-/-EEEEESSHHHHHHHHHH-EEEEEEEETTEEEEEEEETTEEEEEEE--SSHHHHHHHHHHHHHHT--SEEEE-SEEEE-STT--TT-EEEEEEEEESS-B-GGGTPPTTPPTTS-SSEEPPHHHHHHHHHHT--EEEEEEEE-SB----HHHHHHHHTTSSSEEEEESSHHHHHHHHHHHT--EEEEEEEEEETTSSHHHHHHHHHHHHHHHHHHHHHHHHHT-SSS----/-EEEEESSHHHHHHHHHH-EEEEEEEETTEEEEEEEETTEEEEEEE--SSHHHHHHHHHHHHHHT--SEEEE-SEEEE-STT--TT-EEEEEEEEESS---GGGTPPTTPPTTS-SSEEPPHHHHHHHHHTT--EEEEEEEE-SS----HHHHHHHHTTSSSEEEEESSHHHHHHHHHHHT--EEEEEEEEEETTBSHHHHHHHHHHHHHHHHHHHHHHHHHHHTTTT---